Protein AF-A0A7S2I584-F1 (afdb_monomer_lite)

pLDDT: mean 75.08, std 21.8, range [28.38, 97.81]

Radius of gyration: 34.61 Å; chains: 1; bounding box: 76×106×102 Å

Foldseek 3Di:
DPDPPVVVVVVVVVLPFCCLLLQAAPVHDDLVNLLVLLVVLLVLLVVLLCLLQVDAPVQFPLQDFPFFWWFKFLDFAFRPPPPDPPDPVVVVVVVCCLVPVQVVSVVGGDCLPPRRPGTSNGDDFPPVLSSGGWTADHDPPNDDDPLQCVSNVLSVVSSVLSVQLSVLLSLALVQCRDLVRNLQAAALVRCCVVPVVLVVLLVQLVPVVLVVQLVPDDDPVVVVSVVCVVVSVVSSVCSCVPPNVVVLVVVCVVPSSHCSLVSSLSSLVVLLVSLVVLLVLLVVCLVDVVSAHKTWRWHDRPSIIITTITGGDSVSSVVSNVSSVVSSVVSVVLSVLSNVCNNPVQWDDSSSDPDTDRNPQQQFQWADPVRAGAPPDHPPPRLSSHNPDDVQVVLVVGPPSVPTDTDRDPDDPPPPPPDPPDPPPDDDDDRDPDPPDPPPVPPPQDQDQPPPRDTDRPPDDPPPDPPPPPPPDDDPDDDDDDDDDDDDDDD

Secondary structure (DSSP, 8-state):
----HHHHHHHHHHTS-GGGGGT--TTS--HHHHHHHHHHHHHHHHHHHHHHH---GGGEEEEEESSSBPEEESS--BTT-SS-TT-HHHHHHHHHHHH-HHHHHHHTB---TTTTTSBTTT----TTGGGSPPBPP--SSS---GGGTHHHHHHHHHHHHHHHHHHHHHHHHHHHH-TTTTTTS--HHHHHHH-HHHHHHHHHT-HHHHHHHHHH--THHHHHHHHTHHHHHHHHHHHIIIIIHHHHHHHHHH-TTTSHHHHHHHHHHHHHHHHHHHHHHHHHHHH-GGGS-EEEEEEEETTEEEEEEEEEPHHHHHHHHHHHHHHHHHHHHHHHHHHHHHH-TTEEE-SSSS-EEESS---EE-B-TTSPBPTT--TT--GGGSTT--TTHHHHTSTTGGG---EE----TT---S-----TT-----------SSSTTTS---EEEPTTS-EEE--------SSSSSSS----PPPPP----------

Structure (mmCIF, N/CA/C/O backbone):
data_AF-A0A7S2I584-F1
#
_entry.id   AF-A0A7S2I584-F1
#
loop_
_atom_site.group_PDB
_atom_site.id
_atom_site.type_symbol
_atom_site.label_atom_id
_atom_site.label_alt_id
_atom_site.label_comp_id
_atom_site.label_asym_id
_atom_site.label_entity_id
_atom_site.label_seq_id
_atom_site.pdbx_PDB_ins_code
_atom_site.Cartn_x
_atom_site.Cartn_y
_atom_site.Cartn_z
_atom_site.occupancy
_atom_site.B_iso_or_equiv
_atom_site.auth_seq_id
_atom_site.auth_comp_id
_atom_site.auth_asym_id
_atom_site.auth_atom_id
_atom_site.pdbx_PDB_model_num
ATOM 1 N N . GLU A 1 1 ? -45.933 -38.472 19.837 1.00 49.50 1 GLU A N 1
ATOM 2 C CA . GLU A 1 1 ? -45.239 -38.171 18.560 1.00 49.50 1 GLU A CA 1
ATOM 3 C C . GLU A 1 1 ? -45.620 -36.864 17.840 1.00 49.50 1 GLU A C 1
ATOM 5 O O . GLU A 1 1 ? -44.943 -36.521 16.884 1.00 49.50 1 GLU A O 1
ATOM 10 N N . LYS A 1 2 ? -46.606 -36.057 18.277 1.00 51.81 2 LYS A N 1
ATOM 11 C CA . LYS A 1 2 ? -47.032 -34.837 17.541 1.00 51.81 2 LYS A CA 1
ATOM 12 C C . LYS A 1 2 ? -46.718 -33.490 18.231 1.00 51.81 2 LYS A C 1
ATOM 14 O O . LYS A 1 2 ? -47.528 -32.576 18.170 1.00 51.81 2 LYS A O 1
ATOM 19 N N . ALA A 1 3 ? -45.559 -33.342 18.882 1.00 48.06 3 ALA A N 1
ATOM 20 C CA . ALA A 1 3 ? -45.197 -32.104 19.608 1.00 48.06 3 ALA A CA 1
ATOM 21 C C . ALA A 1 3 ? -43.842 -31.472 19.208 1.00 48.06 3 ALA A C 1
ATOM 23 O O . ALA A 1 3 ? -43.344 -30.587 19.897 1.00 48.06 3 ALA A O 1
ATOM 24 N N . ALA A 1 4 ? -43.232 -31.894 18.096 1.00 51.72 4 ALA A N 1
ATOM 25 C CA . ALA A 1 4 ? -41.890 -31.447 17.705 1.00 51.72 4 ALA A CA 1
ATOM 26 C C . ALA A 1 4 ? -41.772 -30.183 16.804 1.00 51.72 4 ALA A C 1
ATOM 28 O O . ALA A 1 4 ? -40.718 -29.547 16.865 1.00 51.72 4 ALA A O 1
ATOM 29 N N . PRO A 1 5 ? -42.766 -29.736 15.998 1.00 49.25 5 PRO A N 1
ATOM 30 C CA . PRO A 1 5 ? -42.500 -28.669 15.018 1.00 49.25 5 PRO A CA 1
ATOM 31 C C . PRO A 1 5 ? -42.418 -27.250 15.619 1.00 49.25 5 PRO A C 1
ATOM 33 O O . PRO A 1 5 ? -41.745 -26.386 15.059 1.00 49.25 5 PRO A O 1
ATOM 36 N N . HIS A 1 6 ? -43.026 -26.994 16.784 1.00 47.50 6 HIS A N 1
ATOM 37 C CA . HIS A 1 6 ? -43.011 -25.656 17.403 1.00 47.50 6 HIS A CA 1
ATOM 38 C C . HIS A 1 6 ? -41.672 -25.286 18.063 1.00 47.50 6 HIS A C 1
ATOM 40 O O . HIS A 1 6 ? -41.283 -24.117 18.050 1.00 47.50 6 HIS A O 1
ATOM 46 N N . LEU A 1 7 ? -40.937 -26.270 18.590 1.00 46.34 7 LEU A N 1
ATOM 47 C CA . LEU A 1 7 ? -39.640 -26.053 19.247 1.00 46.34 7 LEU A CA 1
ATOM 48 C C . LEU A 1 7 ? -38.516 -25.754 18.246 1.00 46.34 7 LEU A C 1
ATOM 50 O O . LEU A 1 7 ? -37.626 -24.955 18.533 1.00 46.34 7 LEU A O 1
ATOM 54 N N . VAL A 1 8 ? -38.584 -26.322 17.039 1.00 50.59 8 VAL A N 1
ATOM 55 C CA . VAL A 1 8 ? -37.607 -26.033 15.977 1.00 50.59 8 VAL A CA 1
ATOM 56 C C . VAL A 1 8 ? -37.800 -24.611 15.439 1.00 50.59 8 VAL A C 1
ATOM 58 O O . VAL A 1 8 ? -36.823 -23.893 15.224 1.00 50.59 8 VAL A O 1
ATOM 61 N N . HIS A 1 9 ? -39.048 -24.142 15.314 1.00 46.50 9 HIS A N 1
ATOM 62 C CA . HIS A 1 9 ? -39.322 -22.765 14.900 1.00 46.50 9 HIS A CA 1
ATOM 63 C C . HIS A 1 9 ? -38.970 -21.716 15.967 1.00 46.50 9 HIS A C 1
ATOM 65 O O . HIS A 1 9 ? -38.530 -20.624 15.599 1.00 46.50 9 HIS A O 1
ATOM 71 N N . SER A 1 10 ? -39.096 -22.022 17.267 1.00 45.66 10 SER A N 1
ATOM 72 C CA . SER A 1 10 ? -38.650 -21.108 18.332 1.00 45.66 10 SER A CA 1
ATOM 73 C C . SER A 1 10 ? -37.122 -21.046 18.429 1.00 45.66 10 SER A C 1
ATOM 75 O O . SER A 1 10 ? -36.568 -19.952 18.527 1.00 45.66 10 SER A O 1
ATOM 77 N N . ALA A 1 11 ? -36.429 -22.183 18.285 1.00 44.81 11 ALA A N 1
ATOM 78 C CA . ALA A 1 11 ? -34.967 -22.237 18.253 1.00 44.81 11 ALA A CA 1
ATOM 79 C C . ALA A 1 11 ? -34.382 -21.526 17.015 1.00 44.81 11 ALA A C 1
ATOM 81 O O . ALA A 1 11 ? -33.404 -20.788 17.127 1.00 44.81 11 ALA A O 1
ATOM 82 N N . LEU A 1 12 ? -35.019 -21.650 15.842 1.00 42.47 12 LEU A N 1
ATOM 83 C CA . LEU A 1 12 ? -34.634 -20.898 14.638 1.00 42.47 12 LEU A CA 1
ATOM 84 C C . LEU A 1 12 ? -34.958 -19.396 14.751 1.00 42.47 12 LEU A C 1
ATOM 86 O O . LEU A 1 12 ? -34.165 -18.569 14.294 1.00 42.47 12 LEU A O 1
ATOM 90 N N . ARG A 1 13 ? -36.061 -19.006 15.415 1.00 44.81 13 ARG A N 1
ATOM 91 C CA . ARG A 1 13 ? -36.336 -17.595 15.768 1.00 44.81 13 ARG A CA 1
ATOM 92 C C . ARG A 1 13 ? -35.309 -17.037 16.749 1.00 44.81 13 ARG A C 1
ATOM 94 O O . ARG A 1 13 ? -34.984 -15.855 16.676 1.00 44.81 13 ARG A O 1
ATOM 101 N N . GLU A 1 14 ? -34.743 -17.856 17.625 1.00 40.75 14 GLU A N 1
ATOM 102 C CA . GLU A 1 14 ? -33.682 -17.429 18.534 1.00 40.75 14 GLU A CA 1
ATOM 103 C C . GLU A 1 14 ? -32.333 -17.206 17.854 1.00 40.75 14 GLU A C 1
ATOM 105 O O . GLU A 1 14 ? -31.520 -16.463 18.395 1.00 40.75 14 GLU A O 1
ATOM 110 N N . ILE A 1 15 ? -32.108 -17.716 16.643 1.00 43.03 15 ILE A N 1
ATOM 111 C CA . ILE A 1 15 ? -30.927 -17.371 15.832 1.00 43.03 15 ILE A CA 1
ATOM 112 C C . ILE A 1 15 ? -31.082 -15.980 15.180 1.00 43.03 15 ILE A C 1
ATOM 114 O O . ILE A 1 15 ? -30.118 -15.443 14.630 1.00 43.03 15 ILE A O 1
ATOM 118 N N . ALA A 1 16 ? -32.251 -15.329 15.298 1.00 45.38 16 ALA A N 1
ATOM 119 C CA . ALA A 1 16 ? -32.462 -13.963 14.823 1.00 45.38 16 ALA A CA 1
ATOM 120 C C . ALA A 1 16 ? -31.366 -13.031 15.365 1.00 45.38 16 ALA A C 1
ATOM 122 O O . ALA A 1 16 ? -31.227 -12.840 16.577 1.00 45.38 16 ALA A O 1
ATOM 123 N N . MET A 1 17 ? -30.553 -12.481 14.458 1.00 48.16 17 MET A N 1
ATOM 124 C CA . MET A 1 17 ? -29.447 -11.584 14.793 1.00 48.16 17 MET A CA 1
ATOM 125 C C . MET A 1 17 ? -29.925 -10.516 15.778 1.00 48.16 17 MET A C 1
ATOM 127 O O . MET A 1 17 ? -30.978 -9.924 15.566 1.00 48.16 17 MET A O 1
ATOM 131 N N . TRP A 1 18 ? -29.163 -10.267 16.849 1.00 47.41 18 TRP A N 1
ATOM 132 C CA . TRP A 1 18 ? -29.512 -9.237 17.842 1.00 47.41 18 TRP A CA 1
ATOM 133 C C . TRP A 1 18 ? -29.732 -7.864 17.185 1.00 47.41 18 TRP A C 1
ATOM 135 O O . TRP A 1 18 ? -30.592 -7.121 17.633 1.00 47.41 18 TRP A O 1
ATOM 145 N N . ALA A 1 19 ? -29.046 -7.609 16.069 1.00 43.44 19 ALA A N 1
ATOM 146 C CA . ALA A 1 19 ? -29.314 -6.531 15.126 1.00 43.44 19 ALA A CA 1
ATOM 147 C C . ALA A 1 19 ? -30.812 -6.275 14.864 1.00 43.44 19 ALA A C 1
ATOM 149 O O . ALA A 1 19 ? -31.249 -5.134 14.918 1.00 43.44 19 ALA A O 1
ATOM 150 N N . ARG A 1 20 ? -31.622 -7.326 14.658 1.00 48.06 20 ARG A N 1
ATOM 151 C CA . ARG A 1 20 ? -33.077 -7.211 14.431 1.00 48.06 20 ARG A CA 1
ATOM 152 C C . ARG A 1 20 ? -33.834 -6.620 15.620 1.00 48.06 20 ARG A C 1
ATOM 154 O O . ARG A 1 20 ? -34.907 -6.076 15.429 1.00 48.06 20 ARG A O 1
ATOM 161 N N . ARG A 1 21 ? -33.292 -6.731 16.838 1.00 41.00 21 ARG A N 1
ATOM 162 C CA . ARG A 1 21 ? -33.857 -6.101 18.044 1.00 41.00 21 ARG A CA 1
ATOM 163 C C . ARG A 1 21 ? -33.452 -4.633 18.194 1.00 41.00 21 ARG A C 1
ATOM 165 O O . ARG A 1 21 ? -34.060 -3.943 18.994 1.00 41.00 21 ARG A O 1
ATOM 172 N N . CYS A 1 22 ? -32.445 -4.175 17.454 1.00 40.66 22 CYS A N 1
ATOM 173 C CA . CYS A 1 22 ? -32.035 -2.770 17.383 1.00 40.66 22 CYS A CA 1
ATOM 174 C C . CYS A 1 22 ? -32.654 -2.071 16.167 1.00 40.66 22 CYS A C 1
ATOM 176 O O . CYS A 1 22 ? -32.047 -1.162 15.611 1.00 40.66 22 CYS A O 1
ATOM 178 N N . GLY A 1 23 ? -33.798 -2.564 15.692 1.00 40.09 23 GLY A N 1
ATOM 179 C CA . GLY A 1 23 ? -34.458 -1.958 14.555 1.00 40.09 23 GLY A CA 1
ATOM 180 C C . GLY A 1 23 ? -33.732 -2.151 13.230 1.00 40.09 23 GLY A C 1
ATOM 181 O O . GLY A 1 23 ? -33.854 -1.344 12.327 1.00 40.09 23 GLY A O 1
ATOM 182 N N . ALA A 1 24 ? -32.939 -3.203 13.065 1.00 41.84 24 ALA A N 1
ATOM 183 C CA . ALA A 1 24 ? -32.418 -3.539 11.748 1.00 41.84 24 ALA A CA 1
ATOM 184 C C . ALA A 1 24 ? -33.548 -4.056 10.836 1.00 41.84 24 ALA A C 1
ATOM 186 O O . ALA A 1 24 ? -34.255 -4.976 11.268 1.00 41.84 24 ALA A O 1
ATOM 187 N N . PRO A 1 25 ? -33.694 -3.577 9.581 1.00 45.88 25 PRO A N 1
ATOM 188 C CA . PRO A 1 25 ? -34.675 -4.119 8.653 1.00 45.88 25 PRO A CA 1
ATOM 189 C C . PRO A 1 25 ? -34.608 -5.649 8.552 1.00 45.88 25 PRO A C 1
ATOM 191 O O . PRO A 1 25 ? -33.533 -6.239 8.690 1.00 45.88 25 PRO A O 1
ATOM 194 N N . PRO A 1 26 ? -35.717 -6.350 8.264 1.00 46.06 26 PRO A N 1
ATOM 195 C CA . PRO A 1 26 ? -35.675 -7.796 8.029 1.00 46.06 26 PRO A CA 1
ATOM 196 C C . PRO A 1 26 ? -34.691 -8.181 6.903 1.00 46.06 26 PRO A C 1
ATOM 198 O O . PRO A 1 26 ? -34.159 -9.294 6.916 1.00 46.06 26 PRO A O 1
ATOM 201 N N . LEU A 1 27 ? -34.396 -7.225 6.007 1.00 45.41 27 LEU A N 1
ATOM 202 C CA . LEU A 1 27 ? -33.421 -7.268 4.908 1.00 45.41 27 LEU A CA 1
ATOM 203 C C . LEU A 1 27 ? -32.046 -6.629 5.235 1.00 45.41 27 LEU A C 1
ATOM 205 O O . LEU A 1 27 ? -31.188 -6.517 4.356 1.00 45.41 27 LEU A O 1
ATOM 209 N N . TRP A 1 28 ? -31.807 -6.193 6.476 1.00 45.81 28 TRP A N 1
ATOM 210 C CA . TRP A 1 28 ? -30.501 -5.698 6.936 1.00 45.81 28 TRP A CA 1
ATOM 211 C C . TRP A 1 28 ? -29.452 -6.797 6.834 1.00 45.81 28 TRP A C 1
ATOM 213 O O . TRP A 1 28 ? -29.820 -7.974 6.919 1.00 45.81 28 TRP A O 1
ATOM 223 N N . PRO A 1 29 ? -28.173 -6.446 6.596 1.00 51.03 29 PRO A N 1
ATOM 224 C CA . PRO A 1 29 ? -27.278 -7.313 5.875 1.00 51.03 29 PRO A CA 1
ATOM 225 C C . PRO A 1 29 ? -27.190 -8.643 6.604 1.00 51.03 29 PRO A C 1
ATOM 227 O O . PRO A 1 29 ? -26.651 -8.761 7.705 1.00 51.03 29 PRO A O 1
ATOM 230 N N . SER A 1 30 ? -27.760 -9.660 5.960 1.00 61.31 30 SER A N 1
ATOM 231 C CA . SER A 1 30 ? -27.449 -11.039 6.266 1.00 61.31 30 SER A CA 1
ATOM 232 C C . SER A 1 30 ? -25.925 -11.156 6.342 1.00 61.31 30 SER A C 1
ATOM 234 O O . SER A 1 30 ? -25.195 -10.399 5.697 1.00 61.31 30 SER A O 1
ATOM 236 N N . ARG A 1 31 ? -25.418 -12.120 7.113 1.00 68.25 31 ARG A N 1
ATOM 237 C CA . ARG A 1 31 ? -23.985 -12.467 7.115 1.00 68.25 31 ARG A CA 1
ATOM 238 C C . ARG A 1 31 ? -23.398 -12.513 5.693 1.00 68.25 31 ARG A C 1
ATOM 240 O O . ARG A 1 31 ? -22.269 -12.094 5.483 1.00 68.25 31 ARG A O 1
ATOM 247 N N . VAL A 1 32 ? -24.222 -12.929 4.729 1.00 71.75 32 VAL A N 1
ATOM 248 C CA . VAL A 1 32 ? -23.955 -12.918 3.288 1.00 71.75 32 VAL A CA 1
ATOM 249 C C . VAL A 1 32 ? -23.713 -11.509 2.728 1.00 71.75 32 VAL A C 1
ATOM 251 O O . VAL A 1 32 ? -22.728 -11.321 2.034 1.00 71.75 32 VAL A O 1
ATOM 254 N N . LYS A 1 33 ? -24.531 -10.493 3.031 1.00 68.50 33 LYS A N 1
ATOM 255 C CA . LYS A 1 33 ? -24.319 -9.123 2.524 1.00 68.50 33 LYS A CA 1
ATOM 256 C C . LYS A 1 33 ? -23.074 -8.455 3.116 1.00 68.50 33 LYS A C 1
ATOM 258 O O . LYS A 1 33 ? -22.355 -7.811 2.364 1.00 68.50 33 LYS A O 1
ATOM 263 N N . VAL A 1 34 ? -22.780 -8.644 4.409 1.00 73.06 34 VAL A N 1
ATOM 264 C CA . VAL A 1 34 ? -21.505 -8.187 5.011 1.00 73.06 34 VAL A CA 1
ATOM 265 C C . VAL A 1 34 ? -20.320 -8.849 4.308 1.00 73.06 34 VAL A C 1
ATOM 267 O O . VAL A 1 34 ? -19.367 -8.176 3.925 1.00 73.06 34 VAL A O 1
ATOM 270 N N . PHE A 1 35 ? -20.408 -10.158 4.069 1.00 76.69 35 PHE A N 1
ATOM 271 C CA . PHE A 1 35 ? -19.386 -10.906 3.346 1.00 76.69 35 PHE A CA 1
ATOM 272 C C . PHE A 1 35 ? -19.215 -10.409 1.898 1.00 76.69 35 PHE A C 1
ATOM 274 O O . PHE A 1 35 ? -18.103 -10.073 1.503 1.00 76.69 35 PHE A O 1
ATOM 281 N N . ILE A 1 36 ? -20.303 -10.238 1.140 1.00 80.44 36 ILE A N 1
ATOM 282 C CA . ILE A 1 36 ? -20.284 -9.688 -0.229 1.00 80.44 36 ILE A CA 1
ATOM 283 C C . ILE A 1 36 ? -19.711 -8.264 -0.255 1.00 80.44 36 ILE A C 1
ATOM 285 O O . ILE A 1 36 ? -18.879 -7.950 -1.098 1.00 80.44 36 ILE A O 1
ATOM 289 N N . GLN A 1 37 ? -20.108 -7.395 0.676 1.00 79.94 37 GLN A N 1
ATOM 290 C CA . GLN A 1 37 ? -19.573 -6.033 0.746 1.00 79.94 37 GLN A CA 1
ATOM 291 C C . GLN A 1 37 ? -18.089 -6.019 1.115 1.00 79.94 37 GLN A C 1
ATOM 293 O O . GLN A 1 37 ? -17.341 -5.214 0.567 1.00 79.94 37 GLN A O 1
ATOM 298 N N . SER A 1 38 ? -17.635 -6.938 1.973 1.00 81.88 38 SER A N 1
ATOM 299 C CA . SER A 1 38 ? -16.209 -7.082 2.274 1.00 81.88 38 SER A CA 1
ATOM 300 C C . SER A 1 38 ? -15.393 -7.467 1.036 1.00 81.88 38 SER A C 1
ATOM 302 O O . SER A 1 38 ? -14.286 -6.958 0.862 1.00 81.88 38 SER A O 1
ATOM 304 N N . PHE A 1 39 ? -15.945 -8.288 0.132 1.00 86.06 39 PHE A N 1
ATOM 305 C CA . PHE A 1 39 ? -15.264 -8.635 -1.116 1.00 86.06 39 PHE A CA 1
ATOM 306 C C . PHE A 1 39 ? -14.986 -7.422 -1.992 1.00 86.06 39 PHE A C 1
ATOM 308 O O . PHE A 1 39 ? -13.972 -7.424 -2.673 1.00 86.06 39 PHE A O 1
ATOM 315 N N . MET A 1 40 ? -15.808 -6.370 -1.951 1.00 82.81 40 MET A N 1
ATOM 316 C CA . MET A 1 40 ? -15.529 -5.149 -2.716 1.00 82.81 40 MET A CA 1
ATOM 317 C C . MET A 1 40 ? -14.237 -4.464 -2.251 1.00 82.81 40 MET A C 1
ATOM 319 O O . MET A 1 40 ? -13.509 -3.905 -3.066 1.00 82.81 40 MET A O 1
ATOM 323 N N . THR A 1 41 ? -13.905 -4.548 -0.958 1.00 81.69 41 THR A N 1
ATOM 324 C CA . THR A 1 41 ? -12.621 -4.055 -0.435 1.00 81.69 41 THR A CA 1
ATOM 325 C C . THR A 1 41 ? -11.447 -4.887 -0.954 1.00 81.69 41 THR A C 1
ATOM 327 O O . THR A 1 41 ? -10.443 -4.318 -1.371 1.00 81.69 41 THR A O 1
ATOM 330 N N . ALA A 1 42 ? -11.579 -6.217 -0.982 1.00 86.12 42 ALA A N 1
ATOM 331 C CA . ALA A 1 42 ? -10.555 -7.101 -1.545 1.00 86.12 42 ALA A CA 1
ATOM 332 C C . ALA A 1 42 ? -10.402 -6.913 -3.064 1.00 86.12 42 ALA A C 1
ATOM 334 O O . ALA A 1 42 ? -9.285 -6.807 -3.563 1.00 86.12 42 ALA A O 1
ATOM 335 N N . ALA A 1 43 ? -11.520 -6.803 -3.787 1.00 88.19 43 ALA A N 1
ATOM 336 C CA . ALA A 1 43 ? -11.560 -6.583 -5.227 1.00 88.19 43 ALA A CA 1
ATOM 337 C C . ALA A 1 43 ? -10.879 -5.270 -5.618 1.00 88.19 43 ALA A C 1
ATOM 339 O O . ALA A 1 43 ? -10.170 -5.242 -6.616 1.00 88.19 43 ALA A O 1
ATOM 340 N N . LEU A 1 44 ? -11.020 -4.210 -4.812 1.00 87.00 44 LEU A N 1
ATOM 341 C CA . LEU A 1 44 ? -10.274 -2.968 -5.020 1.00 87.00 44 LEU A CA 1
ATOM 342 C C . LEU A 1 44 ? -8.758 -3.198 -4.925 1.00 87.00 44 LEU A C 1
ATOM 344 O O . LEU A 1 44 ? -8.025 -2.712 -5.776 1.00 87.00 44 LEU A O 1
ATOM 348 N N . GLY A 1 45 ? -8.289 -3.964 -3.935 1.00 86.62 45 GLY A N 1
ATOM 349 C CA . GLY A 1 45 ? -6.868 -4.312 -3.807 1.00 86.62 45 GLY A CA 1
ATOM 350 C C . GLY A 1 45 ? -6.344 -5.111 -4.997 1.00 86.62 45 GLY A C 1
ATOM 351 O O . GLY A 1 45 ? -5.294 -4.782 -5.540 1.00 86.62 45 GLY A O 1
ATOM 352 N N . VAL A 1 46 ? -7.104 -6.115 -5.443 1.00 89.12 46 VAL A N 1
ATOM 353 C CA . VAL A 1 46 ? -6.771 -6.915 -6.634 1.00 89.12 46 VAL A CA 1
ATOM 354 C C . VAL A 1 46 ? -6.793 -6.058 -7.899 1.00 89.12 46 VAL A C 1
ATOM 356 O O . VAL A 1 46 ? -5.909 -6.195 -8.732 1.00 89.12 46 VAL A O 1
ATOM 359 N N . ALA A 1 47 ? -7.752 -5.142 -8.039 1.00 90.75 47 ALA A N 1
ATOM 360 C CA . ALA A 1 47 ? -7.822 -4.234 -9.178 1.00 90.75 47 ALA A CA 1
ATOM 361 C C . ALA A 1 47 ? -6.622 -3.278 -9.220 1.00 90.75 47 ALA A C 1
ATOM 363 O O . ALA A 1 47 ? -6.063 -3.069 -10.288 1.00 90.75 47 ALA A O 1
ATOM 364 N N . VAL A 1 48 ? -6.194 -2.738 -8.073 1.00 89.56 48 VAL A N 1
ATOM 365 C CA . VAL A 1 48 ? -4.991 -1.890 -7.967 1.00 89.56 48 VAL A CA 1
ATOM 366 C C . VAL A 1 48 ? -3.733 -2.689 -8.293 1.00 89.56 48 VAL A C 1
ATOM 368 O O . VAL A 1 48 ? -2.903 -2.224 -9.067 1.00 89.56 48 VAL A O 1
ATOM 371 N N . PHE A 1 49 ? -3.610 -3.898 -7.741 1.00 91.56 49 PHE A N 1
ATOM 372 C CA . PHE A 1 49 ? -2.500 -4.797 -8.040 1.00 91.56 49 PHE A CA 1
ATOM 373 C C . PHE A 1 49 ? -2.437 -5.118 -9.533 1.00 91.56 49 PHE A C 1
ATOM 375 O O . PHE A 1 49 ? -1.396 -4.917 -10.154 1.00 91.56 49 PHE A O 1
ATOM 382 N N . ASN A 1 50 ? -3.559 -5.547 -10.116 1.00 89.81 50 ASN A N 1
ATOM 383 C CA . ASN A 1 50 ? -3.654 -5.829 -11.540 1.00 89.81 50 ASN A CA 1
ATOM 384 C C . ASN A 1 50 ? -3.300 -4.584 -12.339 1.00 89.81 50 ASN A C 1
ATOM 386 O O . ASN A 1 50 ? -2.444 -4.674 -13.187 1.00 89.81 50 ASN A O 1
ATOM 390 N N . TYR A 1 51 ? -3.840 -3.411 -12.015 1.00 90.69 51 TYR A N 1
ATOM 391 C CA . TYR A 1 51 ? -3.526 -2.177 -12.733 1.00 90.69 51 TYR A CA 1
ATOM 392 C C . TYR A 1 51 ? -2.026 -1.818 -12.720 1.00 90.69 51 TYR A C 1
ATOM 394 O O . TYR A 1 51 ? -1.482 -1.394 -13.733 1.00 90.69 51 TYR A O 1
ATOM 402 N N . MET A 1 52 ? -1.341 -1.996 -11.585 1.00 89.81 52 MET A N 1
ATOM 403 C CA . MET A 1 52 ? 0.087 -1.668 -11.448 1.00 89.81 52 MET A CA 1
ATOM 404 C C . MET A 1 52 ? 1.031 -2.733 -12.037 1.00 89.81 52 MET A C 1
ATOM 406 O O . MET A 1 52 ? 2.181 -2.422 -12.358 1.00 89.81 52 MET A O 1
ATOM 410 N N . THR A 1 53 ? 0.568 -3.981 -12.154 1.00 87.94 53 THR A N 1
ATOM 411 C CA . THR A 1 53 ? 1.336 -5.110 -12.717 1.00 87.94 53 THR A CA 1
ATOM 412 C C . THR A 1 53 ? 1.019 -5.351 -14.195 1.00 87.94 53 THR A C 1
ATOM 414 O O . THR A 1 53 ? 1.901 -5.628 -14.995 1.00 87.94 53 THR A O 1
ATOM 417 N N . SER A 1 54 ? -0.218 -5.133 -14.626 1.00 86.44 54 SER A N 1
ATOM 418 C CA . SER A 1 54 ? -0.657 -5.218 -16.021 1.00 86.44 54 SER A CA 1
ATOM 419 C C . SER A 1 54 ? -0.308 -3.957 -16.814 1.00 86.44 54 SER A C 1
ATOM 421 O O . SER A 1 54 ? -1.105 -3.502 -17.637 1.00 86.44 54 SER A O 1
ATOM 423 N N . ALA A 1 55 ? 0.852 -3.358 -16.544 1.00 85.88 55 ALA A N 1
ATOM 424 C CA . ALA A 1 55 ? 1.361 -2.292 -17.387 1.00 85.88 55 ALA A CA 1
ATOM 425 C C . ALA A 1 55 ? 1.542 -2.854 -18.805 1.00 85.88 55 ALA A C 1
ATOM 427 O O . ALA A 1 55 ? 2.289 -3.806 -19.016 1.00 85.88 55 ALA A O 1
ATOM 428 N N . ASP A 1 56 ? 0.805 -2.286 -19.751 1.00 91.75 56 ASP A N 1
ATOM 429 C CA . ASP A 1 56 ? 0.909 -2.554 -21.178 1.00 91.75 56 ASP A CA 1
ATOM 430 C C . ASP A 1 56 ? 1.779 -1.504 -21.891 1.00 91.75 56 ASP A C 1
ATOM 432 O O . ASP A 1 56 ? 2.221 -0.503 -21.315 1.00 91.75 56 ASP A O 1
ATOM 436 N N . VAL A 1 57 ? 2.000 -1.729 -23.186 1.00 93.69 57 VAL A N 1
ATOM 437 C CA . VAL A 1 57 ? 2.722 -0.812 -24.079 1.00 93.69 57 VAL A CA 1
ATOM 438 C C . VAL A 1 57 ? 2.054 0.575 -24.145 1.00 93.69 57 VAL A C 1
ATOM 440 O O . VAL A 1 57 ? 2.731 1.577 -24.364 1.00 93.69 57 VAL A O 1
ATOM 443 N N . GLY A 1 58 ? 0.744 0.672 -23.896 1.00 94.00 58 GLY A N 1
ATOM 444 C CA . GLY A 1 58 ? -0.015 1.924 -23.898 1.00 94.00 58 GLY A CA 1
ATOM 445 C C . GLY A 1 58 ? 0.349 2.884 -22.760 1.00 94.00 58 GLY A C 1
ATOM 446 O O . GLY A 1 58 ? 0.144 4.097 -22.893 1.00 94.00 58 GLY A O 1
ATOM 447 N N . TYR A 1 59 ? 0.936 2.383 -21.669 1.00 94.31 59 TYR A N 1
ATOM 448 C CA . TYR A 1 59 ? 1.476 3.225 -20.597 1.00 94.31 59 TYR A CA 1
ATOM 449 C C . TYR A 1 59 ? 2.893 3.734 -20.867 1.00 94.31 59 TYR A C 1
ATOM 451 O O . TYR A 1 59 ? 3.395 4.541 -20.084 1.00 94.31 59 TYR A O 1
ATOM 459 N N . MET A 1 60 ? 3.539 3.302 -21.949 1.00 95.94 60 MET A N 1
ATOM 460 C CA . MET A 1 60 ? 4.912 3.675 -22.277 1.00 95.94 60 MET A CA 1
ATOM 461 C C . MET A 1 60 ? 4.952 4.928 -23.156 1.00 95.94 60 MET A C 1
ATOM 463 O O . MET A 1 60 ? 4.085 5.161 -24.000 1.00 95.94 60 MET A O 1
ATOM 467 N N . ASP A 1 61 ? 5.970 5.761 -22.962 1.00 96.56 61 ASP A N 1
ATOM 468 C CA . ASP A 1 61 ? 6.265 6.881 -23.846 1.00 96.56 61 ASP A CA 1
ATOM 469 C C . ASP A 1 61 ? 7.147 6.413 -25.006 1.00 96.56 61 ASP A C 1
ATOM 471 O O . ASP A 1 61 ? 8.374 6.498 -24.962 1.00 96.56 61 ASP A O 1
ATOM 475 N N . LEU A 1 62 ? 6.496 5.894 -26.049 1.00 95.62 62 LEU A N 1
ATOM 476 C CA . LEU A 1 62 ? 7.167 5.365 -27.239 1.00 95.62 62 LEU A CA 1
ATOM 477 C C . LEU A 1 62 ? 7.898 6.443 -28.058 1.00 95.62 62 LEU A C 1
ATOM 479 O O . LEU A 1 62 ? 8.653 6.111 -28.965 1.00 95.62 62 LEU A O 1
ATOM 483 N N . THR A 1 63 ? 7.686 7.731 -27.761 1.00 95.56 63 THR A N 1
ATOM 484 C CA . THR A 1 63 ? 8.310 8.832 -28.514 1.00 95.56 63 THR A CA 1
ATOM 485 C C . THR A 1 63 ? 9.759 9.093 -28.110 1.00 95.56 63 THR A C 1
ATOM 487 O O . THR A 1 63 ? 10.507 9.698 -28.874 1.00 95.56 63 THR A O 1
ATOM 490 N N . MET A 1 64 ? 10.163 8.637 -26.921 1.00 94.94 64 MET A N 1
ATOM 491 C CA . MET A 1 64 ? 11.481 8.895 -26.344 1.00 94.94 64 MET A CA 1
ATOM 492 C C . MET A 1 64 ? 12.101 7.586 -25.832 1.00 94.94 64 MET A C 1
ATOM 494 O O . MET A 1 64 ? 12.042 7.304 -24.627 1.00 94.94 64 MET A O 1
ATOM 498 N N . PRO A 1 65 ? 12.685 6.758 -26.722 1.00 95.44 65 PRO A N 1
ATOM 499 C CA . PRO A 1 65 ? 13.434 5.585 -26.291 1.00 95.44 65 PRO A CA 1
ATOM 500 C C . PRO A 1 65 ? 14.661 6.013 -25.480 1.00 95.44 65 PRO A C 1
ATOM 502 O O . PRO A 1 65 ? 15.277 7.046 -25.742 1.00 95.44 65 PRO A O 1
ATOM 505 N N . ARG A 1 66 ? 15.038 5.214 -24.476 1.00 93.94 66 ARG A N 1
ATOM 506 C CA . ARG A 1 66 ? 16.229 5.501 -23.659 1.00 93.94 66 ARG A CA 1
ATOM 507 C C . ARG A 1 66 ? 17.524 5.312 -24.449 1.00 93.94 66 ARG A C 1
ATOM 509 O O . ARG A 1 66 ? 18.495 6.021 -24.194 1.00 93.94 66 ARG A O 1
ATOM 516 N N . TYR A 1 67 ? 17.524 4.347 -25.360 1.00 92.69 67 TYR A N 1
ATOM 517 C CA . TYR A 1 67 ? 18.636 4.015 -26.239 1.00 92.69 67 TYR A CA 1
ATOM 518 C C . TYR A 1 67 ? 18.124 3.991 -27.676 1.00 92.69 67 TYR A C 1
ATOM 520 O O . TYR A 1 67 ? 17.010 3.532 -27.919 1.00 92.69 67 TYR A O 1
ATOM 528 N N . GLU A 1 68 ? 18.921 4.492 -28.618 1.00 93.19 68 GLU A N 1
ATOM 529 C CA . GLU A 1 68 ? 18.528 4.483 -30.030 1.00 93.19 68 GLU A CA 1
ATOM 530 C C . GLU A 1 68 ? 18.588 3.081 -30.637 1.00 93.19 68 GLU A C 1
ATOM 532 O O . GLU A 1 68 ? 17.804 2.796 -31.532 1.00 93.19 68 GLU A O 1
ATOM 537 N N . GLU A 1 69 ? 19.471 2.211 -30.145 1.00 92.44 69 GLU A N 1
ATOM 538 C CA . GLU A 1 69 ? 19.667 0.850 -30.651 1.00 92.44 69 GLU A CA 1
ATOM 539 C C . GLU A 1 69 ? 18.775 -0.163 -29.919 1.00 92.44 69 GLU A C 1
ATOM 541 O O . GLU A 1 69 ? 18.699 -0.162 -28.685 1.00 92.44 69 GLU A O 1
ATOM 546 N N . ALA A 1 70 ? 18.154 -1.072 -30.676 1.00 93.44 70 ALA A N 1
ATOM 547 C CA . ALA A 1 70 ? 17.479 -2.238 -30.115 1.00 93.44 70 ALA A CA 1
ATOM 548 C C . ALA A 1 70 ? 18.504 -3.247 -29.570 1.00 93.44 70 ALA A C 1
ATOM 550 O O . ALA A 1 70 ? 19.517 -3.540 -30.209 1.00 93.44 70 ALA A O 1
ATOM 551 N N . LEU A 1 71 ? 18.230 -3.815 -28.395 1.00 93.69 71 LEU A N 1
ATOM 552 C CA . LEU A 1 71 ? 19.026 -4.910 -27.838 1.00 93.69 71 LEU A CA 1
ATOM 553 C C . LEU A 1 71 ? 18.367 -6.238 -28.212 1.00 93.69 71 LEU A C 1
ATOM 555 O O . LEU A 1 71 ? 17.154 -6.355 -28.084 1.00 93.69 71 LEU A O 1
ATOM 559 N N . CYS A 1 72 ? 19.141 -7.234 -28.643 1.00 94.81 72 CYS A N 1
ATOM 560 C CA . CYS A 1 72 ? 18.631 -8.564 -28.980 1.00 94.81 72 CYS A CA 1
ATOM 561 C C . CYS A 1 72 ? 19.318 -9.638 -28.140 1.00 94.81 72 CYS A C 1
ATOM 563 O O . CYS A 1 72 ? 20.547 -9.734 -28.124 1.00 94.81 72 CYS A O 1
ATOM 565 N N . LEU A 1 73 ? 18.508 -10.449 -27.463 1.00 94.56 73 LEU A N 1
ATOM 566 C CA . LEU A 1 73 ? 18.938 -11.525 -26.580 1.00 94.56 73 LEU A CA 1
ATOM 567 C C . LEU A 1 73 ? 18.336 -12.859 -27.012 1.00 94.56 73 LEU A C 1
ATOM 569 O O . LEU A 1 73 ? 17.369 -12.892 -27.767 1.00 94.56 73 LEU A O 1
ATOM 573 N N . THR A 1 74 ? 18.900 -13.968 -26.553 1.00 94.81 74 THR A N 1
ATOM 574 C CA . THR A 1 74 ? 18.309 -15.302 -26.722 1.00 94.81 74 THR A CA 1
ATOM 575 C C . THR A 1 74 ? 17.007 -15.426 -25.932 1.00 94.81 74 THR A C 1
ATOM 577 O O . THR A 1 74 ? 16.021 -15.945 -26.447 1.00 94.81 74 THR A O 1
ATOM 580 N N . GLU A 1 75 ? 16.982 -14.869 -24.722 1.00 91.31 75 GLU A N 1
ATOM 581 C CA . GLU A 1 75 ? 15.819 -14.818 -23.841 1.00 91.31 75 GLU A CA 1
ATOM 582 C C . GLU A 1 75 ? 15.782 -13.466 -23.122 1.00 91.31 75 GLU A C 1
ATOM 584 O O . GLU A 1 75 ? 16.770 -13.039 -22.519 1.00 91.31 75 GLU A O 1
ATOM 589 N N . TRP A 1 76 ? 14.651 -12.763 -23.212 1.00 91.50 76 TRP A N 1
ATOM 590 C CA . TRP A 1 76 ? 14.444 -11.520 -22.485 1.00 91.50 76 TRP A CA 1
ATOM 591 C C . TRP A 1 76 ? 13.697 -11.807 -21.181 1.00 91.50 76 TRP A C 1
ATOM 593 O O . TRP A 1 76 ? 12.607 -12.376 -21.229 1.00 91.50 76 TRP A O 1
ATOM 603 N N . PRO A 1 77 ? 14.196 -11.362 -20.016 1.00 88.75 77 PRO A N 1
ATOM 604 C CA . PRO A 1 77 ? 13.474 -11.547 -18.766 1.00 88.75 77 PRO A CA 1
ATOM 605 C C . PRO A 1 77 ? 12.175 -10.727 -18.783 1.00 88.75 77 PRO A C 1
ATOM 607 O O . PRO A 1 77 ? 12.192 -9.488 -18.752 1.00 88.75 77 PRO A O 1
ATOM 610 N N . LEU A 1 78 ? 11.032 -11.411 -18.873 1.00 84.50 78 LEU A N 1
ATOM 611 C CA . LEU A 1 78 ? 9.719 -10.773 -18.892 1.00 84.50 78 LEU A CA 1
ATOM 612 C C . LEU A 1 78 ? 9.221 -10.493 -17.475 1.00 84.50 78 LEU A C 1
ATOM 614 O O . LEU A 1 78 ? 9.311 -11.313 -16.558 1.00 84.50 78 LEU A O 1
ATOM 618 N N . ARG A 1 79 ? 8.601 -9.328 -17.301 1.00 78.56 79 ARG A N 1
ATOM 619 C CA . ARG A 1 79 ? 7.952 -8.968 -16.045 1.00 78.56 79 ARG A CA 1
ATOM 620 C C . ARG A 1 79 ? 6.746 -9.881 -15.818 1.00 78.56 79 ARG A C 1
ATOM 622 O O . ARG A 1 79 ? 5.972 -10.155 -16.735 1.00 78.56 79 ARG A O 1
ATOM 629 N N . HIS A 1 80 ? 6.557 -10.337 -14.582 1.00 70.62 80 HIS A N 1
ATOM 630 C CA . HIS A 1 80 ? 5.415 -11.167 -14.167 1.00 70.62 80 HIS A CA 1
ATOM 631 C C . HIS A 1 80 ? 5.268 -12.522 -14.886 1.00 70.62 80 HIS A C 1
ATOM 633 O O . HIS A 1 80 ? 4.176 -13.102 -14.874 1.00 70.62 80 HIS A O 1
ATOM 639 N N . GLU A 1 81 ? 6.303 -13.036 -15.552 1.00 69.94 81 GLU A N 1
ATOM 640 C CA . GLU A 1 81 ? 6.291 -14.409 -16.080 1.00 69.94 81 GLU A CA 1
ATOM 641 C C . GLU A 1 81 ? 6.652 -15.442 -15.006 1.00 69.94 81 GLU A C 1
ATOM 643 O O . GLU A 1 81 ? 6.136 -16.558 -15.016 1.00 69.94 81 GLU A O 1
ATOM 648 N N . HIS A 1 82 ? 7.412 -15.034 -13.990 1.00 55.53 82 HIS A N 1
ATOM 649 C CA . HIS A 1 82 ? 7.756 -15.896 -12.869 1.00 55.53 82 HIS A CA 1
ATOM 650 C C . HIS A 1 82 ? 6.527 -16.204 -12.002 1.00 55.53 82 HIS A C 1
ATOM 652 O O . HIS A 1 82 ? 5.984 -15.354 -11.293 1.00 55.53 82 HIS A O 1
ATOM 658 N N . SER A 1 83 ? 6.102 -17.463 -12.056 1.00 51.78 83 SER A N 1
ATOM 659 C CA . SER A 1 83 ? 4.856 -18.009 -11.515 1.00 51.78 83 SER A CA 1
ATOM 660 C C . SER A 1 83 ? 4.657 -17.886 -9.998 1.00 51.78 83 SER A C 1
ATOM 662 O O . SER A 1 83 ? 3.583 -18.229 -9.509 1.00 51.78 83 SER A O 1
ATOM 664 N N . SER A 1 84 ? 5.616 -17.356 -9.236 1.00 57.28 84 SER A N 1
ATOM 665 C CA . SER A 1 84 ? 5.360 -16.839 -7.889 1.00 57.28 84 SER A CA 1
ATOM 666 C C . SER A 1 84 ? 6.559 -16.060 -7.353 1.00 57.28 84 SER A C 1
ATOM 668 O O . SER A 1 84 ? 7.643 -16.621 -7.278 1.00 57.28 84 SER A O 1
ATOM 670 N N . TRP A 1 85 ? 6.345 -14.861 -6.803 1.00 65.38 85 TRP A N 1
ATOM 671 C CA . TRP A 1 85 ? 7.275 -14.137 -5.900 1.00 65.38 85 TRP A CA 1
ATOM 672 C C . TRP A 1 85 ? 7.739 -14.925 -4.663 1.00 65.38 85 TRP A C 1
ATOM 674 O O . TRP A 1 85 ? 8.515 -14.432 -3.846 1.00 65.38 85 TRP A O 1
ATOM 684 N N . PHE A 1 86 ? 7.268 -16.159 -4.526 1.00 70.25 86 PHE A N 1
ATOM 685 C CA . PHE A 1 86 ? 7.527 -17.055 -3.416 1.00 70.25 86 PHE A CA 1
ATOM 686 C C . PHE A 1 86 ? 8.521 -18.176 -3.755 1.00 70.25 86 PHE A C 1
ATOM 688 O O . PHE A 1 86 ? 8.866 -18.936 -2.853 1.00 70.25 86 PHE A O 1
ATOM 695 N N . THR A 1 87 ? 8.995 -18.303 -5.002 1.00 80.25 87 THR A N 1
ATOM 696 C CA . THR A 1 87 ? 10.057 -19.265 -5.344 1.00 80.25 87 THR A CA 1
ATOM 697 C C . THR A 1 87 ? 11.434 -18.673 -5.066 1.00 80.25 87 THR A C 1
ATOM 699 O O . THR A 1 87 ? 11.723 -17.537 -5.432 1.00 80.25 87 THR A O 1
ATOM 702 N N . GLN A 1 88 ? 12.297 -19.457 -4.418 1.00 83.88 88 GLN A N 1
ATOM 703 C CA . GLN A 1 88 ? 13.667 -19.052 -4.095 1.00 83.88 88 GLN A CA 1
ATOM 704 C C . GLN A 1 88 ? 14.500 -18.784 -5.355 1.00 83.88 88 GLN A C 1
ATOM 706 O O . GLN A 1 88 ? 15.237 -17.802 -5.382 1.00 83.88 88 GLN A O 1
ATOM 711 N N . ASP A 1 89 ? 14.345 -19.611 -6.391 1.00 78.75 89 ASP A N 1
ATOM 712 C CA . ASP A 1 89 ? 15.108 -19.495 -7.641 1.00 78.75 89 ASP A CA 1
ATOM 713 C C . ASP A 1 89 ? 14.892 -18.133 -8.304 1.00 78.75 89 ASP A C 1
ATOM 715 O O . ASP A 1 89 ? 15.848 -17.483 -8.702 1.00 78.75 89 ASP A O 1
ATOM 719 N N . MET A 1 90 ? 13.662 -17.610 -8.272 1.00 73.88 90 MET A N 1
ATOM 720 C CA . MET A 1 90 ? 13.384 -16.286 -8.825 1.00 73.88 90 MET A CA 1
ATOM 721 C C . MET A 1 90 ? 14.081 -15.165 -8.052 1.00 73.88 90 MET A C 1
ATOM 723 O O . MET A 1 90 ? 14.540 -14.205 -8.657 1.00 73.88 90 MET A O 1
ATOM 727 N N . TRP A 1 91 ? 14.200 -15.267 -6.727 1.00 76.56 91 TRP A N 1
ATOM 728 C CA . TRP A 1 91 ? 14.963 -14.278 -5.963 1.00 76.56 91 TRP A CA 1
ATOM 729 C C . TRP A 1 91 ? 16.453 -14.337 -6.291 1.00 76.56 91 TRP A C 1
ATOM 731 O O . TRP A 1 91 ? 17.106 -13.296 -6.307 1.00 76.56 91 TRP A O 1
ATOM 741 N N . ILE A 1 92 ? 16.984 -15.531 -6.562 1.00 81.88 92 ILE A N 1
ATOM 742 C CA . ILE A 1 92 ? 18.371 -15.711 -6.997 1.00 81.88 92 ILE A CA 1
ATOM 743 C C . ILE A 1 92 ? 18.558 -15.105 -8.387 1.00 81.88 92 ILE A C 1
ATOM 745 O O . ILE A 1 92 ? 19.491 -14.328 -8.563 1.00 81.88 92 ILE A O 1
ATOM 749 N N . ASP A 1 93 ? 17.654 -15.375 -9.327 1.00 75.44 93 ASP A N 1
ATOM 750 C CA . ASP A 1 93 ? 17.704 -14.832 -10.687 1.00 75.44 93 ASP A CA 1
ATOM 751 C C . ASP A 1 93 ? 17.543 -13.311 -10.685 1.00 75.44 93 ASP A C 1
ATOM 753 O O . ASP A 1 93 ? 18.351 -12.601 -11.277 1.00 75.44 93 ASP A O 1
ATOM 757 N N . TRP A 1 94 ? 16.568 -12.787 -9.935 1.00 78.69 94 TRP A N 1
ATOM 758 C CA . TRP A 1 94 ? 16.364 -11.353 -9.741 1.00 78.69 94 TRP A CA 1
ATOM 759 C C . TRP A 1 94 ? 17.612 -10.699 -9.137 1.00 78.69 94 TRP A C 1
ATOM 761 O O . TRP A 1 94 ? 18.083 -9.685 -9.650 1.00 78.69 94 TRP A O 1
ATOM 771 N N . MET A 1 95 ? 18.209 -11.289 -8.097 1.00 82.62 95 MET A N 1
ATOM 772 C CA . MET A 1 95 ? 19.415 -10.749 -7.457 1.00 82.62 95 MET A CA 1
ATOM 773 C C . MET A 1 95 ? 20.658 -10.866 -8.354 1.00 82.62 95 MET A C 1
ATOM 775 O O . MET A 1 95 ? 21.488 -9.955 -8.390 1.00 82.62 95 MET A O 1
ATOM 779 N N . SER A 1 96 ? 20.796 -11.968 -9.091 1.00 79.19 96 SER A N 1
ATOM 780 C CA . SER A 1 96 ? 21.878 -12.200 -10.053 1.00 79.19 96 SER A CA 1
ATOM 781 C C . SER A 1 96 ? 21.806 -11.183 -11.185 1.00 79.19 96 SER A C 1
ATOM 783 O O . SER A 1 96 ? 22.790 -10.509 -11.483 1.00 79.19 96 SER A O 1
ATOM 785 N N . TYR A 1 97 ? 20.606 -10.970 -11.719 1.00 76.50 97 TYR A N 1
ATOM 786 C CA . TYR A 1 97 ? 20.316 -9.947 -12.708 1.00 76.50 97 TYR A CA 1
ATOM 787 C C . TYR A 1 97 ? 20.698 -8.543 -12.207 1.00 76.50 97 TYR A C 1
ATOM 789 O O . TYR A 1 97 ? 21.380 -7.793 -12.904 1.00 76.50 97 TYR A O 1
ATOM 797 N N . HIS A 1 98 ? 20.344 -8.211 -10.963 1.00 80.88 98 HIS A N 1
ATOM 798 C CA . HIS A 1 98 ? 20.665 -6.914 -10.362 1.00 80.88 98 HIS A CA 1
ATOM 799 C C . HIS A 1 98 ? 22.158 -6.710 -10.089 1.00 80.88 98 HIS A C 1
ATOM 801 O O . HIS A 1 98 ? 22.638 -5.578 -10.129 1.00 80.88 98 HIS A O 1
ATOM 807 N N . THR A 1 99 ? 22.899 -7.775 -9.780 1.00 86.31 99 THR A N 1
ATOM 808 C CA . THR A 1 99 ? 24.334 -7.675 -9.466 1.00 86.31 99 THR A CA 1
ATOM 809 C C . THR A 1 99 ? 25.223 -7.789 -10.703 1.00 86.31 99 THR A C 1
ATOM 811 O O . THR A 1 99 ? 26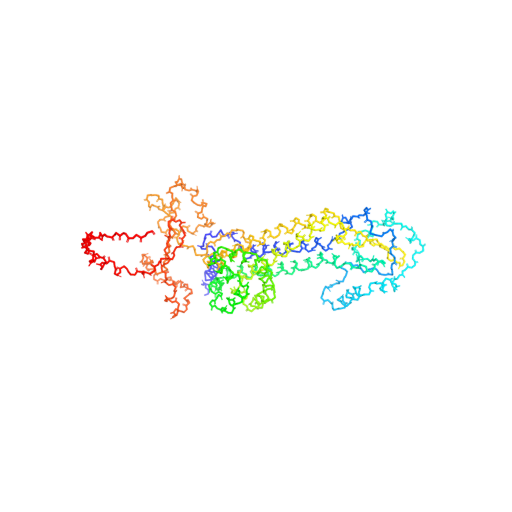.266 -7.143 -10.745 1.00 86.31 99 THR A O 1
ATOM 814 N N . ASN A 1 100 ? 24.801 -8.542 -11.724 1.00 88.62 100 ASN A N 1
ATOM 815 C CA . ASN A 1 100 ? 25.617 -8.917 -12.881 1.00 88.62 100 ASN A CA 1
ATOM 816 C C . ASN A 1 100 ? 24.919 -8.647 -14.229 1.00 88.62 100 ASN A C 1
ATOM 818 O O . ASN A 1 100 ? 25.109 -9.397 -15.185 1.00 88.62 100 ASN A O 1
ATOM 822 N N . MET A 1 101 ? 24.142 -7.562 -14.340 1.00 88.00 101 MET A N 1
ATOM 823 C CA . MET A 1 101 ? 23.382 -7.223 -15.558 1.00 88.00 101 MET A CA 1
ATOM 824 C C . MET A 1 101 ? 24.235 -7.241 -16.840 1.00 88.00 101 MET A C 1
ATOM 826 O O . MET A 1 101 ? 23.791 -7.748 -17.864 1.00 88.00 101 MET A O 1
ATOM 830 N N . LEU A 1 102 ? 25.465 -6.710 -16.799 1.00 90.56 102 LEU A N 1
ATOM 831 C CA . LEU A 1 102 ? 26.350 -6.695 -17.972 1.00 90.56 102 LEU A CA 1
ATOM 832 C C . LEU A 1 102 ? 26.775 -8.103 -18.400 1.00 90.56 102 LEU A C 1
ATOM 834 O O . LEU A 1 102 ? 26.736 -8.401 -19.589 1.00 90.56 102 LEU A O 1
ATOM 838 N N . ALA A 1 103 ? 27.123 -8.965 -17.440 1.00 91.69 103 ALA A N 1
ATOM 839 C CA . ALA A 1 103 ? 27.482 -10.351 -17.725 1.00 91.69 103 ALA A CA 1
ATOM 840 C C . ALA A 1 103 ? 26.284 -11.119 -18.299 1.00 91.69 103 ALA A C 1
ATOM 842 O O . ALA A 1 103 ? 26.441 -11.858 -19.263 1.00 91.69 103 ALA A O 1
ATOM 843 N N . PHE A 1 104 ? 25.077 -10.872 -17.774 1.00 89.50 104 PHE A N 1
ATOM 844 C CA . PHE A 1 104 ? 23.845 -11.448 -18.312 1.00 89.50 104 PHE A CA 1
ATOM 845 C C . PHE A 1 104 ? 23.605 -11.029 -19.771 1.00 89.50 104 PHE A C 1
ATOM 847 O O . PHE A 1 104 ? 23.340 -11.882 -20.616 1.00 89.50 104 PHE A O 1
ATOM 854 N N . ILE A 1 105 ? 23.735 -9.730 -20.080 1.00 92.06 105 ILE A N 1
ATOM 855 C CA . ILE A 1 105 ? 23.582 -9.205 -21.448 1.00 92.06 105 ILE A CA 1
ATOM 856 C C . ILE A 1 105 ? 24.626 -9.816 -22.390 1.00 92.06 105 ILE A C 1
ATOM 858 O O . ILE A 1 105 ? 24.290 -10.140 -23.525 1.00 92.06 105 ILE A O 1
ATOM 862 N N . GLU A 1 106 ? 25.875 -9.958 -21.943 1.00 92.94 106 GLU A N 1
ATOM 863 C CA . GLU A 1 106 ? 26.958 -10.538 -22.743 1.00 92.94 106 GLU A CA 1
ATOM 864 C C . GLU A 1 106 ? 26.734 -12.031 -23.021 1.00 92.94 106 GLU A C 1
ATOM 866 O O . GLU A 1 106 ? 26.873 -12.464 -24.163 1.00 92.94 106 GLU A O 1
ATOM 871 N N . GLU A 1 107 ? 26.317 -12.796 -22.010 1.00 93.62 107 GLU A N 1
ATOM 872 C CA . GLU A 1 107 ? 26.039 -14.233 -22.118 1.00 93.62 107 GLU A CA 1
ATOM 873 C C . GLU A 1 107 ? 24.840 -14.538 -23.029 1.00 93.62 107 GLU A C 1
ATOM 875 O O . GLU A 1 107 ? 24.870 -15.503 -23.791 1.00 93.62 107 GLU A O 1
ATOM 880 N N . HIS A 1 108 ? 23.801 -13.701 -22.985 1.00 92.88 108 HIS A N 1
ATOM 881 C CA . HIS A 1 108 ? 22.552 -13.925 -23.718 1.00 92.88 108 HIS A CA 1
ATOM 882 C C . HIS A 1 108 ? 22.485 -13.156 -25.041 1.00 92.88 108 HIS A C 1
ATOM 884 O O . HIS A 1 108 ? 21.441 -13.152 -25.690 1.00 92.88 108 HIS A O 1
ATOM 890 N N . MET A 1 109 ? 23.559 -12.489 -25.468 1.00 93.94 109 MET A N 1
ATOM 891 C CA . MET A 1 109 ? 23.551 -11.669 -26.679 1.00 93.94 109 MET A CA 1
ATOM 892 C C . MET A 1 109 ? 23.298 -12.515 -27.930 1.00 93.94 109 MET A C 1
ATOM 894 O O . MET A 1 109 ? 23.956 -13.528 -28.164 1.00 93.94 109 MET A O 1
ATOM 898 N N . CYS A 1 110 ? 22.358 -12.080 -28.767 1.00 92.88 110 CYS A N 1
ATOM 899 C CA . CYS A 1 110 ? 21.955 -12.818 -29.958 1.00 92.88 110 CYS A CA 1
ATOM 900 C C . CYS A 1 110 ? 22.218 -11.987 -31.221 1.00 92.88 110 CYS A C 1
ATOM 902 O O . CYS A 1 110 ? 21.735 -10.862 -31.355 1.00 92.88 110 CYS A O 1
ATOM 904 N N . ASN A 1 111 ? 22.981 -12.542 -32.169 1.00 87.56 111 ASN A N 1
ATOM 905 C CA . ASN A 1 111 ? 23.313 -11.878 -33.433 1.00 87.56 111 ASN A CA 1
ATOM 906 C C . ASN A 1 111 ? 22.138 -11.961 -34.423 1.00 87.56 111 ASN A C 1
ATOM 908 O O . ASN A 1 111 ? 22.135 -12.785 -35.338 1.00 87.56 111 ASN A O 1
ATOM 912 N N . ALA A 1 112 ? 21.139 -11.096 -34.256 1.00 80.69 112 ALA A N 1
ATOM 913 C CA . ALA A 1 112 ? 20.048 -10.948 -35.216 1.00 80.69 112 ALA A CA 1
ATOM 914 C C . ALA A 1 112 ? 20.502 -10.079 -36.408 1.00 80.69 112 ALA A C 1
ATOM 916 O O . ALA A 1 112 ? 20.472 -8.852 -36.360 1.00 80.69 112 ALA A O 1
ATOM 917 N N . SER A 1 113 ? 20.945 -10.709 -37.500 1.00 68.75 113 SER A N 1
ATOM 918 C CA . SER A 1 113 ? 21.614 -10.040 -38.633 1.00 68.75 113 SER A CA 1
ATOM 919 C C . SER A 1 113 ? 20.791 -8.971 -39.373 1.00 68.75 113 SER A C 1
ATOM 921 O O . SER A 1 113 ? 21.379 -8.167 -40.093 1.00 68.75 113 SER A O 1
ATOM 923 N N . HIS A 1 114 ? 19.464 -8.931 -39.206 1.00 62.78 114 HIS A N 1
ATOM 924 C CA . HIS A 1 114 ? 18.576 -8.019 -39.941 1.00 62.78 114 HIS A CA 1
ATOM 925 C C . HIS A 1 114 ? 17.881 -6.944 -39.089 1.00 62.78 114 HIS A C 1
ATOM 927 O O . HIS A 1 114 ? 17.402 -5.972 -39.660 1.00 62.78 114 HIS A O 1
ATOM 933 N N . THR A 1 115 ? 17.840 -7.068 -37.759 1.00 60.59 115 THR A N 1
ATOM 934 C CA . THR A 1 115 ? 17.111 -6.136 -36.867 1.00 60.59 115 THR A CA 1
ATOM 935 C C . THR A 1 115 ? 18.014 -5.197 -36.068 1.00 60.59 115 THR A C 1
ATOM 937 O O . THR A 1 115 ? 17.527 -4.226 -35.502 1.00 60.59 115 THR A O 1
ATOM 940 N N . VAL A 1 116 ? 19.328 -5.437 -36.041 1.00 62.22 116 VAL A N 1
ATOM 941 C CA . VAL A 1 116 ? 20.293 -4.644 -35.247 1.00 62.22 116 VAL A CA 1
ATOM 942 C C . VAL A 1 116 ? 20.522 -3.229 -35.810 1.00 62.22 116 VAL A C 1
ATOM 944 O O . VAL A 1 116 ? 21.044 -2.370 -35.109 1.00 62.22 116 VAL A O 1
ATOM 947 N N . MET A 1 117 ? 20.122 -2.958 -37.057 1.00 71.62 117 MET A N 1
ATOM 948 C CA . MET A 1 117 ? 20.329 -1.652 -37.707 1.00 71.62 117 MET A CA 1
ATOM 949 C C . MET A 1 117 ? 19.165 -0.669 -37.513 1.00 71.62 117 MET A C 1
ATOM 951 O O . MET A 1 117 ? 19.334 0.521 -37.779 1.00 71.62 117 MET A O 1
ATOM 955 N N . ASP A 1 118 ? 18.000 -1.137 -37.061 1.00 81.44 118 ASP A N 1
ATOM 956 C CA . ASP A 1 118 ? 16.826 -0.279 -36.917 1.00 81.44 118 ASP A CA 1
ATOM 957 C C . ASP A 1 118 ? 16.848 0.455 -35.571 1.00 81.44 118 ASP A C 1
ATOM 959 O O . ASP A 1 118 ? 17.073 -0.134 -34.511 1.00 81.44 118 ASP A O 1
ATOM 963 N N . SER A 1 119 ? 16.578 1.762 -35.608 1.00 91.81 119 SER A N 1
ATOM 964 C CA . SER A 1 119 ? 16.447 2.559 -34.391 1.00 91.81 119 SER A CA 1
ATOM 965 C C . SER A 1 119 ? 15.154 2.212 -33.648 1.00 91.81 119 SER A C 1
ATOM 967 O O . SER A 1 119 ? 14.096 2.074 -34.265 1.00 91.81 119 SER A O 1
ATOM 969 N N . CYS A 1 120 ? 15.191 2.202 -32.313 1.00 94.56 120 CYS A N 1
ATOM 970 C CA . CYS A 1 120 ? 14.014 2.086 -31.446 1.00 94.56 120 CYS A CA 1
ATOM 971 C C . CYS A 1 120 ? 12.930 3.143 -31.724 1.00 94.56 120 CYS A C 1
ATOM 973 O O . CYS A 1 120 ? 11.781 2.960 -31.331 1.00 94.56 120 CYS A O 1
ATOM 975 N N . SER A 1 121 ? 13.282 4.246 -32.390 1.00 93.50 121 SER A N 1
ATOM 976 C CA . SER A 1 121 ? 12.339 5.290 -32.807 1.00 93.50 121 SER A CA 1
ATOM 977 C C . SER A 1 121 ? 11.586 4.971 -34.108 1.00 93.50 121 SER A C 1
ATOM 979 O O . SER A 1 121 ? 10.506 5.516 -34.335 1.00 93.50 121 SER A O 1
ATOM 981 N N . THR A 1 122 ? 12.131 4.096 -34.959 1.00 92.94 122 THR A N 1
ATOM 982 C CA . THR A 1 122 ? 11.615 3.802 -36.310 1.00 92.94 122 THR A CA 1
ATOM 983 C C . THR A 1 122 ? 11.246 2.336 -36.523 1.00 92.94 122 THR A C 1
ATOM 985 O O . THR A 1 122 ? 10.783 1.977 -37.604 1.00 92.94 122 THR A O 1
ATOM 988 N N . ILE A 1 123 ? 11.474 1.478 -35.529 1.00 91.38 123 ILE A N 1
ATOM 989 C CA . ILE A 1 123 ? 11.283 0.037 -35.662 1.00 91.38 123 ILE A CA 1
ATOM 990 C C . ILE A 1 123 ? 9.804 -0.347 -35.799 1.00 91.38 123 ILE A C 1
ATOM 992 O O . ILE A 1 123 ? 8.935 0.120 -35.061 1.00 91.38 123 ILE A O 1
ATOM 996 N N . ASN A 1 124 ? 9.523 -1.248 -36.741 1.00 90.62 124 ASN A N 1
ATOM 997 C CA . ASN A 1 124 ? 8.190 -1.801 -36.950 1.00 90.62 124 ASN A CA 1
ATOM 998 C C . ASN A 1 124 ? 8.026 -3.083 -36.128 1.00 90.62 124 ASN A C 1
ATOM 1000 O O . ASN A 1 124 ? 8.529 -4.138 -36.508 1.00 90.62 124 ASN A O 1
ATOM 1004 N N . VAL A 1 125 ? 7.297 -2.996 -35.015 1.00 92.06 125 VAL A N 1
ATOM 1005 C CA . VAL A 1 125 ? 6.996 -4.150 -34.155 1.00 92.06 125 VAL A CA 1
ATOM 1006 C C . VAL A 1 125 ? 5.641 -4.757 -34.542 1.00 92.06 125 VAL A C 1
ATOM 1008 O O . VAL A 1 125 ? 4.653 -4.019 -34.633 1.00 92.06 125 VAL A O 1
ATOM 1011 N N . PRO A 1 126 ? 5.542 -6.083 -34.757 1.00 92.62 126 PRO A N 1
ATOM 1012 C CA . PRO A 1 126 ? 4.263 -6.739 -34.997 1.00 92.62 126 PRO A CA 1
ATOM 1013 C C . PRO A 1 126 ? 3.264 -6.494 -33.856 1.00 92.62 126 PRO A C 1
ATOM 1015 O O . PRO A 1 126 ? 3.587 -6.633 -32.680 1.00 92.62 126 PRO A O 1
ATOM 1018 N N . LEU A 1 127 ? 2.005 -6.186 -34.185 1.00 92.44 127 LEU A N 1
ATOM 1019 C CA . LEU A 1 127 ? 0.991 -5.850 -33.172 1.00 92.44 127 LEU A CA 1
ATOM 1020 C C . LEU A 1 127 ? 0.715 -6.995 -32.177 1.00 92.44 127 LEU A C 1
ATOM 1022 O O . LEU A 1 127 ? 0.353 -6.739 -31.032 1.00 92.44 127 LEU A O 1
ATOM 1026 N N . HIS A 1 128 ? 0.886 -8.251 -32.600 1.00 94.25 128 HIS A N 1
ATOM 1027 C CA . HIS A 1 128 ? 0.729 -9.406 -31.712 1.00 94.25 128 HIS A CA 1
ATOM 1028 C C . HIS A 1 128 ? 1.835 -9.469 -30.645 1.00 94.25 128 HIS A C 1
ATOM 1030 O O . HIS A 1 128 ? 1.551 -9.827 -29.505 1.00 94.25 128 HIS A O 1
ATOM 1036 N N . ASP A 1 129 ? 3.055 -9.032 -30.972 1.00 92.38 129 ASP A N 1
ATOM 1037 C CA . ASP A 1 129 ? 4.163 -8.940 -30.018 1.00 92.38 129 ASP A CA 1
ATOM 1038 C C . ASP A 1 129 ? 3.959 -7.805 -29.011 1.00 92.38 129 ASP A C 1
ATOM 1040 O O . ASP A 1 129 ? 4.346 -7.925 -27.853 1.00 92.38 129 ASP A O 1
ATOM 1044 N N . MET A 1 130 ? 3.248 -6.737 -29.390 1.00 90.50 130 MET A N 1
ATOM 1045 C CA . MET A 1 130 ? 2.890 -5.660 -28.455 1.00 90.50 130 MET A CA 1
ATOM 1046 C C . MET A 1 130 ? 1.928 -6.104 -27.339 1.00 90.50 130 MET A C 1
ATOM 1048 O O . MET A 1 130 ? 1.748 -5.373 -26.368 1.00 90.50 130 MET A O 1
ATOM 1052 N N . GLN A 1 131 ? 1.294 -7.277 -27.459 1.00 90.75 131 GLN A N 1
ATOM 1053 C CA . GLN A 1 131 ? 0.472 -7.859 -26.390 1.00 90.75 131 GLN A CA 1
ATOM 1054 C C . GLN A 1 131 ? 1.296 -8.657 -25.370 1.00 90.75 131 GLN A C 1
ATOM 1056 O O . GLN A 1 131 ? 0.750 -9.087 -24.350 1.00 90.75 131 GLN A O 1
ATOM 1061 N N . ARG A 1 132 ? 2.592 -8.878 -25.627 1.00 89.38 132 ARG A N 1
ATOM 1062 C CA . ARG A 1 132 ? 3.481 -9.557 -24.682 1.00 89.38 132 ARG A CA 1
ATOM 1063 C C . ARG A 1 132 ? 3.668 -8.703 -23.433 1.00 89.38 132 ARG A C 1
ATOM 1065 O O . ARG A 1 132 ? 3.511 -7.482 -23.441 1.00 89.38 132 ARG A O 1
ATOM 1072 N N . LYS A 1 133 ? 3.989 -9.373 -22.327 1.00 91.12 133 LYS A N 1
ATOM 1073 C CA . LYS A 1 133 ? 4.312 -8.688 -21.075 1.00 91.12 133 LYS A CA 1
ATOM 1074 C C . LYS A 1 133 ? 5.551 -7.826 -21.286 1.00 91.12 133 LYS A C 1
ATOM 1076 O O . LYS A 1 133 ? 6.464 -8.217 -22.008 1.00 91.12 133 LYS A O 1
ATOM 1081 N N . LEU A 1 134 ? 5.580 -6.671 -20.632 1.00 93.12 134 LEU A N 1
ATOM 1082 C CA . LEU A 1 134 ? 6.741 -5.794 -20.678 1.00 93.12 134 LEU A CA 1
ATOM 1083 C C . LEU A 1 134 ? 7.974 -6.518 -20.121 1.00 93.12 134 LEU A C 1
ATOM 1085 O O . LEU A 1 134 ? 7.893 -7.214 -19.109 1.00 93.12 134 LEU A O 1
ATOM 1089 N N . GLY A 1 135 ? 9.114 -6.344 -20.776 1.00 92.25 135 GLY A N 1
ATOM 1090 C CA . GLY A 1 135 ? 10.399 -6.854 -20.321 1.00 92.25 135 GLY A CA 1
ATOM 1091 C C . GLY A 1 135 ? 11.023 -5.972 -19.241 1.00 92.25 135 GLY A C 1
ATOM 1092 O O . GLY A 1 135 ? 10.727 -4.776 -19.128 1.00 92.25 135 GLY A O 1
ATOM 1093 N N . ILE A 1 136 ? 11.933 -6.554 -18.465 1.00 91.38 136 ILE A N 1
ATOM 1094 C CA . ILE A 1 136 ? 12.793 -5.794 -17.552 1.00 91.38 136 ILE A CA 1
ATOM 1095 C C . ILE A 1 136 ? 13.706 -4.880 -18.397 1.00 91.38 136 ILE A C 1
ATOM 1097 O O . ILE A 1 136 ? 14.189 -5.313 -19.447 1.00 91.38 136 ILE A O 1
ATOM 1101 N N . PRO A 1 137 ? 13.913 -3.603 -18.022 1.00 92.50 137 PRO A N 1
ATOM 1102 C CA . PRO A 1 137 ? 14.733 -2.685 -18.807 1.00 92.50 137 PRO A CA 1
ATOM 1103 C C . PRO A 1 137 ? 16.219 -3.065 -18.747 1.00 92.50 137 PRO A C 1
ATOM 1105 O O . PRO A 1 137 ? 16.830 -3.021 -17.682 1.00 92.50 137 PRO A O 1
ATOM 1108 N N . LEU A 1 138 ? 16.802 -3.361 -19.910 1.00 90.50 138 LEU A N 1
ATOM 1109 C CA . LEU A 1 138 ? 18.220 -3.687 -20.085 1.00 90.50 138 LEU A CA 1
ATOM 1110 C C . LEU A 1 138 ? 18.947 -2.552 -20.806 1.00 90.50 138 LEU A C 1
ATOM 1112 O O . LEU A 1 138 ? 18.409 -1.957 -21.739 1.00 90.50 138 LEU A O 1
ATOM 1116 N N . GLY A 1 139 ? 20.176 -2.249 -20.391 1.00 83.38 139 GLY A N 1
ATOM 1117 C CA . GLY A 1 139 ? 20.987 -1.197 -21.002 1.00 83.38 139 GLY A CA 1
ATOM 1118 C C . GLY A 1 139 ? 22.479 -1.500 -20.938 1.00 83.38 139 GLY A C 1
ATOM 1119 O O . GLY A 1 139 ? 22.952 -2.115 -19.988 1.00 83.38 139 GLY A O 1
ATOM 1120 N N . ARG A 1 140 ? 23.239 -1.045 -21.944 1.00 74.69 140 ARG A N 1
ATOM 1121 C CA . ARG A 1 140 ? 24.710 -1.196 -21.974 1.00 74.69 140 ARG A CA 1
ATOM 1122 C C . ARG A 1 140 ? 25.425 -0.312 -20.949 1.00 74.69 140 ARG A C 1
ATOM 1124 O O . ARG A 1 140 ? 26.558 -0.587 -20.572 1.00 74.69 140 ARG A O 1
ATOM 1131 N N . THR A 1 141 ? 24.783 0.763 -20.503 1.00 76.69 141 THR A N 1
ATOM 1132 C CA . THR A 1 141 ? 25.308 1.613 -19.431 1.00 76.69 141 THR A CA 1
ATOM 1133 C C . THR A 1 141 ? 24.988 0.969 -18.089 1.00 76.69 141 THR A C 1
ATOM 1135 O O . THR A 1 141 ? 23.823 0.674 -17.832 1.00 76.69 141 THR A O 1
ATOM 1138 N N . SER A 1 142 ? 25.991 0.808 -17.224 1.00 60.38 142 SER A N 1
ATOM 1139 C CA . SER A 1 142 ? 25.934 0.143 -15.909 1.00 60.38 142 SER A CA 1
ATOM 1140 C C . SER A 1 142 ? 24.973 0.758 -14.874 1.00 60.38 142 SER A C 1
ATOM 1142 O O . SER A 1 142 ? 25.030 0.416 -13.698 1.00 60.38 142 SER A O 1
ATOM 1144 N N . GLU A 1 143 ? 24.106 1.685 -15.270 1.00 67.62 143 GLU A N 1
ATOM 1145 C CA . GLU A 1 143 ? 23.159 2.361 -14.389 1.00 67.62 143 GLU A CA 1
ATOM 1146 C C . GLU A 1 143 ? 21.805 1.649 -14.422 1.00 67.62 143 GLU A C 1
ATOM 1148 O O . GLU A 1 143 ? 20.815 2.160 -14.953 1.00 67.62 143 GLU A O 1
ATOM 1153 N N . TYR A 1 144 ? 21.752 0.449 -13.843 1.00 70.19 144 TYR A N 1
ATOM 1154 C CA . TYR A 1 144 ? 20.469 -0.099 -13.423 1.00 70.19 144 TYR A CA 1
ATOM 1155 C C . TYR A 1 144 ? 19.961 0.732 -12.239 1.00 70.19 144 TYR A C 1
ATOM 1157 O O . TYR A 1 144 ? 20.596 0.774 -11.184 1.00 70.19 144 TYR A O 1
ATOM 1165 N N . SER A 1 145 ? 18.827 1.417 -12.410 1.00 78.19 145 SER A N 1
ATOM 1166 C CA . SER A 1 145 ? 18.157 2.086 -11.294 1.00 78.19 145 SER A CA 1
ATOM 1167 C C . SER A 1 145 ? 17.130 1.148 -10.673 1.00 78.19 145 SER A C 1
ATOM 1169 O O . SER A 1 145 ? 16.259 0.621 -11.369 1.00 78.19 145 SER A O 1
ATOM 1171 N N . THR A 1 146 ? 17.173 1.017 -9.347 1.00 78.38 146 THR A N 1
ATOM 1172 C CA . THR A 1 146 ? 16.138 0.343 -8.547 1.00 78.38 146 THR A CA 1
ATOM 1173 C C . THR A 1 146 ? 14.756 0.992 -8.691 1.00 78.38 146 THR A C 1
ATOM 1175 O O . THR A 1 146 ? 13.755 0.398 -8.296 1.00 78.38 146 THR A O 1
ATOM 1178 N N . ASP A 1 147 ? 14.672 2.178 -9.305 1.00 82.81 147 ASP A N 1
ATOM 1179 C CA . ASP A 1 147 ? 13.424 2.885 -9.596 1.00 82.81 147 ASP A CA 1
ATOM 1180 C C . ASP A 1 147 ? 12.454 2.100 -10.502 1.00 82.81 147 ASP A C 1
ATOM 1182 O O . ASP A 1 147 ? 11.247 2.350 -10.463 1.00 82.81 147 ASP A O 1
ATOM 1186 N N . ASN A 1 148 ? 12.948 1.147 -11.302 1.00 85.75 148 ASN A N 1
ATOM 1187 C CA . ASN A 1 148 ? 12.125 0.390 -12.257 1.00 85.75 148 ASN A CA 1
ATOM 1188 C C . ASN A 1 148 ? 11.173 -0.612 -11.574 1.00 85.75 148 ASN A C 1
ATOM 1190 O O . ASN A 1 148 ? 10.045 -0.813 -12.036 1.00 85.75 148 ASN A O 1
ATOM 1194 N N . ASP A 1 149 ? 11.584 -1.162 -10.429 1.00 86.69 149 ASP A N 1
ATOM 1195 C CA . ASP A 1 149 ? 10.820 -2.172 -9.682 1.00 86.69 149 ASP A CA 1
ATOM 1196 C C . ASP A 1 149 ? 9.877 -1.563 -8.638 1.00 86.69 149 ASP A C 1
ATOM 1198 O O . ASP A 1 149 ? 9.012 -2.242 -8.082 1.00 86.69 149 ASP A O 1
ATOM 1202 N N . VAL A 1 150 ? 9.998 -0.257 -8.388 1.00 89.06 150 VAL A N 1
ATOM 1203 C CA . VAL A 1 150 ? 9.242 0.470 -7.360 1.00 89.06 150 VAL A CA 1
ATOM 1204 C C . VAL A 1 150 ? 7.735 0.234 -7.473 1.00 89.06 150 VAL A C 1
ATOM 1206 O O . VAL A 1 150 ? 7.074 -0.022 -6.466 1.00 89.06 150 VAL A O 1
ATOM 1209 N N . LEU A 1 151 ? 7.173 0.314 -8.685 1.00 90.62 151 LEU A N 1
ATOM 1210 C CA . LEU A 1 151 ? 5.734 0.120 -8.890 1.00 90.62 151 LEU A CA 1
ATOM 1211 C C . LEU A 1 151 ? 5.296 -1.313 -8.565 1.00 90.62 151 LEU A C 1
ATOM 1213 O O . LEU A 1 151 ? 4.220 -1.503 -8.004 1.00 90.62 151 LEU A O 1
ATOM 1217 N N . GLU A 1 152 ? 6.123 -2.312 -8.873 1.00 88.38 152 GLU A N 1
ATOM 1218 C CA . GLU A 1 152 ? 5.827 -3.711 -8.557 1.00 88.38 152 GLU A CA 1
ATOM 1219 C C . GLU A 1 152 ? 5.871 -3.970 -7.055 1.00 88.38 152 GLU A C 1
ATOM 1221 O O . GLU A 1 152 ? 4.939 -4.546 -6.491 1.00 88.38 152 GLU A O 1
ATOM 1226 N N . VAL A 1 153 ? 6.916 -3.467 -6.397 1.00 89.62 153 VAL A N 1
ATOM 1227 C CA . VAL A 1 153 ? 7.071 -3.552 -4.945 1.00 89.62 153 VAL A CA 1
ATOM 1228 C C . VAL A 1 153 ? 5.875 -2.899 -4.253 1.00 89.62 153 VAL A C 1
ATOM 1230 O O . VAL A 1 153 ? 5.268 -3.508 -3.368 1.00 89.62 153 VAL A O 1
ATOM 1233 N N . TYR A 1 154 ? 5.461 -1.703 -4.688 1.00 93.56 154 TYR A N 1
ATOM 1234 C CA . TYR A 1 154 ? 4.251 -1.075 -4.162 1.00 93.56 154 TYR A CA 1
ATOM 1235 C C . TYR A 1 154 ? 3.007 -1.921 -4.406 1.00 93.56 154 TYR A C 1
ATOM 1237 O O . TYR A 1 154 ? 2.238 -2.103 -3.465 1.00 93.56 154 TYR A O 1
ATOM 1245 N N . ALA A 1 155 ? 2.811 -2.460 -5.612 1.00 92.00 155 ALA A N 1
ATOM 1246 C CA . ALA A 1 155 ? 1.648 -3.281 -5.940 1.00 92.00 155 ALA A CA 1
ATOM 1247 C C . ALA A 1 155 ? 1.528 -4.500 -5.010 1.00 92.00 155 ALA A C 1
ATOM 1249 O O . ALA A 1 155 ? 0.449 -4.773 -4.480 1.00 92.00 155 ALA A O 1
ATOM 1250 N N . LEU A 1 156 ? 2.639 -5.195 -4.752 1.00 90.62 156 LEU A N 1
ATOM 1251 C CA . LEU A 1 156 ? 2.690 -6.359 -3.863 1.00 90.62 156 LEU A CA 1
ATOM 1252 C C . LEU A 1 156 ? 2.423 -5.990 -2.404 1.00 90.62 156 LEU A C 1
ATOM 1254 O O . LEU A 1 156 ? 1.607 -6.635 -1.741 1.00 90.62 156 LEU A O 1
ATOM 1258 N N . ILE A 1 157 ? 3.060 -4.924 -1.908 1.00 91.38 157 ILE A N 1
ATOM 1259 C CA . ILE A 1 157 ? 2.815 -4.414 -0.553 1.00 91.38 157 ILE A CA 1
ATOM 1260 C C . ILE A 1 157 ? 1.337 -4.016 -0.404 1.00 91.38 157 ILE A C 1
ATOM 1262 O O . ILE A 1 157 ? 0.706 -4.319 0.612 1.00 91.38 157 ILE A O 1
ATOM 1266 N N . PHE A 1 158 ? 0.757 -3.381 -1.426 1.00 91.38 158 PHE A N 1
ATOM 1267 C CA . PHE A 1 158 ? -0.644 -2.971 -1.439 1.00 91.38 158 PHE A CA 1
ATOM 1268 C C . PHE A 1 158 ? -1.596 -4.162 -1.402 1.00 91.38 158 PHE A C 1
ATOM 1270 O O . PHE A 1 158 ? -2.558 -4.162 -0.627 1.00 91.38 158 PHE A O 1
ATOM 1277 N N . LEU A 1 159 ? -1.319 -5.182 -2.217 1.00 91.50 159 LEU A N 1
ATOM 1278 C CA . LEU A 1 159 ? -2.082 -6.422 -2.253 1.00 91.50 159 LEU A CA 1
ATOM 1279 C C . LEU A 1 159 ? -2.052 -7.101 -0.882 1.00 91.50 159 LEU A C 1
ATOM 1281 O O . LEU A 1 159 ? -3.108 -7.433 -0.340 1.00 91.50 159 LEU A O 1
ATOM 1285 N N . TYR A 1 160 ? -0.864 -7.230 -0.287 1.00 92.19 160 TYR A N 1
ATOM 1286 C CA . TYR A 1 160 ? -0.684 -7.817 1.037 1.00 92.19 160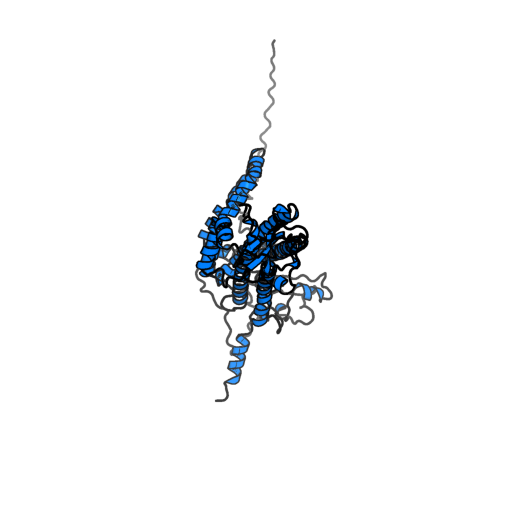 TYR A CA 1
ATOM 1287 C C . TYR A 1 160 ? -1.468 -7.054 2.113 1.00 92.19 160 TYR A C 1
ATOM 1289 O O . TYR A 1 160 ? -2.281 -7.646 2.826 1.00 92.19 160 TYR A O 1
ATOM 1297 N N . PHE A 1 161 ? -1.304 -5.730 2.209 1.00 92.88 161 PHE A N 1
ATOM 1298 C CA . PHE A 1 161 ? -2.022 -4.941 3.214 1.00 92.88 161 PHE A CA 1
ATOM 1299 C C . PHE A 1 161 ? -3.531 -4.914 2.989 1.00 92.88 161 PHE A C 1
ATOM 1301 O O . PHE A 1 161 ? -4.281 -4.956 3.965 1.00 92.88 161 PHE A O 1
ATOM 1308 N N . THR A 1 162 ? -3.994 -4.893 1.738 1.00 91.69 162 THR A N 1
ATOM 1309 C CA . THR A 1 162 ? -5.430 -4.930 1.438 1.00 91.69 162 THR A CA 1
ATOM 1310 C C . THR A 1 162 ? -6.032 -6.289 1.783 1.00 91.69 162 THR A C 1
ATOM 1312 O O . THR A 1 162 ? -7.119 -6.339 2.356 1.00 91.69 162 THR A O 1
ATOM 1315 N N . LEU A 1 163 ? -5.310 -7.386 1.530 1.00 92.69 163 LEU A N 1
ATOM 1316 C CA . LEU A 1 163 ? -5.708 -8.728 1.952 1.00 92.69 163 LEU A CA 1
ATOM 1317 C C . LEU A 1 163 ? -5.789 -8.825 3.482 1.00 92.69 163 LEU A C 1
ATOM 1319 O O . LEU A 1 163 ? -6.807 -9.261 4.021 1.00 92.69 163 LEU A O 1
ATOM 1323 N N . CYS A 1 164 ? -4.760 -8.360 4.199 1.00 93.50 164 CYS A N 1
ATOM 1324 C CA . CYS A 1 164 ? -4.764 -8.323 5.662 1.00 93.50 164 CYS A CA 1
ATOM 1325 C C . CYS A 1 164 ? -5.907 -7.460 6.216 1.00 93.50 164 CYS A C 1
ATOM 1327 O O . CYS A 1 164 ? -6.563 -7.853 7.184 1.00 93.50 164 CYS A O 1
ATOM 1329 N N . LEU A 1 165 ? -6.161 -6.296 5.609 1.00 94.06 165 LEU A N 1
ATOM 1330 C CA . LEU A 1 165 ? -7.247 -5.400 5.999 1.00 94.06 165 LEU A CA 1
ATOM 1331 C C . LEU A 1 165 ? -8.605 -6.062 5.778 1.00 94.06 165 LEU A C 1
ATOM 1333 O O . LEU A 1 165 ? -9.449 -6.018 6.671 1.00 94.06 165 LEU A O 1
ATOM 1337 N N . TRP A 1 166 ? -8.802 -6.707 4.627 1.00 94.25 166 TRP A N 1
ATOM 1338 C CA . TRP A 1 166 ? -10.018 -7.449 4.319 1.00 94.25 166 TRP A CA 1
ATOM 1339 C C . TRP A 1 166 ? -10.280 -8.544 5.357 1.00 94.25 166 TRP A C 1
ATOM 1341 O O . TRP A 1 166 ? -11.352 -8.561 5.962 1.00 94.25 166 TRP A O 1
ATOM 1351 N N . VAL A 1 167 ? -9.286 -9.390 5.649 1.00 93.75 167 VAL A N 1
ATOM 1352 C CA . VAL A 1 167 ? -9.398 -10.436 6.680 1.00 93.75 167 VAL A CA 1
ATOM 1353 C C . VAL A 1 167 ? -9.745 -9.830 8.046 1.00 93.75 167 VAL A C 1
ATOM 1355 O O . VAL A 1 167 ? -10.651 -10.316 8.726 1.00 93.75 167 VAL A O 1
ATOM 1358 N N . ALA A 1 168 ? -9.081 -8.741 8.445 1.00 94.31 168 ALA A N 1
ATOM 1359 C CA . ALA A 1 168 ? -9.342 -8.075 9.720 1.00 94.31 168 ALA A CA 1
ATOM 1360 C C . ALA A 1 168 ? -10.767 -7.495 9.802 1.00 94.31 168 ALA A C 1
ATOM 1362 O O . ALA A 1 168 ? -11.442 -7.674 10.819 1.00 94.31 168 ALA A O 1
ATOM 1363 N N . VAL A 1 169 ? -11.245 -6.851 8.732 1.00 93.44 169 VAL A N 1
ATOM 1364 C CA . VAL A 1 169 ? -12.611 -6.312 8.615 1.00 93.44 169 VAL A CA 1
ATOM 1365 C C . VAL A 1 169 ? -13.651 -7.427 8.699 1.00 93.44 169 VAL A C 1
ATOM 1367 O O . VAL A 1 169 ? -14.610 -7.311 9.460 1.00 93.44 169 VAL A O 1
ATOM 1370 N N . VAL A 1 170 ? -13.439 -8.532 7.983 1.00 92.25 170 VAL A N 1
ATOM 1371 C CA . VAL A 1 170 ? -14.335 -9.694 7.992 1.00 92.25 170 VAL A CA 1
ATOM 1372 C C . VAL A 1 170 ? -14.433 -10.305 9.391 1.00 92.25 170 VAL A C 1
ATOM 1374 O O . VAL A 1 170 ? -15.536 -10.505 9.904 1.00 92.25 170 VAL A O 1
ATOM 1377 N N . ILE A 1 171 ? -13.295 -10.554 10.049 1.00 93.31 171 ILE A N 1
ATOM 1378 C CA . ILE A 1 171 ? -13.258 -11.103 11.414 1.00 93.31 171 ILE A CA 1
ATOM 1379 C C . ILE A 1 171 ? -13.951 -10.159 12.400 1.00 93.31 171 ILE A C 1
ATOM 1381 O O . ILE A 1 171 ? -14.731 -10.609 13.246 1.00 93.31 171 ILE A O 1
ATOM 1385 N N . HIS A 1 172 ? -13.681 -8.857 12.302 1.00 92.31 172 HIS A N 1
ATOM 1386 C CA . HIS A 1 172 ? -14.298 -7.847 13.153 1.00 92.31 172 HIS A CA 1
ATOM 1387 C C . HIS A 1 172 ? -15.822 -7.820 12.985 1.00 92.31 172 HIS A C 1
ATOM 1389 O O . HIS A 1 172 ? -16.554 -7.925 13.970 1.00 92.31 172 HIS A O 1
ATOM 1395 N N . ASP A 1 173 ? -16.315 -7.739 11.752 1.00 89.50 173 ASP A N 1
ATOM 1396 C CA . ASP A 1 173 ? -17.747 -7.615 11.495 1.00 89.50 173 ASP A CA 1
ATOM 1397 C C . ASP A 1 173 ? -18.499 -8.900 11.873 1.00 89.50 173 ASP A C 1
ATOM 1399 O O . ASP A 1 173 ? -19.549 -8.834 12.518 1.00 89.50 173 ASP A O 1
ATOM 1403 N N . PHE A 1 174 ? -17.932 -10.085 11.611 1.00 87.50 174 PHE A N 1
ATOM 1404 C CA . PHE A 1 174 ? -18.498 -11.343 12.114 1.00 87.50 174 PHE A CA 1
ATOM 1405 C C . PHE A 1 174 ? -18.488 -11.435 13.643 1.00 87.50 174 PHE A C 1
ATOM 1407 O O . PHE A 1 174 ? -19.423 -11.989 14.231 1.00 87.50 174 PHE A O 1
ATOM 1414 N N . THR A 1 175 ? -17.468 -10.877 14.300 1.00 88.06 175 THR A N 1
ATOM 1415 C CA . THR A 1 175 ? -17.402 -10.806 15.766 1.00 88.06 175 THR A CA 1
ATOM 1416 C C . THR A 1 175 ? -18.540 -9.964 16.323 1.00 88.06 175 THR A C 1
ATOM 1418 O O . THR A 1 175 ? -19.199 -10.397 17.270 1.00 88.06 175 THR A O 1
ATOM 1421 N N . LEU A 1 176 ? -18.818 -8.807 15.716 1.00 83.25 176 LEU A N 1
ATOM 1422 C CA . LEU A 1 176 ? -19.942 -7.965 16.116 1.00 83.25 176 LEU A CA 1
ATOM 1423 C C . LEU A 1 176 ? -21.277 -8.680 15.894 1.00 83.25 176 LEU A C 1
ATOM 1425 O O . LEU A 1 176 ? -22.114 -8.690 16.789 1.00 83.25 176 LEU A O 1
ATOM 1429 N N . LEU A 1 177 ? -21.459 -9.358 14.758 1.00 80.00 177 LEU A N 1
ATOM 1430 C CA . LEU A 1 177 ? -22.684 -10.117 14.469 1.00 80.00 177 LEU A CA 1
ATOM 1431 C C . LEU A 1 177 ? -22.882 -11.346 15.379 1.00 80.00 177 LEU A C 1
ATOM 1433 O O . LEU A 1 177 ? -23.988 -11.897 15.452 1.00 80.00 177 LEU A O 1
ATOM 1437 N N . SER A 1 178 ? -21.838 -11.806 16.071 1.00 80.38 178 SER A N 1
ATOM 1438 C CA . SER A 1 178 ? -21.910 -12.944 16.985 1.00 80.38 178 SER A CA 1
ATOM 1439 C C . SER A 1 178 ? -22.491 -12.543 18.343 1.00 80.38 178 SER A C 1
ATOM 1441 O O . SER A 1 178 ? -21.898 -11.774 19.098 1.00 80.38 178 SER A O 1
ATOM 1443 N N . ARG A 1 179 ? -23.620 -13.158 18.728 1.00 74.25 179 ARG A N 1
ATOM 1444 C CA . ARG A 1 179 ? -24.244 -12.943 20.050 1.00 74.25 179 ARG A CA 1
ATOM 1445 C C . ARG A 1 179 ? -23.299 -13.228 21.219 1.00 74.25 179 ARG A C 1
ATOM 1447 O O . ARG A 1 179 ? -23.380 -12.537 22.229 1.00 74.25 179 ARG A O 1
ATOM 1454 N N . ARG A 1 180 ? -22.434 -14.241 21.089 1.00 80.75 180 ARG A N 1
ATOM 1455 C CA . ARG A 1 180 ? -21.523 -14.679 22.159 1.00 80.75 180 ARG A CA 1
ATOM 1456 C C . ARG A 1 180 ? -20.283 -13.789 22.268 1.00 80.75 180 ARG A C 1
ATOM 1458 O O . ARG A 1 180 ? -19.778 -13.603 23.368 1.00 80.75 180 ARG A O 1
ATOM 1465 N N . ASN A 1 181 ? -19.823 -13.224 21.150 1.00 80.00 181 ASN A N 1
ATOM 1466 C CA . ASN A 1 181 ? -18.518 -12.561 21.075 1.00 80.00 181 ASN A CA 1
ATOM 1467 C C . ASN A 1 181 ? -18.594 -11.029 20.975 1.00 80.00 181 ASN A C 1
ATOM 1469 O O . ASN A 1 181 ? -17.554 -10.382 21.045 1.00 80.00 181 ASN A O 1
ATOM 1473 N N . LYS A 1 182 ? -19.788 -10.426 20.865 1.00 74.69 182 LYS A N 1
ATOM 1474 C CA . LYS A 1 182 ? -19.939 -8.970 20.669 1.00 74.69 182 LYS A CA 1
ATOM 1475 C C . LYS A 1 182 ? -19.217 -8.098 21.707 1.00 74.69 182 LYS A C 1
ATOM 1477 O O . LYS A 1 182 ? -18.697 -7.046 21.362 1.00 74.69 182 LYS A O 1
ATOM 1482 N N . GLY A 1 183 ? -19.168 -8.537 22.967 1.00 77.81 183 GLY A N 1
ATOM 1483 C CA . GLY A 1 183 ? -18.526 -7.803 24.067 1.00 77.81 183 GLY A CA 1
ATOM 1484 C C . GLY A 1 183 ? -17.030 -8.080 24.223 1.00 77.81 183 GLY A C 1
ATOM 1485 O O . GLY A 1 183 ? -16.420 -7.588 25.162 1.00 77.81 183 GLY A O 1
ATOM 1486 N N . VAL A 1 184 ? -16.448 -8.909 23.350 1.00 88.19 184 VAL A N 1
ATOM 1487 C CA . VAL A 1 184 ? -15.051 -9.360 23.455 1.00 88.19 184 VAL A CA 1
ATOM 1488 C C . VAL A 1 184 ? -14.092 -8.436 22.699 1.00 88.19 184 VAL A C 1
ATOM 1490 O O . VAL A 1 184 ? -12.903 -8.408 23.013 1.00 88.19 184 VAL A O 1
ATOM 1493 N N . ALA A 1 185 ? -14.588 -7.677 21.716 1.00 88.75 185 ALA A N 1
ATOM 1494 C CA . ALA A 1 185 ? -13.790 -6.678 21.012 1.00 88.75 185 ALA A CA 1
ATOM 1495 C C . ALA A 1 185 ? -13.397 -5.554 21.983 1.00 88.75 185 ALA A C 1
ATOM 1497 O O . ALA A 1 185 ? -14.262 -4.879 22.542 1.00 88.75 185 ALA A O 1
ATOM 1498 N N . LEU A 1 186 ? -12.094 -5.373 22.193 1.00 90.56 186 LEU A N 1
ATOM 1499 C CA . LEU A 1 186 ? -11.575 -4.433 23.180 1.00 90.56 186 LEU A CA 1
ATOM 1500 C C . LEU A 1 186 ? -11.560 -3.003 22.626 1.00 90.56 186 LEU A C 1
ATOM 1502 O O . LEU A 1 186 ? -11.228 -2.764 21.462 1.00 90.56 186 LEU A O 1
ATOM 1506 N N . ASP A 1 187 ? -11.890 -2.046 23.488 1.00 89.75 187 ASP A N 1
ATOM 1507 C CA . ASP A 1 187 ? -11.587 -0.630 23.290 1.00 89.75 187 ASP A CA 1
ATOM 1508 C C . ASP A 1 187 ? -10.148 -0.324 23.750 1.00 89.75 187 ASP A C 1
ATOM 1510 O O . ASP A 1 187 ? -9.444 -1.192 24.266 1.00 89.75 187 ASP A O 1
ATOM 1514 N N . MET A 1 188 ? -9.673 0.909 23.575 1.00 88.81 188 MET A N 1
ATOM 1515 C CA . MET A 1 188 ? -8.292 1.273 23.917 1.00 88.81 188 MET A CA 1
ATOM 1516 C C . MET A 1 188 ? -7.993 1.102 25.417 1.00 88.81 188 MET A C 1
ATOM 1518 O O . MET A 1 188 ? -6.878 0.739 25.796 1.00 88.81 188 MET A O 1
ATOM 1522 N N . ARG A 1 189 ? -8.991 1.317 26.287 1.00 88.88 189 ARG A N 1
ATOM 1523 C CA . ARG A 1 189 ? -8.863 1.062 27.732 1.00 88.88 189 ARG A CA 1
ATOM 1524 C C . ARG A 1 189 ? -8.701 -0.434 28.005 1.00 88.88 189 ARG A C 1
ATOM 1526 O O . ARG A 1 189 ? -7.802 -0.820 28.748 1.00 88.88 189 ARG A O 1
ATOM 1533 N N . GLY A 1 190 ? -9.512 -1.271 27.363 1.00 91.62 190 GLY A N 1
ATOM 1534 C CA . GLY A 1 190 ? -9.429 -2.725 27.417 1.00 91.62 190 GLY A CA 1
ATOM 1535 C C . GLY A 1 190 ? -8.107 -3.257 26.871 1.00 91.62 190 GLY A C 1
ATOM 1536 O O . GLY A 1 190 ? -7.498 -4.116 27.504 1.00 91.62 190 GLY A O 1
ATOM 1537 N N . VAL A 1 191 ? -7.611 -2.708 25.756 1.00 93.12 191 VAL A N 1
ATOM 1538 C CA . VAL A 1 191 ? -6.288 -3.044 25.205 1.00 93.12 191 VAL A CA 1
ATOM 1539 C C . VAL A 1 191 ? -5.202 -2.739 26.230 1.00 93.12 191 VAL A C 1
ATOM 1541 O O . VAL A 1 191 ? -4.423 -3.626 26.552 1.00 93.12 191 VAL A O 1
ATOM 1544 N N . ASN A 1 192 ? -5.186 -1.541 26.817 1.00 91.75 192 ASN A N 1
ATOM 1545 C CA . ASN A 1 192 ? -4.182 -1.184 27.823 1.00 91.75 192 ASN A CA 1
ATOM 1546 C C . ASN A 1 192 ? -4.279 -2.036 29.098 1.00 91.75 192 ASN A C 1
ATOM 1548 O O . ASN A 1 192 ? -3.255 -2.348 29.700 1.00 91.75 192 ASN A O 1
ATOM 1552 N N . LYS A 1 193 ? -5.491 -2.435 29.502 1.00 93.75 193 LYS A N 1
ATOM 1553 C CA . LYS A 1 193 ? -5.715 -3.289 30.677 1.00 93.75 193 LYS A CA 1
ATOM 1554 C C . LYS A 1 193 ? -5.247 -4.728 30.447 1.00 93.75 193 LYS A C 1
ATOM 1556 O O . LYS A 1 193 ? -4.608 -5.306 31.318 1.00 93.75 193 LYS A O 1
ATOM 1561 N N . HIS A 1 194 ? -5.570 -5.313 29.295 1.00 95.31 194 HIS A N 1
ATOM 1562 C CA . HIS A 1 194 ? -5.236 -6.707 28.981 1.00 95.31 194 HIS A CA 1
ATOM 1563 C C . HIS A 1 194 ? -3.834 -6.882 28.385 1.00 95.31 194 HIS A C 1
ATOM 1565 O O . HIS A 1 194 ? -3.255 -7.960 28.494 1.00 95.31 194 HIS A O 1
ATOM 1571 N N . PHE A 1 195 ? -3.286 -5.832 27.775 1.00 95.25 195 PHE A N 1
ATOM 1572 C CA . PHE A 1 195 ? -1.981 -5.814 27.120 1.00 95.25 195 PHE A CA 1
ATOM 1573 C C . PHE A 1 195 ? -1.185 -4.583 27.584 1.00 95.25 195 PHE A C 1
ATOM 1575 O O . PHE A 1 195 ? -0.930 -3.672 26.795 1.00 95.25 195 PHE A O 1
ATOM 1582 N N . PRO A 1 196 ? -0.747 -4.528 28.855 1.00 94.06 196 PRO A N 1
ATOM 1583 C CA . PRO A 1 196 ? -0.048 -3.361 29.403 1.00 94.06 196 PRO A CA 1
ATOM 1584 C C . PRO A 1 196 ? 1.270 -3.055 28.676 1.00 94.06 196 PRO A C 1
ATOM 1586 O O . PRO A 1 196 ? 1.693 -1.900 28.605 1.00 94.06 196 PRO A O 1
ATOM 1589 N N . CYS A 1 197 ? 1.903 -4.070 28.074 1.00 93.75 197 CYS A N 1
ATOM 1590 C CA . CYS A 1 197 ? 3.074 -3.887 27.217 1.00 93.75 197 CYS A CA 1
ATOM 1591 C C . CYS A 1 197 ? 2.779 -2.969 26.024 1.00 93.75 197 CYS A C 1
ATOM 1593 O O . CYS A 1 197 ? 3.652 -2.215 25.614 1.00 93.75 197 CYS A O 1
ATOM 1595 N N . PHE A 1 198 ? 1.547 -2.964 25.513 1.00 90.31 198 PHE A N 1
ATOM 1596 C CA . PHE A 1 198 ? 1.153 -2.134 24.380 1.00 90.31 198 PHE A CA 1
ATOM 1597 C C . PHE A 1 198 ? 1.257 -0.640 24.696 1.00 90.31 198 PHE A C 1
ATOM 1599 O O . PHE A 1 198 ? 1.828 0.125 23.924 1.00 90.31 198 PHE A O 1
ATOM 1606 N N . GLY A 1 199 ? 0.803 -0.227 25.883 1.00 90.00 199 GLY A N 1
ATOM 1607 C CA . GLY A 1 199 ? 0.961 1.152 26.343 1.00 90.00 199 GLY A CA 1
ATOM 1608 C C . GLY A 1 199 ? 2.432 1.572 26.445 1.00 90.00 199 GLY A C 1
ATOM 1609 O O . GLY A 1 199 ? 2.776 2.696 26.080 1.00 90.00 199 GLY A O 1
ATOM 1610 N N . LYS A 1 200 ? 3.314 0.654 26.872 1.00 93.12 200 LYS A N 1
ATOM 1611 C CA . LYS A 1 200 ? 4.768 0.886 26.911 1.00 93.12 200 LYS A CA 1
ATOM 1612 C C . LYS A 1 200 ? 5.360 1.013 25.503 1.00 93.12 200 LYS A C 1
ATOM 1614 O O . LYS A 1 200 ? 6.154 1.917 25.277 1.00 93.12 200 LYS A O 1
ATOM 1619 N N . LEU A 1 201 ? 4.927 0.184 24.550 1.00 92.56 201 LEU A N 1
ATOM 1620 C CA . LEU A 1 201 ? 5.358 0.267 23.148 1.00 92.56 201 LEU A CA 1
ATOM 1621 C C . LEU A 1 201 ? 4.986 1.612 22.511 1.00 92.56 201 LEU A C 1
ATOM 1623 O O . LEU A 1 201 ? 5.833 2.255 21.902 1.00 92.56 201 LEU A O 1
ATOM 1627 N N . PHE A 1 202 ? 3.755 2.095 22.710 1.00 89.88 202 PHE A N 1
ATOM 1628 C CA . PHE A 1 202 ? 3.349 3.416 22.210 1.00 89.88 202 PHE A CA 1
ATOM 1629 C C . PHE A 1 202 ? 4.080 4.568 22.907 1.00 89.88 202 PHE A C 1
ATOM 1631 O O . PHE A 1 202 ? 4.284 5.621 22.305 1.00 89.88 202 PHE A O 1
ATOM 1638 N N . ALA A 1 203 ? 4.512 4.386 24.157 1.00 92.94 203 ALA A N 1
ATOM 1639 C CA . ALA A 1 203 ? 5.336 5.376 24.841 1.00 92.94 203 ALA A CA 1
ATOM 1640 C C . ALA A 1 203 ? 6.730 5.525 24.199 1.00 92.94 203 ALA A C 1
ATOM 1642 O O . ALA A 1 203 ? 7.258 6.637 24.195 1.00 92.94 203 ALA A O 1
ATOM 1643 N N . LEU A 1 204 ? 7.284 4.461 23.593 1.00 94.12 204 LEU A N 1
ATOM 1644 C CA . LEU A 1 204 ? 8.575 4.503 22.883 1.00 94.12 204 LEU A CA 1
ATOM 1645 C C . LEU A 1 204 ? 8.558 5.408 21.646 1.00 94.12 204 LEU A C 1
ATOM 1647 O O . LEU A 1 204 ? 9.606 5.917 21.252 1.00 94.12 204 LEU A O 1
ATOM 1651 N N . MET A 1 205 ? 7.380 5.681 21.070 1.00 93.75 205 MET A N 1
ATOM 1652 C CA . MET A 1 205 ? 7.252 6.669 19.993 1.00 93.75 205 MET A CA 1
ATOM 1653 C C . MET A 1 205 ? 7.630 8.085 20.460 1.00 93.75 205 MET A C 1
ATOM 1655 O O . MET A 1 205 ? 7.833 8.971 19.643 1.00 93.75 205 MET A O 1
ATOM 1659 N N . GLY A 1 206 ? 7.696 8.351 21.771 1.00 92.31 206 GLY A N 1
ATOM 1660 C CA . GLY A 1 206 ? 8.161 9.631 22.314 1.00 92.31 206 GLY A CA 1
ATOM 1661 C C . GLY A 1 206 ? 7.172 10.795 22.168 1.00 92.31 206 GLY A C 1
ATOM 1662 O O . GLY A 1 206 ? 7.340 11.813 22.835 1.00 92.31 206 GLY A O 1
ATOM 1663 N N . PHE A 1 207 ? 6.090 10.646 21.394 1.00 91.31 207 PHE A N 1
ATOM 1664 C CA . PHE A 1 207 ? 5.128 11.721 21.111 1.00 91.31 207 PHE A CA 1
ATOM 1665 C C . PHE A 1 207 ? 4.502 12.333 22.373 1.00 91.31 207 PHE A C 1
ATOM 1667 O O . PHE A 1 207 ? 4.374 13.552 22.485 1.00 91.31 207 PHE A O 1
ATOM 1674 N N . LYS A 1 208 ? 4.144 11.501 23.363 1.00 92.56 208 LYS A N 1
ATOM 1675 C CA . LYS A 1 208 ? 3.582 11.977 24.640 1.00 92.56 208 LYS A CA 1
ATOM 1676 C C . LYS A 1 208 ? 4.602 12.801 25.430 1.00 92.56 208 LYS A C 1
ATOM 1678 O O . LYS A 1 208 ? 4.252 13.861 25.946 1.00 92.56 208 LYS A O 1
ATOM 1683 N N . ALA A 1 209 ? 5.847 12.327 25.506 1.00 93.94 209 ALA A N 1
ATOM 1684 C CA . ALA A 1 209 ? 6.925 13.025 26.199 1.00 93.94 209 ALA A CA 1
ATOM 1685 C C . ALA A 1 209 ? 7.247 14.351 25.499 1.00 93.94 209 ALA A C 1
ATOM 1687 O O . ALA A 1 209 ? 7.263 15.392 26.150 1.00 93.94 209 ALA A O 1
ATOM 1688 N N . TRP A 1 210 ? 7.395 14.334 24.173 1.00 95.62 210 TRP A N 1
ATOM 1689 C CA . TRP A 1 210 ? 7.637 15.531 23.370 1.00 95.62 210 TRP A CA 1
ATOM 1690 C C . TRP A 1 210 ? 6.520 16.567 23.536 1.00 95.62 210 TRP A C 1
ATOM 1692 O O . TRP A 1 210 ? 6.799 17.699 23.921 1.00 95.62 210 TRP A O 1
ATOM 1702 N N . ARG A 1 211 ? 5.247 16.176 23.375 1.00 94.94 211 ARG A N 1
ATOM 1703 C CA . ARG A 1 211 ? 4.099 17.078 23.575 1.00 94.94 211 ARG A CA 1
ATOM 1704 C C . ARG A 1 211 ? 4.079 17.682 24.980 1.00 94.94 211 ARG A C 1
ATOM 1706 O O . ARG A 1 211 ? 3.824 18.875 25.122 1.00 94.94 211 ARG A O 1
ATOM 1713 N N . SER A 1 212 ? 4.348 16.876 26.009 1.00 94.88 212 SER A N 1
ATOM 1714 C CA . SER A 1 212 ? 4.406 17.357 27.393 1.00 94.88 212 SER A CA 1
ATOM 1715 C C . SER A 1 212 ? 5.524 18.383 27.594 1.00 94.88 212 SER A C 1
ATOM 1717 O O . SER A 1 212 ? 5.314 19.377 28.281 1.00 94.88 212 SER A O 1
ATOM 1719 N N . ARG A 1 213 ? 6.699 18.173 26.985 1.00 95.19 213 ARG A N 1
ATOM 1720 C CA . ARG A 1 213 ? 7.835 19.105 27.070 1.00 95.19 213 AR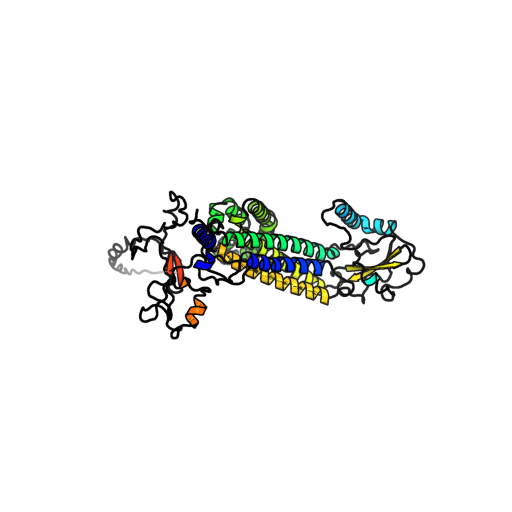G A CA 1
ATOM 1721 C C . ARG A 1 213 ? 7.573 20.393 26.290 1.00 95.19 213 ARG A C 1
ATOM 1723 O O . ARG A 1 213 ? 7.797 21.467 26.835 1.00 95.19 213 ARG A O 1
ATOM 1730 N N . VAL A 1 214 ? 7.022 20.305 25.077 1.00 94.12 214 VAL A N 1
ATOM 1731 C CA . VAL A 1 214 ? 6.632 21.474 24.264 1.00 94.12 214 VAL A CA 1
ATOM 1732 C C . VAL A 1 214 ? 5.603 22.341 24.991 1.00 94.12 214 VAL A C 1
ATOM 1734 O O . VAL A 1 214 ? 5.704 23.563 24.953 1.00 94.12 214 VAL A O 1
ATOM 1737 N N . ALA A 1 215 ? 4.624 21.721 25.657 1.00 94.56 215 ALA A N 1
ATOM 1738 C CA . ALA A 1 215 ? 3.609 22.442 26.422 1.00 94.56 215 ALA A CA 1
ATOM 1739 C C . ALA A 1 215 ? 4.173 23.096 27.697 1.00 94.56 215 ALA A C 1
ATOM 1741 O O . ALA A 1 215 ? 3.715 24.170 28.075 1.00 94.56 215 ALA A O 1
ATOM 1742 N N . ALA A 1 216 ? 5.163 22.468 28.342 1.00 95.56 216 ALA A N 1
ATOM 1743 C CA . ALA A 1 216 ? 5.783 22.982 29.563 1.00 95.56 216 ALA A CA 1
ATOM 1744 C C . ALA A 1 216 ? 6.799 24.114 29.313 1.00 95.56 216 ALA A C 1
ATOM 1746 O O . ALA A 1 216 ? 7.020 24.947 30.189 1.00 95.56 216 ALA A O 1
ATOM 1747 N N . CYS A 1 217 ? 7.433 24.160 28.138 1.00 94.88 217 CYS A N 1
ATOM 1748 C CA . CYS A 1 217 ? 8.477 25.142 27.834 1.00 94.88 217 CYS A CA 1
ATOM 1749 C C . CYS A 1 217 ? 7.901 26.483 27.347 1.00 94.88 217 CYS A C 1
ATOM 1751 O O . CYS A 1 217 ? 6.943 26.528 26.574 1.00 94.88 217 CYS A O 1
ATOM 1753 N N . ARG A 1 218 ? 8.540 27.592 27.742 1.00 95.56 218 ARG A N 1
ATOM 1754 C CA . ARG A 1 218 ? 8.245 28.955 27.259 1.00 95.56 218 ARG A CA 1
ATOM 1755 C C . ARG A 1 218 ? 9.444 29.531 26.490 1.00 95.56 218 ARG A C 1
ATOM 1757 O O . ARG A 1 218 ? 10.570 29.066 26.650 1.00 95.56 218 ARG A O 1
ATOM 1764 N N . GLY A 1 219 ? 9.195 30.534 25.645 1.00 95.25 219 GLY A N 1
ATOM 1765 C CA . GLY A 1 219 ? 10.239 31.285 24.933 1.00 95.25 219 GLY A CA 1
ATOM 1766 C C . GLY A 1 219 ? 11.082 30.446 23.961 1.00 95.25 219 GLY A C 1
ATOM 1767 O O . GLY A 1 219 ? 10.563 29.560 23.279 1.00 95.25 219 GLY A O 1
ATOM 1768 N N . ALA A 1 220 ? 12.390 30.723 23.909 1.00 94.94 220 ALA A N 1
ATOM 1769 C CA . ALA A 1 220 ? 13.339 30.107 22.973 1.00 94.94 220 ALA A CA 1
ATOM 1770 C C . ALA A 1 220 ? 13.398 28.571 23.074 1.00 94.94 220 ALA A C 1
ATOM 1772 O O . ALA A 1 220 ? 13.520 27.883 22.062 1.00 94.94 220 ALA A O 1
ATOM 1773 N N . LEU A 1 221 ? 13.223 28.007 24.273 1.00 94.69 221 LEU A N 1
ATOM 1774 C CA . LEU A 1 221 ? 13.247 26.557 24.473 1.00 94.69 221 LEU A CA 1
ATOM 1775 C C . LEU A 1 221 ? 12.080 25.854 23.756 1.00 94.69 221 LEU A C 1
ATOM 1777 O O . LEU A 1 221 ? 12.252 24.770 23.201 1.00 94.69 221 LEU A O 1
ATOM 1781 N N . LYS A 1 222 ? 10.902 26.493 23.696 1.00 95.25 222 LYS A N 1
ATOM 1782 C CA . LYS A 1 222 ? 9.758 25.984 22.922 1.00 95.25 222 LYS A CA 1
ATOM 1783 C C . LYS A 1 222 ? 10.087 25.933 21.430 1.00 95.25 222 LYS A C 1
ATOM 1785 O O . LYS A 1 222 ? 9.737 24.959 20.772 1.00 95.25 222 LYS A O 1
ATOM 1790 N N . PHE A 1 223 ? 10.788 26.946 20.917 1.00 95.94 223 PHE A N 1
ATOM 1791 C CA . PHE A 1 223 ? 11.237 26.976 19.527 1.00 95.94 223 PHE A CA 1
ATOM 1792 C C . PHE A 1 223 ? 12.219 25.835 19.230 1.00 95.94 223 PHE A C 1
ATOM 1794 O O . PHE A 1 223 ? 12.021 25.117 18.257 1.00 95.94 223 PHE A O 1
ATOM 1801 N N . ILE A 1 224 ? 13.191 25.576 20.114 1.00 96.19 224 ILE A N 1
ATOM 1802 C CA . ILE A 1 224 ? 14.118 24.435 19.986 1.00 96.19 224 ILE A CA 1
ATOM 1803 C C . ILE A 1 224 ? 13.351 23.103 19.914 1.00 96.19 224 ILE A C 1
ATOM 1805 O O . ILE A 1 224 ? 13.598 22.295 19.021 1.00 96.19 224 ILE A O 1
ATOM 1809 N N . PHE A 1 225 ? 12.373 22.874 20.800 1.00 94.94 225 PHE A N 1
ATOM 1810 C CA . PHE A 1 225 ? 11.571 21.643 20.762 1.00 94.94 225 PHE A CA 1
ATOM 1811 C C . PHE A 1 225 ? 10.678 21.523 19.519 1.00 94.94 225 PHE A C 1
ATOM 1813 O O . PHE A 1 225 ? 10.425 20.402 19.071 1.00 94.94 225 PHE A O 1
ATOM 1820 N N . ILE A 1 226 ? 10.202 22.641 18.961 1.00 94.06 226 ILE A N 1
ATOM 1821 C CA . ILE A 1 226 ? 9.473 22.663 17.685 1.00 94.06 226 ILE A CA 1
ATOM 1822 C C . ILE A 1 226 ? 10.423 22.337 16.524 1.00 94.06 226 ILE A C 1
ATOM 1824 O O . ILE A 1 226 ? 10.071 21.525 15.674 1.00 94.06 226 ILE A O 1
ATOM 1828 N N . MET A 1 227 ? 11.645 22.878 16.518 1.00 95.81 227 MET A N 1
ATOM 1829 C CA . MET A 1 227 ? 12.665 22.568 15.505 1.00 95.81 227 MET A CA 1
ATOM 1830 C C . MET A 1 227 ? 13.126 21.103 15.555 1.00 95.81 227 MET A C 1
ATOM 1832 O O . MET A 1 227 ? 13.509 20.547 14.531 1.00 95.81 227 MET A O 1
ATOM 1836 N N . LEU A 1 228 ? 13.031 20.446 16.717 1.00 95.94 228 LEU A N 1
ATOM 1837 C CA . LEU A 1 228 ? 13.273 19.005 16.879 1.00 95.94 228 LEU A CA 1
ATOM 1838 C C . LEU A 1 228 ? 12.108 18.115 16.402 1.00 95.94 228 LEU A C 1
ATOM 1840 O O . LEU A 1 228 ? 12.255 16.891 16.374 1.00 95.94 228 LEU A O 1
ATOM 1844 N N . ALA A 1 229 ? 10.958 18.683 16.018 1.00 94.94 229 ALA A N 1
ATOM 1845 C CA . ALA A 1 229 ? 9.794 17.908 15.585 1.00 94.94 229 ALA A CA 1
ATOM 1846 C C . ALA A 1 229 ? 10.086 16.923 14.433 1.00 94.94 229 ALA A C 1
ATOM 1848 O O . ALA A 1 229 ? 9.639 15.782 14.541 1.00 94.94 229 ALA A O 1
ATOM 1849 N N . PRO A 1 230 ? 10.856 17.270 13.376 1.00 94.94 230 PRO A N 1
ATOM 1850 C CA . PRO A 1 230 ? 11.168 16.333 12.296 1.00 94.94 230 PRO A CA 1
ATOM 1851 C C . PRO A 1 230 ? 11.906 15.087 12.794 1.00 94.94 230 PRO A C 1
ATOM 1853 O O . PRO A 1 230 ? 11.554 13.975 12.409 1.00 94.94 230 PRO A O 1
ATOM 1856 N N . LEU A 1 231 ? 12.863 15.253 13.715 1.00 94.81 231 LEU A N 1
ATOM 1857 C CA . LEU A 1 231 ? 13.603 14.138 14.309 1.00 94.81 231 LEU A CA 1
ATOM 1858 C C . LEU A 1 231 ? 12.674 13.230 15.127 1.00 94.81 231 LEU A C 1
ATOM 1860 O O . LEU A 1 231 ? 12.732 12.008 15.003 1.00 94.81 231 LEU A O 1
ATOM 1864 N N . VAL A 1 232 ? 11.771 13.821 15.919 1.00 94.50 232 VAL A N 1
ATOM 1865 C CA . VAL A 1 232 ? 10.765 13.073 16.693 1.00 94.50 232 VAL A CA 1
ATOM 1866 C C . VAL A 1 232 ? 9.785 12.341 15.776 1.00 94.50 232 VAL A C 1
ATOM 1868 O O . VAL A 1 232 ? 9.398 11.214 16.081 1.00 94.50 232 VAL A O 1
ATOM 1871 N N . ILE A 1 233 ? 9.390 12.943 14.652 1.00 91.44 233 ILE A N 1
ATOM 1872 C CA . ILE A 1 233 ? 8.510 12.317 13.659 1.00 91.44 233 ILE A CA 1
ATOM 1873 C C . ILE A 1 233 ? 9.214 11.130 12.998 1.00 91.44 233 ILE A C 1
ATOM 1875 O O . ILE A 1 233 ? 8.644 10.042 12.982 1.00 91.44 233 ILE A O 1
ATOM 1879 N N . VAL A 1 234 ? 10.452 11.297 12.520 1.00 92.44 234 VAL A N 1
ATOM 1880 C CA . VAL A 1 234 ? 11.242 10.208 11.919 1.00 92.44 234 VAL A CA 1
ATOM 1881 C C . VAL A 1 234 ? 11.437 9.067 12.917 1.00 92.44 234 VAL A C 1
ATOM 1883 O O . VAL A 1 234 ? 11.181 7.913 12.582 1.00 92.44 234 VAL A O 1
ATOM 1886 N N . TRP A 1 235 ? 11.789 9.383 14.166 1.00 95.62 235 TRP A N 1
ATOM 1887 C CA . TRP A 1 235 ? 11.883 8.395 15.242 1.00 95.62 235 TRP A CA 1
ATOM 1888 C C . TRP A 1 235 ? 10.553 7.671 15.484 1.00 95.62 235 TRP A C 1
ATOM 1890 O O . TRP A 1 235 ? 10.512 6.445 15.560 1.00 95.62 235 TRP A O 1
ATOM 1900 N N . SER A 1 236 ? 9.446 8.416 15.563 1.00 93.25 236 SER A N 1
ATOM 1901 C CA . SER A 1 236 ? 8.104 7.855 15.763 1.00 93.25 236 SER A CA 1
ATOM 1902 C C . SER A 1 236 ? 7.722 6.900 14.635 1.00 93.25 236 SER A C 1
ATOM 1904 O O . SER A 1 236 ? 7.176 5.833 14.904 1.00 93.25 236 SER A O 1
ATOM 1906 N N . ILE A 1 237 ? 8.018 7.274 13.388 1.00 90.25 237 ILE A N 1
ATOM 1907 C CA . ILE A 1 237 ? 7.786 6.455 12.196 1.00 90.25 237 ILE A CA 1
ATOM 1908 C C . ILE A 1 237 ? 8.638 5.183 12.266 1.00 90.25 237 ILE A C 1
ATOM 1910 O O . ILE A 1 237 ? 8.095 4.088 12.141 1.00 90.25 237 ILE A O 1
ATOM 1914 N N . ALA A 1 238 ? 9.938 5.303 12.545 1.00 93.00 238 ALA A N 1
ATOM 1915 C CA . ALA A 1 238 ? 10.839 4.158 12.662 1.00 93.00 238 ALA A CA 1
ATOM 1916 C C . ALA A 1 238 ? 10.378 3.174 13.752 1.00 93.00 238 ALA A C 1
ATOM 1918 O O . ALA A 1 238 ? 10.205 1.988 13.483 1.00 93.00 238 ALA A O 1
ATOM 1919 N N . VAL A 1 239 ? 10.085 3.662 14.963 1.00 94.31 239 VAL A N 1
ATOM 1920 C CA . VAL A 1 239 ? 9.559 2.836 16.064 1.00 94.31 239 VAL A CA 1
ATOM 1921 C C . VAL A 1 239 ? 8.213 2.206 15.700 1.00 94.31 239 VAL A C 1
ATOM 1923 O O . VAL A 1 239 ? 7.962 1.045 16.034 1.00 94.31 239 VAL A O 1
ATOM 1926 N N . PHE A 1 240 ? 7.343 2.939 15.002 1.00 92.00 240 PHE A N 1
ATOM 1927 C CA . PHE A 1 240 ? 6.053 2.419 14.567 1.00 92.00 240 PHE A CA 1
ATOM 1928 C C . PHE A 1 240 ? 6.209 1.237 13.603 1.00 92.00 240 PHE A C 1
ATOM 1930 O O . PHE A 1 240 ? 5.610 0.191 13.842 1.00 92.00 240 PHE A O 1
ATOM 1937 N N . PHE A 1 241 ? 7.042 1.365 12.567 1.00 90.00 241 PHE A N 1
ATOM 1938 C CA . PHE A 1 241 ? 7.255 0.308 11.574 1.00 90.00 241 PHE A CA 1
ATOM 1939 C C . PHE A 1 241 ? 8.071 -0.875 12.111 1.00 90.00 241 PHE A C 1
ATOM 1941 O O . PHE A 1 241 ? 7.723 -2.020 11.837 1.00 90.00 241 PHE A O 1
ATOM 1948 N N . VAL A 1 242 ? 9.123 -0.619 12.892 1.00 93.69 242 VAL A N 1
ATOM 1949 C CA . VAL A 1 242 ? 10.064 -1.658 13.348 1.00 93.69 242 VAL A CA 1
ATOM 1950 C C . VAL A 1 242 ? 9.572 -2.384 14.599 1.00 93.69 242 VAL A C 1
ATOM 1952 O O . VAL A 1 242 ? 9.841 -3.570 14.759 1.00 93.69 242 VAL A O 1
ATOM 1955 N N . ILE A 1 243 ? 8.853 -1.705 15.499 1.00 94.62 243 ILE A N 1
ATOM 1956 C CA . ILE A 1 243 ? 8.490 -2.273 16.807 1.00 94.62 243 ILE A CA 1
ATOM 1957 C C . ILE A 1 243 ? 6.978 -2.442 16.944 1.00 94.62 243 ILE A C 1
ATOM 1959 O O . ILE A 1 243 ? 6.496 -3.548 17.205 1.00 94.62 243 ILE A O 1
ATOM 1963 N N . VAL A 1 244 ? 6.213 -1.358 16.795 1.00 91.88 244 VAL A N 1
ATOM 1964 C CA . VAL A 1 244 ? 4.770 -1.369 17.091 1.00 91.88 244 VAL A CA 1
ATOM 1965 C C . VAL A 1 244 ? 4.021 -2.258 16.104 1.00 91.88 244 VAL A C 1
ATOM 1967 O O . VAL A 1 244 ? 3.231 -3.102 16.519 1.00 91.88 244 VAL A O 1
ATOM 1970 N N . LEU A 1 245 ? 4.289 -2.103 14.810 1.00 91.56 245 LEU A N 1
ATOM 1971 C CA . LEU A 1 245 ? 3.624 -2.837 13.746 1.00 91.56 245 LEU A CA 1
ATOM 1972 C C . LEU A 1 245 ? 3.796 -4.363 13.850 1.00 91.56 245 LEU A C 1
ATOM 1974 O O . LEU A 1 245 ? 2.773 -5.051 13.921 1.00 91.56 245 LEU A O 1
ATOM 1978 N N . PRO A 1 246 ? 5.020 -4.925 13.884 1.00 93.69 246 PRO A N 1
ATOM 1979 C CA . PRO A 1 246 ? 5.184 -6.372 14.001 1.00 93.69 246 PRO A CA 1
ATOM 1980 C C . PRO A 1 246 ? 4.582 -6.897 15.306 1.00 93.69 246 PRO A C 1
ATOM 1982 O O . PRO A 1 246 ? 3.939 -7.944 15.302 1.00 93.69 246 PRO A O 1
ATOM 1985 N N . SER A 1 247 ? 4.675 -6.134 16.401 1.00 93.75 247 SER A N 1
ATOM 1986 C CA . SER A 1 247 ? 4.022 -6.492 17.666 1.00 93.75 247 SER A CA 1
ATOM 1987 C C . SER A 1 247 ? 2.495 -6.564 17.527 1.00 93.75 247 SER A C 1
ATOM 1989 O O . SER A 1 247 ? 1.886 -7.528 17.990 1.00 93.75 247 SER A O 1
ATOM 1991 N N . CYS A 1 248 ? 1.865 -5.585 16.864 1.00 91.94 248 CYS A N 1
ATOM 1992 C CA . CYS A 1 248 ? 0.429 -5.599 16.559 1.00 91.94 248 CYS A CA 1
ATOM 1993 C C . CYS A 1 248 ? 0.045 -6.823 15.722 1.00 91.94 248 CYS A C 1
ATOM 1995 O O . CYS A 1 248 ? -0.919 -7.506 16.061 1.00 91.94 248 CYS A O 1
ATOM 1997 N N . LEU A 1 249 ? 0.811 -7.122 14.667 1.00 90.56 249 LEU A N 1
ATOM 1998 C CA . LEU A 1 249 ? 0.557 -8.255 13.774 1.00 90.56 249 LEU A CA 1
ATOM 1999 C C . LEU A 1 249 ? 0.658 -9.594 14.517 1.00 90.56 249 LEU A C 1
ATOM 2001 O O . LEU A 1 249 ? -0.258 -10.408 14.432 1.00 90.56 249 LEU A O 1
ATOM 2005 N N . ILE A 1 250 ? 1.710 -9.797 15.315 1.00 94.12 250 ILE A N 1
ATOM 2006 C CA . ILE A 1 250 ? 1.892 -11.011 16.128 1.00 94.12 250 ILE A CA 1
ATOM 2007 C C . ILE A 1 250 ? 0.754 -11.162 17.147 1.00 94.12 250 ILE A C 1
ATOM 2009 O O . ILE A 1 250 ? 0.180 -12.244 17.301 1.00 94.12 250 ILE A O 1
ATOM 2013 N N . LEU A 1 251 ? 0.383 -10.078 17.835 1.00 93.75 251 LEU A N 1
ATOM 2014 C CA . LEU A 1 251 ? -0.731 -10.097 18.785 1.00 93.75 251 LEU A CA 1
ATOM 2015 C C . LEU A 1 251 ? -2.069 -10.374 18.094 1.00 93.75 251 LEU A C 1
ATOM 2017 O O . LEU A 1 251 ? -2.909 -11.072 18.665 1.00 93.75 251 LEU A O 1
ATOM 2021 N N . PHE A 1 252 ? -2.269 -9.866 16.879 1.00 93.19 252 PHE A N 1
ATOM 2022 C CA . PHE A 1 252 ? -3.467 -10.118 16.087 1.00 93.19 252 PHE A CA 1
ATOM 2023 C C . PHE A 1 252 ? -3.574 -11.583 15.662 1.00 93.19 252 PHE A C 1
ATOM 2025 O O . PHE A 1 252 ? -4.651 -12.154 15.804 1.00 93.19 252 PHE A O 1
ATOM 2032 N N . LEU A 1 253 ? -2.475 -12.219 15.241 1.00 94.12 253 LEU A N 1
ATOM 2033 C CA . LEU A 1 253 ? -2.463 -13.657 14.939 1.00 94.12 253 LEU A CA 1
ATOM 2034 C C . LEU A 1 253 ? -2.915 -14.495 16.145 1.00 94.12 253 LEU A C 1
ATOM 2036 O O . LEU A 1 253 ? -3.607 -15.498 15.985 1.00 94.12 253 LEU A O 1
ATOM 2040 N N . ARG A 1 254 ? -2.579 -14.059 17.366 1.00 96.00 254 ARG A N 1
ATOM 2041 C CA . ARG A 1 254 ? -2.970 -14.748 18.603 1.00 96.00 254 ARG A CA 1
ATOM 2042 C C . ARG A 1 254 ? -4.377 -14.390 19.096 1.00 96.00 254 ARG A C 1
ATOM 2044 O O . ARG A 1 254 ? -5.055 -15.237 19.674 1.00 96.00 254 ARG A O 1
ATOM 2051 N N . TYR A 1 255 ? -4.820 -13.146 18.907 1.00 96.56 255 TYR A N 1
ATOM 2052 C CA . TYR A 1 255 ? -6.079 -12.622 19.453 1.00 96.56 255 TYR A CA 1
ATOM 2053 C C . TYR A 1 255 ? -6.900 -11.818 18.425 1.00 96.56 255 TYR A C 1
ATOM 2055 O O . TYR A 1 255 ? -7.261 -10.663 18.693 1.00 96.56 255 TYR A O 1
ATOM 2063 N N . PRO A 1 256 ? -7.283 -12.418 17.284 1.00 95.62 256 PRO A N 1
ATOM 2064 C CA . PRO A 1 256 ? -7.851 -11.673 16.158 1.00 95.62 256 PRO A CA 1
ATOM 2065 C C . PRO A 1 256 ? -9.211 -11.035 16.489 1.00 95.62 256 PRO A C 1
ATOM 2067 O O . PRO A 1 256 ? -9.515 -9.923 16.066 1.00 95.62 256 PRO A O 1
ATOM 2070 N N . ILE A 1 257 ? -10.008 -11.699 17.334 1.00 95.19 257 ILE A N 1
ATOM 2071 C CA . ILE A 1 257 ? -11.331 -11.230 17.780 1.00 95.19 257 ILE A CA 1
ATOM 2072 C C . ILE A 1 257 ? -11.213 -10.035 18.739 1.00 95.19 257 ILE A C 1
ATOM 2074 O O . ILE A 1 257 ? -11.938 -9.051 18.612 1.00 95.19 257 ILE A O 1
ATOM 2078 N N . ARG A 1 258 ? -10.297 -10.109 19.716 1.00 94.88 258 ARG A N 1
ATOM 2079 C CA . ARG A 1 258 ? -10.158 -9.083 20.767 1.00 94.88 258 ARG A CA 1
ATOM 2080 C C . ARG A 1 258 ? -9.564 -7.790 20.221 1.00 94.88 258 ARG A C 1
ATOM 2082 O O . ARG A 1 258 ? -9.977 -6.714 20.641 1.00 94.88 258 ARG A O 1
ATOM 2089 N N . LEU A 1 259 ? -8.610 -7.904 19.295 1.00 95.19 259 LEU A N 1
ATOM 2090 C CA . LEU A 1 259 ? -7.831 -6.783 18.766 1.00 95.19 259 LEU A CA 1
ATOM 2091 C C . LEU A 1 259 ? -8.302 -6.299 17.387 1.00 95.19 259 LEU A C 1
ATOM 2093 O O . LEU A 1 259 ? -7.660 -5.425 16.811 1.00 95.19 259 LEU A O 1
ATOM 2097 N N . GLY A 1 260 ? -9.426 -6.802 16.864 1.00 94.00 260 GLY A N 1
ATOM 2098 C CA . GLY A 1 260 ? -9.892 -6.489 15.507 1.00 94.00 260 GLY A CA 1
ATOM 2099 C C . GLY A 1 260 ? -9.963 -4.986 15.193 1.00 94.00 260 GLY A C 1
ATOM 2100 O O . GLY A 1 260 ? -9.438 -4.551 14.174 1.00 94.00 260 GLY A O 1
ATOM 2101 N N . ARG A 1 261 ? -10.518 -4.157 16.093 1.00 93.12 261 ARG A N 1
ATOM 2102 C CA . ARG A 1 261 ? -10.605 -2.690 15.893 1.00 93.12 261 ARG A CA 1
ATOM 2103 C C . ARG A 1 261 ? -9.236 -2.019 15.799 1.00 93.12 261 ARG A C 1
ATOM 2105 O O . ARG A 1 261 ? -9.038 -1.123 14.982 1.00 93.12 261 ARG A O 1
ATOM 2112 N N . LEU A 1 262 ? -8.314 -2.443 16.659 1.00 94.38 262 LEU A N 1
ATOM 2113 C CA . LEU A 1 262 ? -6.958 -1.913 16.728 1.00 94.38 262 LEU A CA 1
ATOM 2114 C C . LEU A 1 262 ? -6.158 -2.317 15.491 1.00 94.38 262 LEU A C 1
ATOM 2116 O O . LEU A 1 262 ? -5.472 -1.481 14.917 1.00 94.38 262 LEU A O 1
ATOM 2120 N N . GLN A 1 263 ? -6.307 -3.565 15.046 1.00 94.94 263 GLN A N 1
ATOM 2121 C CA . GLN A 1 263 ? -5.647 -4.062 13.846 1.00 94.94 263 GLN A CA 1
ATOM 2122 C C . GLN A 1 263 ? -6.098 -3.303 12.598 1.00 94.94 263 GLN A C 1
ATOM 2124 O O . GLN A 1 263 ? -5.257 -2.844 11.831 1.00 94.94 263 GLN A O 1
ATOM 2129 N N . ILE A 1 264 ? -7.411 -3.126 12.411 1.00 95.19 264 ILE A N 1
ATOM 2130 C CA . ILE A 1 264 ? -7.948 -2.359 11.277 1.00 95.19 264 ILE A CA 1
ATOM 2131 C C . ILE A 1 264 ? -7.414 -0.924 11.321 1.00 95.19 264 ILE A C 1
ATOM 2133 O O . ILE A 1 264 ? -6.953 -0.419 10.302 1.00 95.19 264 ILE A O 1
ATOM 2137 N N . PHE A 1 265 ? -7.408 -0.288 12.498 1.00 95.06 265 PHE A N 1
ATOM 2138 C CA . PHE A 1 265 ? -6.850 1.054 12.673 1.00 95.06 265 PHE A CA 1
ATOM 2139 C C . PHE A 1 265 ? -5.372 1.132 12.262 1.00 95.06 265 PHE A C 1
ATOM 2141 O O . PHE A 1 265 ? -5.011 1.995 11.465 1.00 95.06 265 PHE A O 1
ATOM 2148 N N . VAL A 1 266 ? -4.531 0.217 12.754 1.00 94.25 266 VAL A N 1
ATOM 2149 C CA . VAL A 1 266 ? -3.094 0.174 12.439 1.00 94.25 266 VAL A CA 1
ATOM 2150 C C . VAL A 1 266 ? -2.859 -0.083 10.948 1.00 94.25 266 VAL A C 1
ATOM 2152 O O . VAL A 1 266 ? -2.092 0.650 10.333 1.00 94.25 266 VAL A O 1
ATOM 2155 N N . LEU A 1 267 ? -3.555 -1.050 10.340 1.00 94.75 267 LEU A N 1
ATOM 2156 C CA . LEU A 1 267 ? -3.452 -1.326 8.900 1.00 94.75 267 LEU A CA 1
ATOM 2157 C C . LEU A 1 267 ? -3.884 -0.125 8.049 1.00 94.75 267 LEU A C 1
ATOM 2159 O O . LEU A 1 267 ? -3.231 0.190 7.060 1.00 94.75 267 LEU A O 1
ATOM 2163 N N . CYS A 1 268 ? -4.942 0.588 8.442 1.00 95.62 268 CYS A N 1
ATOM 2164 C CA . CYS A 1 268 ? -5.371 1.793 7.732 1.00 95.62 268 CYS A CA 1
ATOM 2165 C C . CYS A 1 268 ? -4.333 2.920 7.822 1.00 95.62 268 CYS A C 1
ATOM 2167 O O . CYS A 1 268 ? -4.125 3.632 6.839 1.00 95.62 268 CYS A O 1
ATOM 2169 N N . LEU A 1 269 ? -3.661 3.077 8.969 1.00 94.00 269 LEU A N 1
ATOM 2170 C CA . LEU A 1 269 ? -2.552 4.025 9.096 1.00 94.00 269 LEU A CA 1
ATOM 2171 C C . LEU A 1 269 ? -1.377 3.639 8.191 1.00 94.00 269 LEU A C 1
ATOM 2173 O O . LEU A 1 269 ? -0.851 4.510 7.508 1.00 94.00 269 LEU A O 1
ATOM 2177 N N . LEU A 1 270 ? -1.017 2.353 8.114 1.00 93.81 270 LEU A N 1
ATOM 2178 C CA . LEU A 1 270 ? 0.035 1.880 7.205 1.00 93.81 270 LEU A CA 1
ATOM 2179 C C . LEU A 1 270 ? -0.292 2.159 5.745 1.00 93.81 270 LEU A C 1
ATOM 2181 O O . LEU A 1 270 ? 0.542 2.710 5.037 1.00 93.81 270 LEU A O 1
ATOM 2185 N N . ILE A 1 271 ? -1.503 1.806 5.306 1.00 95.38 271 ILE A N 1
ATOM 2186 C CA . ILE A 1 271 ? -1.951 2.049 3.931 1.00 95.38 271 ILE A CA 1
ATOM 2187 C C . ILE A 1 271 ? -1.922 3.551 3.641 1.00 95.38 271 ILE A C 1
ATOM 2189 O O . ILE A 1 271 ? -1.436 3.959 2.595 1.00 95.38 271 ILE A O 1
ATOM 2193 N N . THR A 1 272 ? -2.357 4.388 4.587 1.00 95.62 272 THR A N 1
ATOM 2194 C CA . THR A 1 272 ? -2.282 5.851 4.448 1.00 95.62 272 THR A CA 1
ATOM 2195 C C . THR A 1 272 ? -0.840 6.327 4.273 1.00 95.62 272 THR A C 1
ATOM 2197 O O . THR A 1 272 ? -0.562 7.109 3.366 1.00 95.62 272 THR A O 1
ATOM 2200 N N . THR A 1 273 ? 0.083 5.867 5.122 1.00 92.81 273 THR A N 1
ATOM 2201 C CA . THR A 1 273 ? 1.501 6.233 5.025 1.00 92.81 273 THR A CA 1
ATOM 2202 C C . THR A 1 273 ? 2.107 5.752 3.711 1.00 92.81 273 THR A C 1
ATOM 2204 O O . THR A 1 273 ? 2.806 6.520 3.060 1.00 92.81 273 THR A O 1
ATOM 2207 N N . LEU A 1 274 ? 1.792 4.530 3.277 1.00 94.12 274 LEU A N 1
ATOM 2208 C CA . LEU A 1 274 ? 2.240 3.983 1.999 1.00 94.12 274 LEU A CA 1
ATOM 2209 C C . LEU A 1 274 ? 1.729 4.822 0.821 1.00 94.12 274 LEU A C 1
ATOM 2211 O O . LEU A 1 274 ? 2.517 5.214 -0.032 1.00 94.12 274 LEU A O 1
ATOM 2215 N N . CYS A 1 275 ? 0.437 5.164 0.806 1.00 96.12 275 CYS A N 1
ATOM 2216 C CA . CYS A 1 275 ? -0.155 6.034 -0.210 1.00 96.12 275 CYS A CA 1
ATOM 2217 C C . CYS A 1 275 ? 0.492 7.422 -0.228 1.00 96.12 275 CYS A C 1
ATOM 2219 O O . CYS A 1 275 ? 0.686 7.977 -1.306 1.00 96.12 275 CYS A O 1
ATOM 2221 N N . LEU A 1 276 ? 0.836 7.987 0.935 1.00 95.75 276 LEU A N 1
ATOM 2222 C CA . LEU A 1 276 ? 1.525 9.275 1.031 1.00 95.75 276 LEU A CA 1
ATOM 2223 C C . LEU A 1 276 ? 2.930 9.196 0.418 1.00 95.75 276 LEU A C 1
ATOM 2225 O O . LEU A 1 276 ? 3.265 10.022 -0.427 1.00 95.75 276 LEU A O 1
ATOM 2229 N N . VAL A 1 277 ? 3.728 8.197 0.813 1.00 94.94 277 VAL A N 1
ATOM 2230 C CA . VAL A 1 277 ? 5.090 7.988 0.291 1.00 94.94 277 VAL A CA 1
ATOM 2231 C C . VAL A 1 277 ? 5.046 7.760 -1.219 1.00 94.94 277 VAL A C 1
ATOM 2233 O O . VAL A 1 277 ? 5.748 8.445 -1.960 1.00 94.94 277 VAL A O 1
ATOM 2236 N N . MET A 1 278 ? 4.147 6.887 -1.682 1.00 95.69 278 MET A N 1
ATOM 2237 C CA . MET A 1 278 ? 3.937 6.633 -3.104 1.00 95.69 278 MET A CA 1
ATOM 2238 C C . MET A 1 278 ? 3.520 7.910 -3.844 1.00 95.69 278 MET A C 1
ATOM 2240 O O . MET A 1 278 ? 4.067 8.207 -4.897 1.00 95.69 278 MET A O 1
ATOM 2244 N N . SER A 1 279 ? 2.613 8.719 -3.286 1.00 97.38 279 SER A N 1
ATOM 2245 C CA . SER A 1 279 ? 2.187 9.979 -3.915 1.00 97.38 279 SER A CA 1
ATOM 2246 C C . SER A 1 279 ? 3.342 10.971 -4.060 1.00 97.38 279 SER A C 1
ATOM 2248 O O . SER A 1 279 ? 3.506 11.558 -5.125 1.00 97.38 279 SER A O 1
ATOM 2250 N N . VAL A 1 280 ? 4.169 11.138 -3.022 1.00 96.69 280 VAL A N 1
ATOM 2251 C CA . VAL A 1 280 ? 5.358 12.008 -3.074 1.00 96.69 280 VAL A CA 1
ATOM 2252 C C . VAL A 1 280 ? 6.342 11.516 -4.136 1.00 96.69 280 VAL A C 1
ATOM 2254 O O . VAL A 1 280 ? 6.830 12.316 -4.934 1.00 96.69 280 VAL A O 1
ATOM 2257 N N . GLN A 1 281 ? 6.590 10.206 -4.194 1.00 96.06 281 GLN A N 1
ATOM 2258 C CA . GLN A 1 281 ? 7.475 9.616 -5.194 1.00 96.06 281 GLN A CA 1
ATOM 2259 C C . GLN A 1 281 ? 6.939 9.800 -6.621 1.00 96.06 281 GLN A C 1
ATOM 2261 O O . GLN A 1 281 ? 7.690 10.205 -7.504 1.00 96.06 281 GLN A O 1
ATOM 2266 N N . LEU A 1 282 ? 5.641 9.591 -6.853 1.00 96.56 282 LEU A N 1
ATOM 2267 C CA . LEU A 1 282 ? 5.018 9.794 -8.166 1.00 96.56 282 LEU A CA 1
ATOM 2268 C C . LEU A 1 282 ? 5.034 11.271 -8.588 1.00 96.56 282 LEU A C 1
ATOM 2270 O O . LEU A 1 282 ? 5.257 11.564 -9.759 1.00 96.56 282 LEU A O 1
ATOM 2274 N N . ILE A 1 283 ? 4.859 12.213 -7.654 1.00 97.81 283 ILE A N 1
ATOM 2275 C CA . ILE A 1 283 ? 5.008 13.653 -7.930 1.00 97.81 283 ILE A CA 1
ATOM 2276 C C . ILE A 1 283 ? 6.445 13.974 -8.365 1.00 97.81 283 ILE A C 1
ATOM 2278 O O . ILE A 1 283 ? 6.645 14.712 -9.330 1.00 97.81 283 ILE A O 1
ATOM 2282 N N . TYR A 1 284 ? 7.446 13.388 -7.703 1.00 97.00 284 TYR A N 1
ATOM 2283 C CA . TYR A 1 284 ? 8.845 13.526 -8.111 1.00 97.00 284 TYR A CA 1
ATOM 2284 C C . TYR A 1 284 ? 9.096 12.955 -9.521 1.00 97.00 284 TYR A C 1
ATOM 2286 O O . TYR A 1 284 ? 9.707 13.625 -10.354 1.00 97.00 284 TYR A O 1
ATOM 2294 N N . GLN A 1 285 ? 8.554 11.774 -9.833 1.00 95.38 285 GLN A N 1
ATOM 2295 C CA . GLN A 1 285 ? 8.662 11.144 -11.159 1.00 95.38 285 GLN A CA 1
ATOM 2296 C C . GLN A 1 285 ? 7.911 11.911 -12.261 1.00 95.38 285 GLN A C 1
ATOM 2298 O O . GLN A 1 285 ? 8.341 11.939 -13.417 1.00 95.38 285 GLN A O 1
ATOM 2303 N N . LEU A 1 286 ? 6.803 12.582 -11.928 1.00 96.94 286 LEU A N 1
ATOM 2304 C CA . LEU A 1 286 ? 6.130 13.494 -12.855 1.00 96.94 286 LEU A CA 1
ATOM 2305 C C . LEU A 1 286 ? 7.044 14.662 -13.233 1.00 96.94 286 LEU A C 1
ATOM 2307 O O . LEU A 1 286 ? 7.126 14.994 -14.418 1.00 96.94 286 LEU A O 1
ATOM 2311 N N . GLY A 1 287 ? 7.739 15.239 -12.247 1.00 97.00 287 GLY A N 1
ATOM 2312 C CA . GLY A 1 287 ? 8.635 16.382 -12.432 1.00 97.00 287 GLY A CA 1
ATOM 2313 C C . GLY A 1 287 ? 9.962 16.049 -13.120 1.00 97.00 287 GLY A C 1
ATOM 2314 O O . GLY A 1 287 ? 10.502 16.900 -13.823 1.00 97.00 287 GLY A O 1
ATOM 2315 N N . LYS A 1 2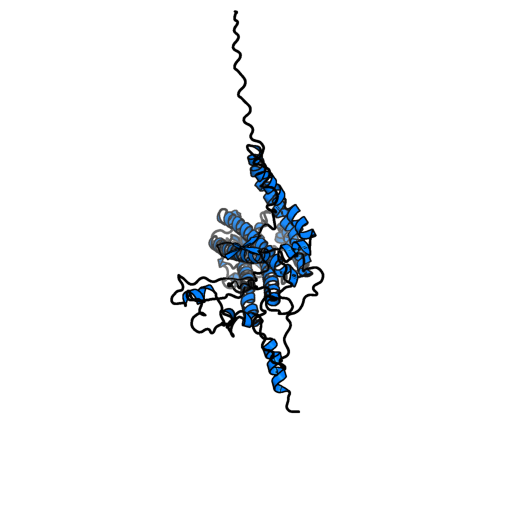88 ? 10.482 14.825 -12.958 1.00 96.12 288 LYS A N 1
ATOM 2316 C CA . LYS A 1 288 ? 11.766 14.398 -13.535 1.00 96.12 288 LYS A CA 1
ATOM 2317 C C . LYS A 1 288 ? 11.597 13.183 -14.446 1.00 96.12 288 LYS A C 1
ATOM 2319 O O . LYS A 1 288 ? 11.464 12.061 -13.966 1.00 96.12 288 LYS A O 1
ATOM 2324 N N . MET A 1 289 ? 11.681 13.413 -15.760 1.00 92.56 289 MET A N 1
ATOM 2325 C CA . MET A 1 289 ? 11.591 12.372 -16.799 1.00 92.56 289 MET A CA 1
ATOM 2326 C C . MET A 1 289 ? 12.563 11.209 -16.554 1.00 92.56 289 MET A C 1
ATOM 2328 O O . MET A 1 289 ? 12.160 10.053 -16.628 1.00 92.56 289 MET A O 1
ATOM 2332 N N . ASP A 1 290 ? 13.812 11.500 -16.174 1.00 91.69 290 ASP A N 1
ATOM 2333 C CA . ASP A 1 290 ? 14.827 10.462 -15.947 1.00 91.69 290 ASP A CA 1
ATOM 2334 C C . ASP A 1 290 ? 14.529 9.535 -14.764 1.00 91.69 290 ASP A C 1
ATOM 2336 O O . ASP A 1 290 ? 15.033 8.415 -14.752 1.00 91.69 290 ASP A O 1
ATOM 2340 N N . ALA A 1 291 ? 13.738 9.983 -13.783 1.00 93.69 291 ALA A N 1
ATOM 2341 C CA . ALA A 1 291 ? 13.397 9.202 -12.591 1.00 93.69 291 ALA A CA 1
ATOM 2342 C C . ALA A 1 291 ? 12.170 8.298 -12.792 1.00 93.69 291 ALA A C 1
ATOM 2344 O O . ALA A 1 291 ? 11.750 7.603 -11.866 1.00 93.69 291 ALA A O 1
ATOM 2345 N N . ARG A 1 292 ? 11.539 8.349 -13.970 1.00 94.69 292 ARG A N 1
ATOM 2346 C CA . ARG A 1 292 ? 10.353 7.545 -14.262 1.00 94.69 292 ARG A CA 1
ATOM 2347 C C . ARG A 1 292 ? 10.732 6.071 -14.395 1.00 94.69 292 ARG A C 1
ATOM 2349 O O . ARG A 1 292 ? 11.790 5.786 -14.960 1.00 94.69 292 ARG A O 1
ATOM 2356 N N . PRO A 1 293 ? 9.861 5.147 -13.951 1.00 94.31 293 PRO A N 1
ATOM 2357 C CA . PRO A 1 293 ? 10.049 3.726 -14.198 1.00 94.31 293 PRO A CA 1
ATOM 2358 C C . PRO A 1 293 ? 10.187 3.467 -15.696 1.00 94.31 293 PRO A C 1
ATOM 2360 O O . PRO A 1 293 ? 9.502 4.096 -16.511 1.00 94.31 293 PRO A O 1
ATOM 2363 N N . ARG A 1 294 ? 11.082 2.553 -16.053 1.00 94.00 294 ARG A N 1
ATOM 2364 C CA . ARG A 1 294 ? 11.347 2.163 -17.434 1.00 94.00 294 ARG A CA 1
ATOM 2365 C C . ARG A 1 294 ? 11.033 0.692 -17.610 1.00 94.00 294 ARG A C 1
ATOM 2367 O O . ARG A 1 294 ? 11.257 -0.103 -16.704 1.00 94.00 294 ARG A O 1
ATOM 2374 N N . TYR A 1 295 ? 10.553 0.342 -18.791 1.00 94.81 295 TYR A N 1
ATOM 2375 C CA . TYR A 1 295 ? 10.275 -1.039 -19.161 1.00 94.81 295 TYR A CA 1
ATOM 2376 C C . TYR A 1 295 ? 10.666 -1.272 -20.614 1.00 94.81 295 TYR A C 1
ATOM 2378 O O . TYR A 1 295 ? 10.711 -0.331 -21.414 1.00 94.81 295 TYR A O 1
ATOM 2386 N N . ALA A 1 296 ? 10.971 -2.523 -20.940 1.00 95.19 296 ALA A N 1
ATOM 2387 C CA . ALA A 1 296 ? 11.288 -2.921 -22.297 1.00 95.19 296 ALA A CA 1
ATOM 2388 C C . ALA A 1 296 ? 10.024 -3.373 -23.034 1.00 95.19 296 ALA A C 1
ATOM 2390 O O . ALA A 1 296 ? 9.235 -4.161 -22.514 1.00 95.19 296 ALA A O 1
ATOM 2391 N N . VAL A 1 297 ? 9.840 -2.889 -24.256 1.00 95.88 297 VAL A N 1
ATOM 2392 C CA . VAL A 1 297 ? 8.890 -3.465 -25.210 1.00 95.88 297 VAL A CA 1
ATOM 2393 C C . VAL A 1 297 ? 9.674 -4.467 -26.042 1.00 95.88 297 VAL A C 1
ATOM 2395 O O . VAL A 1 297 ? 10.651 -4.070 -26.675 1.00 95.88 297 VAL A O 1
ATOM 2398 N N . THR A 1 298 ? 9.285 -5.741 -25.997 1.00 95.62 298 THR A N 1
ATOM 2399 C CA . THR A 1 298 ? 10.022 -6.853 -26.613 1.00 95.62 298 THR A CA 1
ATOM 2400 C C . THR A 1 298 ? 9.223 -7.509 -27.738 1.00 95.62 298 THR A C 1
ATOM 2402 O O . THR A 1 298 ? 7.994 -7.488 -27.735 1.00 95.62 298 THR A O 1
ATOM 2405 N N . TRP A 1 299 ? 9.918 -8.084 -28.718 1.00 95.44 299 TRP A N 1
ATOM 2406 C CA . TRP A 1 299 ? 9.332 -8.782 -29.866 1.00 95.44 299 TRP A CA 1
ATOM 2407 C C . TRP A 1 299 ? 10.251 -9.904 -30.358 1.00 95.44 299 TRP A C 1
ATOM 2409 O O . TRP A 1 299 ? 11.439 -9.940 -30.029 1.00 95.44 299 TRP A O 1
ATOM 2419 N N . GLU A 1 300 ? 9.707 -10.844 -31.133 1.00 94.44 300 GLU A N 1
ATOM 2420 C CA . GLU A 1 300 ? 10.498 -11.946 -31.698 1.00 94.44 300 GLU A CA 1
ATOM 2421 C C . GLU A 1 300 ? 11.173 -11.528 -33.005 1.00 94.44 300 GLU A C 1
ATOM 2423 O O . GLU A 1 300 ? 10.562 -10.936 -33.893 1.00 94.44 300 GLU A O 1
ATOM 2428 N N . ALA A 1 301 ? 12.453 -11.867 -33.140 1.00 93.31 301 ALA A N 1
ATOM 2429 C CA . ALA A 1 301 ? 13.252 -11.651 -34.337 1.00 93.31 301 ALA A CA 1
ATOM 2430 C C . ALA A 1 301 ? 14.025 -12.938 -34.665 1.00 93.31 301 ALA A C 1
ATOM 2432 O O . ALA A 1 301 ? 15.210 -13.086 -34.359 1.00 93.31 301 ALA A O 1
ATOM 2433 N N . GLY A 1 302 ? 13.332 -13.905 -35.270 1.00 91.69 302 GLY A N 1
ATOM 2434 C CA . GLY A 1 302 ? 13.894 -15.227 -35.552 1.00 91.69 302 GLY A CA 1
ATOM 2435 C C . GLY A 1 302 ? 14.052 -16.048 -34.271 1.00 91.69 302 GLY A C 1
ATOM 2436 O O . GLY A 1 302 ? 13.067 -16.321 -33.598 1.00 91.69 302 GLY A O 1
ATOM 2437 N N . SER A 1 303 ? 15.282 -16.449 -33.941 1.00 93.12 303 SER A N 1
ATOM 2438 C CA . SER A 1 303 ? 15.603 -17.156 -32.689 1.00 93.12 303 SER A CA 1
ATOM 2439 C C . SER A 1 303 ? 15.962 -16.222 -31.528 1.00 93.12 303 SER A C 1
ATOM 2441 O O . SER A 1 303 ? 16.328 -16.704 -30.461 1.00 93.12 303 SER A O 1
ATOM 2443 N N . CYS A 1 304 ? 15.926 -14.906 -31.749 1.00 94.62 304 CYS A N 1
ATOM 2444 C CA . CYS A 1 304 ? 16.247 -13.898 -30.747 1.00 94.62 304 CYS A CA 1
ATOM 2445 C C . CYS A 1 304 ? 14.973 -13.164 -30.298 1.00 94.62 304 CYS A C 1
ATOM 2447 O O . CYS A 1 304 ? 14.033 -12.989 -31.076 1.00 94.62 304 CYS A O 1
ATOM 2449 N N . GLN A 1 305 ? 14.977 -12.654 -29.073 1.00 94.88 305 GLN A N 1
ATOM 2450 C CA . GLN A 1 305 ? 14.037 -11.661 -28.571 1.00 94.88 305 GLN A CA 1
ATOM 2451 C C . GLN A 1 305 ? 14.725 -10.299 -28.537 1.00 94.88 305 GLN A C 1
ATOM 2453 O O . GLN A 1 305 ? 15.719 -10.107 -27.836 1.00 94.88 305 GLN A O 1
ATOM 2458 N N . CYS A 1 306 ? 14.208 -9.352 -29.311 1.00 95.25 306 CYS A N 1
ATOM 2459 C CA . CYS A 1 306 ? 14.715 -7.987 -29.332 1.00 95.25 306 CYS A CA 1
ATOM 2460 C C . CYS A 1 306 ? 13.821 -7.073 -28.497 1.00 95.25 306 CYS A C 1
ATOM 2462 O O . CYS A 1 306 ? 12.637 -7.354 -28.322 1.00 95.25 306 CYS A O 1
ATOM 2464 N N . GLY A 1 307 ? 14.379 -5.988 -27.967 1.00 95.38 307 GLY A N 1
ATOM 2465 C CA . GLY A 1 307 ? 13.646 -5.063 -27.121 1.00 95.38 307 GLY A CA 1
ATOM 2466 C C . GLY A 1 307 ? 14.205 -3.647 -27.114 1.00 95.38 307 GLY A C 1
ATOM 2467 O O . GLY A 1 307 ? 15.402 -3.418 -27.294 1.00 95.38 307 GLY A O 1
ATOM 2468 N N . CYS A 1 308 ? 13.310 -2.694 -26.863 1.00 96.19 308 CYS A N 1
ATOM 2469 C CA . CYS A 1 308 ? 13.611 -1.274 -26.698 1.00 96.19 308 CYS A CA 1
ATOM 2470 C C . CYS A 1 308 ? 13.092 -0.782 -25.348 1.00 96.19 308 CYS A C 1
ATOM 2472 O O . CYS A 1 308 ? 11.977 -1.115 -24.946 1.00 96.19 308 CYS A O 1
ATOM 2474 N N . VAL A 1 309 ? 13.892 0.024 -24.646 1.00 95.44 309 VAL A N 1
ATOM 2475 C CA . VAL A 1 309 ? 13.547 0.540 -23.315 1.00 95.44 309 VAL A CA 1
ATOM 2476 C C . VAL A 1 309 ? 12.893 1.909 -23.426 1.00 95.44 309 VAL A C 1
ATOM 2478 O O . VAL A 1 309 ? 13.497 2.857 -23.930 1.00 95.44 309 VAL A O 1
ATOM 2481 N N . PHE A 1 310 ? 11.691 2.029 -22.875 1.00 96.12 310 PHE A N 1
ATOM 2482 C CA . PHE A 1 310 ? 10.919 3.267 -22.846 1.00 96.12 310 PHE A CA 1
ATOM 2483 C C . PHE A 1 310 ? 10.617 3.679 -21.406 1.00 96.12 310 PHE A C 1
ATOM 2485 O O . PHE A 1 310 ? 10.605 2.852 -20.492 1.00 96.12 310 PHE A O 1
ATOM 2492 N N . SER A 1 311 ? 10.371 4.969 -21.194 1.00 95.81 311 SER A N 1
ATOM 2493 C CA . SER A 1 311 ? 9.938 5.487 -19.890 1.00 95.81 311 SER A CA 1
ATOM 2494 C C . SER A 1 311 ? 8.417 5.440 -19.763 1.00 95.81 311 SER A C 1
ATOM 2496 O O . SER A 1 311 ? 7.699 5.497 -20.759 1.00 95.81 311 SER A O 1
ATOM 2498 N N . PHE A 1 312 ? 7.906 5.385 -18.537 1.00 95.94 312 PHE A N 1
ATOM 2499 C CA . PHE A 1 312 ? 6.468 5.462 -18.287 1.00 95.94 312 PHE A CA 1
ATOM 2500 C C . PHE A 1 312 ? 5.892 6.836 -18.677 1.00 95.94 312 PHE A C 1
ATOM 2502 O O . PHE A 1 312 ? 6.479 7.892 -18.409 1.00 95.94 312 PHE A O 1
ATOM 2509 N N . LYS A 1 313 ? 4.701 6.842 -19.273 1.00 97.12 313 LYS A N 1
ATOM 2510 C CA . LYS A 1 313 ? 4.000 8.048 -19.718 1.00 97.12 313 LYS A CA 1
ATOM 2511 C C . LYS A 1 313 ? 3.435 8.829 -18.532 1.00 97.12 313 LYS A C 1
ATOM 2513 O O . LYS A 1 313 ? 2.871 8.257 -17.598 1.00 97.12 313 LYS A O 1
ATOM 2518 N N . SER A 1 314 ? 3.477 10.162 -18.612 1.00 96.94 314 SER A N 1
ATOM 2519 C CA . SER A 1 314 ? 2.957 11.061 -17.564 1.00 96.94 314 SER A CA 1
ATOM 2520 C C . SER A 1 314 ? 1.493 10.772 -17.195 1.00 96.94 314 SER A C 1
ATOM 2522 O O . SER A 1 314 ? 1.120 10.878 -16.029 1.00 96.94 314 SER A O 1
ATOM 2524 N N . SER A 1 315 ? 0.658 10.392 -18.172 1.00 96.62 315 SER A N 1
ATOM 2525 C CA . SER A 1 315 ? -0.757 10.068 -17.943 1.00 96.62 315 SER A CA 1
ATOM 2526 C C . SER A 1 315 ? -0.938 8.828 -17.069 1.00 96.62 315 SER A C 1
ATOM 2528 O O . SER A 1 315 ? -1.791 8.840 -16.185 1.00 96.62 315 SER A O 1
ATOM 2530 N N . GLY A 1 316 ? -0.107 7.798 -17.265 1.00 94.88 316 GLY A N 1
ATOM 2531 C CA . GLY A 1 316 ? -0.112 6.599 -16.430 1.00 94.88 316 GLY A CA 1
ATOM 2532 C C . GLY A 1 316 ? 0.286 6.921 -14.989 1.00 94.88 316 GLY A C 1
ATOM 2533 O O . GLY A 1 316 ? -0.411 6.534 -14.053 1.00 94.88 316 GLY A O 1
ATOM 2534 N N . ILE A 1 317 ? 1.341 7.725 -14.804 1.00 95.75 317 ILE A N 1
ATOM 2535 C CA . ILE A 1 317 ? 1.779 8.183 -13.472 1.00 95.75 317 ILE A CA 1
ATOM 2536 C C . ILE A 1 317 ? 0.664 8.980 -12.772 1.00 95.75 317 ILE A C 1
ATOM 2538 O O . ILE A 1 317 ? 0.387 8.749 -11.596 1.00 95.75 317 ILE A O 1
ATOM 2542 N N . LEU A 1 318 ? -0.026 9.875 -13.489 1.00 96.69 318 LEU A N 1
ATOM 2543 C CA . LEU A 1 318 ? -1.134 10.669 -12.943 1.00 96.69 318 LEU A CA 1
ATOM 2544 C C . LEU A 1 318 ? -2.335 9.803 -12.523 1.00 96.69 318 LEU A C 1
ATOM 2546 O O . LEU A 1 318 ? -2.968 10.074 -11.498 1.00 96.69 318 LEU A O 1
ATOM 2550 N N . GLN A 1 319 ? -2.648 8.753 -13.285 1.00 95.81 319 GLN A N 1
ATOM 2551 C CA . GLN A 1 319 ? -3.697 7.795 -12.928 1.00 95.81 319 GLN A CA 1
ATOM 2552 C C . GLN A 1 319 ? -3.334 7.035 -11.643 1.00 95.81 319 GLN A C 1
ATOM 2554 O O . GLN A 1 319 ? -4.141 7.009 -10.710 1.00 95.81 319 GLN A O 1
ATOM 2559 N N . ILE A 1 320 ? -2.105 6.509 -11.542 1.00 94.94 320 ILE A N 1
ATOM 2560 C CA . ILE A 1 320 ? -1.621 5.824 -10.329 1.00 94.94 320 ILE A CA 1
ATOM 2561 C C . ILE A 1 320 ? -1.628 6.784 -9.129 1.00 94.94 320 ILE A C 1
ATOM 2563 O O . ILE A 1 320 ? -2.083 6.415 -8.046 1.00 94.94 320 ILE A O 1
ATOM 2567 N N . LEU A 1 321 ? -1.200 8.036 -9.317 1.00 96.69 321 LEU A N 1
ATOM 2568 C CA . LEU A 1 321 ? -1.233 9.071 -8.279 1.00 96.69 321 LEU A CA 1
ATOM 2569 C C . LEU A 1 321 ? -2.663 9.332 -7.790 1.00 96.69 321 LEU A C 1
ATOM 2571 O O . LEU A 1 321 ? -2.912 9.392 -6.587 1.00 96.69 321 LEU A O 1
ATOM 2575 N N . THR A 1 322 ? -3.623 9.435 -8.709 1.00 96.38 322 THR A N 1
ATOM 2576 C CA . THR A 1 322 ? -5.036 9.630 -8.359 1.00 96.38 322 THR A CA 1
ATOM 2577 C C . THR A 1 322 ? -5.567 8.448 -7.546 1.00 96.38 322 THR A C 1
ATOM 2579 O O . THR A 1 322 ? -6.218 8.647 -6.518 1.00 96.38 322 THR A O 1
ATOM 2582 N N . MET A 1 323 ? -5.243 7.213 -7.946 1.00 94.94 323 MET A N 1
ATOM 2583 C CA . MET A 1 323 ? -5.602 6.008 -7.190 1.00 94.94 323 MET A CA 1
ATOM 2584 C C . MET A 1 323 ? -4.982 6.022 -5.786 1.00 94.94 323 MET A C 1
ATOM 2586 O O . MET A 1 323 ? -5.690 5.770 -4.809 1.00 94.94 323 MET A O 1
ATOM 2590 N N . ALA A 1 324 ? -3.704 6.396 -5.662 1.00 95.75 324 ALA A N 1
ATOM 2591 C CA . ALA A 1 324 ? -3.004 6.526 -4.383 1.00 95.75 324 ALA A CA 1
ATOM 2592 C C . ALA A 1 324 ? -3.733 7.475 -3.422 1.00 95.75 324 ALA A C 1
ATOM 2594 O O . ALA A 1 324 ? -3.996 7.121 -2.271 1.00 95.75 324 ALA A O 1
ATOM 2595 N N . VAL A 1 325 ? -4.099 8.665 -3.908 1.00 96.62 325 VAL A N 1
ATOM 2596 C CA . VAL A 1 325 ? -4.784 9.700 -3.121 1.00 96.62 325 VAL A CA 1
ATOM 2597 C C . VAL A 1 325 ? -6.169 9.229 -2.685 1.00 96.62 325 VAL A C 1
ATOM 2599 O O . VAL A 1 325 ? -6.523 9.362 -1.511 1.00 96.62 325 VAL A O 1
ATOM 2602 N N . VAL A 1 326 ? -6.948 8.638 -3.596 1.00 95.00 326 VAL A N 1
ATOM 2603 C CA . VAL A 1 326 ? -8.301 8.148 -3.292 1.00 95.00 326 VAL A CA 1
ATOM 2604 C C . VAL A 1 326 ? -8.260 7.034 -2.248 1.00 95.00 326 VAL A C 1
ATOM 2606 O O . VAL A 1 326 ? -9.042 7.062 -1.292 1.00 95.00 326 VAL A O 1
ATOM 2609 N N . ILE A 1 327 ? -7.350 6.067 -2.389 1.00 94.44 327 ILE A N 1
ATOM 2610 C CA . ILE A 1 327 ? -7.262 4.963 -1.430 1.00 94.44 327 ILE A CA 1
ATOM 2611 C C . ILE A 1 327 ? -6.712 5.452 -0.090 1.00 94.44 327 ILE A C 1
ATOM 2613 O O . ILE A 1 327 ? -7.262 5.090 0.951 1.00 94.44 327 ILE A O 1
ATOM 2617 N N . GLY A 1 328 ? -5.714 6.339 -0.098 1.00 95.94 328 GLY A N 1
ATOM 2618 C CA . GLY A 1 328 ? -5.206 6.987 1.110 1.00 95.94 328 GLY A CA 1
ATOM 2619 C C . GLY A 1 328 ? -6.313 7.721 1.870 1.00 95.94 328 GLY A C 1
ATOM 2620 O O . GLY A 1 328 ? -6.501 7.497 3.064 1.00 95.94 328 GLY A O 1
ATOM 2621 N N . TYR A 1 329 ? -7.132 8.517 1.175 1.00 95.31 329 TYR A N 1
ATOM 2622 C CA . TYR A 1 329 ? -8.291 9.186 1.770 1.00 95.31 329 TYR A CA 1
ATOM 2623 C C . TYR A 1 329 ? -9.292 8.188 2.376 1.00 95.31 329 TYR A C 1
ATOM 2625 O O . TYR A 1 329 ? -9.734 8.354 3.517 1.00 95.31 329 TYR A O 1
ATOM 2633 N N . LYS A 1 330 ? -9.633 7.114 1.652 1.00 92.06 330 LYS A N 1
ATOM 2634 C CA . LYS A 1 330 ? -10.535 6.066 2.159 1.00 92.06 330 LYS A CA 1
ATOM 2635 C C . LYS A 1 330 ? -9.969 5.370 3.400 1.00 92.06 330 LYS A C 1
ATOM 2637 O O . LYS A 1 330 ? -10.719 5.158 4.356 1.00 92.06 330 LYS A O 1
ATOM 2642 N N . ALA A 1 331 ? -8.673 5.065 3.415 1.00 94.56 331 ALA A N 1
ATOM 2643 C CA . ALA A 1 331 ? -7.991 4.465 4.557 1.00 94.56 331 ALA A CA 1
ATOM 2644 C C . ALA A 1 331 ? -8.019 5.395 5.781 1.00 94.56 331 ALA A C 1
ATOM 2646 O O . ALA A 1 331 ? -8.364 4.949 6.874 1.00 94.56 331 ALA A O 1
ATOM 2647 N N . VAL A 1 332 ? -7.779 6.699 5.602 1.00 95.06 332 VAL A N 1
ATOM 2648 C CA . VAL A 1 332 ? -7.901 7.710 6.669 1.00 95.06 332 VAL A CA 1
ATOM 2649 C C . VAL A 1 332 ? -9.318 7.750 7.244 1.00 95.06 332 VAL A C 1
ATOM 2651 O O . VAL A 1 332 ? -9.501 7.717 8.463 1.00 95.06 332 VAL A O 1
ATOM 2654 N N . MET A 1 333 ? -10.340 7.771 6.386 1.00 92.19 333 MET A N 1
ATOM 2655 C CA . MET A 1 333 ? -11.737 7.783 6.829 1.00 92.19 333 MET A CA 1
ATOM 2656 C C . MET A 1 333 ? -12.096 6.518 7.619 1.00 92.19 333 MET A C 1
ATOM 2658 O O . MET A 1 333 ? -12.777 6.602 8.647 1.00 92.19 333 MET A O 1
ATOM 2662 N N . LEU A 1 334 ? -11.609 5.351 7.188 1.00 91.44 334 LEU A N 1
ATOM 2663 C CA . LEU A 1 334 ? -11.785 4.098 7.920 1.00 91.44 334 LEU A CA 1
ATOM 2664 C C . LEU A 1 334 ? -11.029 4.117 9.258 1.00 91.44 334 LEU A C 1
ATOM 2666 O O . LEU A 1 334 ? -11.614 3.776 10.287 1.00 91.44 334 LEU A O 1
ATOM 2670 N N . ALA A 1 335 ? -9.793 4.621 9.288 1.00 94.06 335 ALA A N 1
ATOM 2671 C CA . ALA A 1 335 ? -9.017 4.791 10.514 1.00 94.06 335 ALA A CA 1
ATOM 2672 C C . ALA A 1 335 ? -9.750 5.678 11.532 1.00 94.06 335 ALA A C 1
ATOM 2674 O O . ALA A 1 335 ? -9.857 5.310 12.702 1.00 94.06 335 ALA A O 1
ATOM 2675 N N . PHE A 1 336 ? -10.336 6.805 11.111 1.00 90.44 336 PHE A N 1
ATOM 2676 C CA . PHE A 1 336 ? -11.122 7.662 12.005 1.00 90.44 336 PHE A CA 1
ATOM 2677 C C . PHE A 1 336 ? -12.369 6.961 12.555 1.00 90.44 336 PHE A C 1
ATOM 2679 O O . PHE A 1 336 ? -12.703 7.130 13.733 1.00 90.44 336 PHE A O 1
ATOM 2686 N N . ARG A 1 337 ? -13.048 6.139 11.747 1.00 88.12 337 ARG A N 1
ATOM 2687 C CA . ARG A 1 337 ? -14.176 5.317 12.221 1.00 88.12 337 ARG A CA 1
ATOM 2688 C C . ARG A 1 337 ? -13.725 4.302 13.269 1.00 88.12 337 ARG A C 1
ATOM 2690 O O . ARG A 1 337 ? -14.395 4.164 14.295 1.00 88.12 337 ARG A O 1
ATOM 2697 N N . CYS A 1 338 ? -12.595 3.633 13.046 1.00 90.81 338 CYS A N 1
ATOM 2698 C CA . CYS A 1 338 ? -12.004 2.714 14.016 1.00 90.81 338 CYS A CA 1
ATOM 2699 C C . CYS A 1 338 ? -11.581 3.441 15.292 1.00 90.81 338 CYS A C 1
ATOM 2701 O O . CYS A 1 338 ? -11.870 2.958 16.381 1.00 90.81 338 CYS A O 1
ATOM 2703 N N . LEU A 1 339 ? -10.979 4.628 15.181 1.00 89.50 339 LEU A N 1
ATOM 2704 C CA . LEU A 1 339 ? -10.552 5.437 16.320 1.00 89.50 339 LEU A CA 1
ATOM 2705 C C . LEU A 1 339 ? -11.733 5.842 17.209 1.00 89.50 339 LEU A C 1
ATOM 2707 O O . LEU A 1 339 ? -11.631 5.762 18.433 1.00 89.50 339 LEU A O 1
ATOM 2711 N N . LYS A 1 340 ? -12.875 6.217 16.614 1.00 84.62 340 LYS A N 1
ATOM 2712 C CA . LYS A 1 340 ? -14.115 6.476 17.365 1.00 84.62 340 LYS A CA 1
ATOM 2713 C C . LYS A 1 340 ? -14.538 5.245 18.179 1.00 84.62 340 LYS A C 1
ATOM 2715 O O . LYS A 1 340 ? -14.785 5.373 19.377 1.00 84.62 340 LYS A O 1
ATOM 2720 N N . GLY A 1 341 ? -14.533 4.058 17.565 1.00 82.44 341 GLY A N 1
ATOM 2721 C CA . GLY A 1 341 ? -14.845 2.790 18.240 1.00 82.44 341 GLY A CA 1
ATOM 2722 C C . GLY A 1 341 ? -13.787 2.326 19.250 1.00 82.44 341 GLY A C 1
ATOM 2723 O O . GLY A 1 341 ? -14.116 1.655 20.223 1.00 82.44 341 GLY A O 1
ATOM 2724 N N . LEU A 1 342 ? -12.515 2.682 19.061 1.00 88.12 342 LEU A N 1
ATOM 2725 C CA . LEU A 1 342 ? -11.443 2.417 20.025 1.00 88.12 342 LEU A CA 1
ATOM 2726 C C . LEU A 1 342 ? -11.523 3.353 21.232 1.00 88.12 342 LEU A C 1
ATOM 2728 O O . LEU A 1 342 ? -11.169 2.954 22.337 1.00 88.12 342 LEU A O 1
ATOM 2732 N N . ARG A 1 343 ? -11.987 4.593 21.049 1.00 85.00 343 ARG A N 1
ATOM 2733 C CA . ARG A 1 343 ? -12.146 5.559 22.144 1.00 85.00 343 ARG A CA 1
ATOM 2734 C C . ARG A 1 343 ? -13.348 5.235 23.031 1.00 85.00 343 ARG A C 1
ATOM 2736 O O . ARG A 1 343 ? -13.306 5.534 24.222 1.00 85.00 343 ARG A O 1
ATOM 2743 N N . ARG A 1 344 ? -14.418 4.682 22.456 1.00 74.88 344 ARG A N 1
ATOM 2744 C CA . ARG A 1 344 ? -15.663 4.359 23.161 1.00 74.88 344 ARG A CA 1
ATOM 2745 C C . ARG A 1 344 ? -16.181 2.992 22.711 1.00 74.88 344 ARG A C 1
ATOM 2747 O O . ARG A 1 344 ? -16.607 2.841 21.568 1.00 74.88 344 ARG A O 1
ATOM 2754 N N . SER A 1 345 ? -16.201 2.023 23.625 1.00 69.44 345 SER A N 1
ATOM 2755 C CA . SER A 1 345 ? -16.703 0.654 23.400 1.00 69.44 345 SER A CA 1
ATOM 2756 C C . SER A 1 345 ? -18.146 0.610 22.870 1.00 69.44 345 SER A C 1
ATOM 2758 O O . SER A 1 345 ? -18.464 -0.226 22.022 1.00 69.44 345 SER A O 1
ATOM 2760 N N . ASN A 1 346 ? -18.963 1.574 23.300 1.00 65.25 346 ASN A N 1
ATOM 2761 C CA . ASN A 1 346 ? -20.371 1.794 22.950 1.00 65.25 346 ASN A CA 1
ATOM 2762 C C . ASN A 1 346 ? -20.644 1.994 21.448 1.00 65.25 346 ASN A C 1
ATOM 2764 O O . ASN A 1 346 ? -21.748 1.735 20.963 1.00 65.25 346 ASN A O 1
ATOM 2768 N N . TRP A 1 347 ? -19.631 2.415 20.690 1.00 61.78 347 TRP A N 1
ATOM 2769 C CA . TRP A 1 347 ? -19.711 2.531 19.239 1.00 61.78 347 TRP A CA 1
ATOM 2770 C C . TRP A 1 347 ? -19.187 1.241 18.623 1.00 61.78 347 TRP A C 1
ATOM 2772 O O . TRP A 1 347 ? -17.999 0.937 18.755 1.00 61.78 347 TRP A O 1
ATOM 2782 N N . ALA A 1 348 ? -20.032 0.492 17.917 1.00 61.38 348 ALA A N 1
ATOM 2783 C CA . ALA A 1 348 ? -19.513 -0.463 16.949 1.00 61.38 348 ALA A CA 1
ATOM 2784 C C . ALA A 1 348 ? -20.100 -0.197 15.584 1.00 61.38 348 ALA A C 1
ATOM 2786 O O . ALA A 1 348 ? -21.261 -0.451 15.284 1.00 61.38 348 ALA A O 1
ATOM 2787 N N . ASN A 1 349 ? -19.208 0.286 14.744 1.00 73.25 349 ASN A N 1
ATOM 2788 C CA . ASN A 1 349 ? -19.465 0.432 13.339 1.00 73.25 349 ASN A CA 1
ATOM 2789 C C . ASN A 1 349 ? -19.133 -0.910 12.702 1.00 73.25 349 ASN A C 1
ATOM 2791 O O . ASN A 1 349 ? -18.016 -1.397 12.881 1.00 73.25 349 ASN A O 1
ATOM 2795 N N . LEU A 1 350 ? -20.074 -1.488 11.958 1.00 78.50 350 LEU A N 1
ATOM 2796 C CA . LEU A 1 350 ? -19.697 -2.466 10.942 1.00 78.50 350 LEU A CA 1
ATOM 2797 C C . LEU A 1 350 ? -18.748 -1.745 9.980 1.00 78.50 350 LEU A C 1
ATOM 2799 O O . LEU A 1 350 ? -19.040 -0.635 9.529 1.00 78.50 350 LEU A O 1
ATOM 2803 N N . MET A 1 351 ? -17.575 -2.318 9.742 1.00 83.00 351 MET A N 1
ATOM 2804 C CA . MET A 1 351 ? -16.540 -1.669 8.937 1.00 83.00 351 MET A CA 1
ATOM 2805 C C . MET A 1 351 ? -16.828 -1.827 7.441 1.00 83.00 351 MET A C 1
ATOM 2807 O O . MET A 1 351 ? -16.453 -0.962 6.655 1.00 83.00 351 MET A O 1
ATOM 2811 N N . THR A 1 352 ? -17.565 -2.875 7.064 1.00 76.75 352 THR A N 1
ATOM 2812 C CA . THR A 1 352 ? -18.067 -3.113 5.698 1.00 76.75 352 THR A CA 1
ATOM 2813 C C . THR A 1 352 ? -19.202 -2.179 5.280 1.00 76.75 352 THR A C 1
ATOM 2815 O O . THR A 1 352 ? -19.384 -1.931 4.089 1.00 76.75 352 THR A O 1
ATOM 2818 N N . VAL A 1 353 ? -19.970 -1.644 6.233 1.00 72.19 353 VAL A N 1
ATOM 2819 C CA . VAL A 1 353 ? -21.142 -0.807 5.955 1.00 72.19 353 VAL A CA 1
ATOM 2820 C C . VAL A 1 353 ? -20.829 0.638 6.330 1.00 72.19 353 VAL A C 1
ATOM 2822 O O . VAL A 1 353 ? -20.397 0.923 7.442 1.00 72.19 353 VAL A O 1
ATOM 2825 N N . MET A 1 354 ? -21.086 1.597 5.435 1.00 63.50 354 MET A N 1
ATOM 2826 C CA . MET A 1 354 ? -20.828 3.015 5.730 1.00 63.50 354 MET A CA 1
ATOM 2827 C C . MET A 1 354 ? -21.708 3.596 6.853 1.00 63.50 354 MET A C 1
ATOM 2829 O O . MET A 1 354 ? -21.395 4.672 7.357 1.00 63.50 354 MET A O 1
ATOM 2833 N N . PHE A 1 355 ? -22.719 2.881 7.337 1.00 57.59 355 PHE A N 1
ATOM 2834 C CA . PHE A 1 355 ? -23.560 3.328 8.445 1.00 57.59 355 PHE A CA 1
ATOM 2835 C C . PHE A 1 355 ? -22.925 2.994 9.802 1.00 57.59 355 PHE A C 1
ATOM 2837 O O . PHE A 1 355 ? -22.513 1.862 10.056 1.00 57.59 355 PHE A O 1
ATOM 2844 N N . ALA A 1 356 ? -22.799 4.005 10.661 1.00 54.50 356 ALA A N 1
ATOM 2845 C CA . ALA A 1 356 ? -22.400 3.843 12.054 1.00 54.50 356 ALA A CA 1
ATOM 2846 C C . ALA A 1 356 ? -23.650 3.522 12.878 1.00 54.50 356 ALA A C 1
ATOM 2848 O O . ALA A 1 356 ? -24.600 4.296 12.842 1.00 54.50 356 ALA A O 1
ATOM 2849 N N . ILE A 1 357 ? -23.660 2.403 13.604 1.00 53.19 357 ILE A N 1
ATOM 2850 C CA . ILE A 1 357 ? -24.778 2.047 14.485 1.00 53.19 357 ILE A CA 1
ATOM 2851 C C . ILE A 1 357 ? -24.270 2.092 15.931 1.00 53.19 357 ILE A C 1
ATOM 2853 O O . ILE A 1 357 ? -23.302 1.396 16.256 1.00 53.19 357 ILE A O 1
ATOM 2857 N N . PRO A 1 358 ? -24.866 2.894 16.826 1.00 52.53 358 PRO A N 1
ATOM 2858 C CA . PRO A 1 358 ? -24.550 2.804 18.248 1.00 52.53 358 PRO A CA 1
ATOM 2859 C C . PRO A 1 358 ? -24.959 1.412 18.768 1.00 52.53 358 PRO A C 1
ATOM 2861 O O . PRO A 1 358 ? -26.103 1.003 18.601 1.00 52.53 358 PRO A O 1
ATOM 2864 N N . LEU A 1 359 ? -24.036 0.644 19.372 1.00 46.38 359 LEU A N 1
ATOM 2865 C CA . LEU A 1 359 ? -24.362 -0.708 19.871 1.00 46.38 359 LEU A CA 1
ATOM 2866 C C . LEU A 1 359 ? -25.027 -0.698 21.237 1.00 46.38 359 LEU A C 1
ATOM 2868 O O . LEU A 1 359 ? -25.787 -1.609 21.569 1.00 46.38 359 LEU A O 1
ATOM 2872 N N . THR A 1 360 ? -24.694 0.298 22.045 1.00 47.75 360 THR A N 1
ATOM 2873 C CA . THR A 1 360 ? -25.429 0.623 23.259 1.00 47.75 360 THR A CA 1
ATOM 2874 C C . THR A 1 360 ? -26.454 1.666 22.868 1.00 47.75 360 THR A C 1
ATOM 2876 O O . THR A 1 360 ? -26.228 2.867 23.004 1.00 47.75 360 THR A O 1
ATOM 2879 N N . VAL A 1 361 ? -27.554 1.201 22.290 1.00 47.78 361 VAL A N 1
ATOM 2880 C CA . VAL A 1 361 ? -28.737 2.037 22.175 1.00 47.78 361 VAL A CA 1
ATOM 2881 C C . VAL A 1 361 ? -29.246 2.197 23.607 1.00 47.78 361 VAL A C 1
ATOM 2883 O O . VAL A 1 361 ? -29.775 1.256 24.193 1.00 47.78 361 VAL A O 1
ATOM 2886 N N . TYR A 1 362 ? -28.971 3.357 24.208 1.00 45.34 362 TYR A N 1
ATOM 2887 C CA . TYR A 1 362 ? -29.779 3.877 25.311 1.00 45.34 362 TYR A CA 1
ATOM 2888 C C . TYR A 1 362 ? -31.236 3.710 24.893 1.00 45.34 362 TYR A C 1
ATOM 2890 O O . TYR A 1 362 ? -31.496 4.020 23.728 1.00 45.34 362 TYR A O 1
ATOM 2898 N N . PRO A 1 363 ? -32.162 3.191 25.717 1.00 50.38 363 PRO A N 1
ATOM 2899 C CA . PRO A 1 363 ? -33.572 3.261 25.359 1.00 50.38 363 PRO A CA 1
ATOM 2900 C C . PRO A 1 363 ? -33.875 4.723 25.033 1.00 50.38 363 PRO A C 1
ATOM 2902 O O . PRO A 1 363 ? -33.735 5.604 25.876 1.00 50.38 363 PRO A O 1
ATOM 2905 N N . ALA A 1 364 ? -34.152 4.987 23.762 1.00 52.38 364 ALA A N 1
ATOM 2906 C CA . ALA A 1 364 ? -34.602 6.292 23.341 1.00 52.38 364 ALA A CA 1
ATOM 2907 C C . ALA A 1 364 ? -36.071 6.324 23.743 1.00 52.38 364 ALA A C 1
ATOM 2909 O O . ALA A 1 364 ? -36.895 5.647 23.125 1.00 52.38 364 ALA A O 1
ATOM 2910 N N . GLU A 1 365 ? -36.370 7.011 24.838 1.00 59.66 365 GLU A N 1
ATOM 2911 C CA . GLU A 1 365 ? -37.745 7.333 25.188 1.00 59.66 365 GLU A CA 1
ATOM 2912 C C . GLU A 1 365 ? -38.102 8.574 24.382 1.00 59.66 365 GLU A C 1
ATOM 2914 O O . GLU A 1 365 ? -37.549 9.653 24.587 1.00 59.66 365 GLU A O 1
ATOM 2919 N N . TRP A 1 366 ? -38.956 8.393 23.377 1.00 64.06 366 TRP A N 1
ATOM 2920 C CA . TRP A 1 366 ? -39.439 9.493 22.556 1.00 64.06 366 TRP A CA 1
ATOM 2921 C C . TRP A 1 366 ? -40.877 9.784 22.910 1.00 64.06 366 TRP A C 1
ATOM 2923 O O . TRP A 1 366 ? -41.771 8.962 22.690 1.00 64.06 366 TRP A O 1
ATOM 2933 N N . LEU A 1 367 ? -41.066 10.982 23.438 1.00 70.38 367 LEU A N 1
ATOM 2934 C CA . LEU A 1 367 ? -42.362 11.539 23.746 1.00 70.38 367 LEU A CA 1
ATOM 2935 C C . LEU A 1 367 ? -42.544 12.796 22.898 1.00 70.38 367 LEU A C 1
ATOM 2937 O O . LEU A 1 367 ? -41.597 13.531 22.620 1.00 70.38 367 LEU A O 1
ATOM 2941 N N . GLN A 1 368 ? -43.772 13.026 22.467 1.00 74.44 368 GLN A N 1
ATOM 2942 C CA . GLN A 1 368 ? -44.200 14.304 21.927 1.00 74.44 368 GLN A CA 1
ATOM 2943 C C . GLN A 1 368 ? -44.092 15.388 23.022 1.00 74.44 368 GLN A C 1
ATOM 2945 O O . GLN A 1 368 ? -44.003 15.056 24.208 1.00 74.44 368 GLN A O 1
ATOM 2950 N N . PRO A 1 369 ? -44.139 16.689 22.671 1.00 68.44 369 PRO A N 1
ATOM 2951 C CA . PRO A 1 369 ? -44.079 17.780 23.652 1.00 68.44 369 PRO A CA 1
ATOM 2952 C C . PRO A 1 369 ? -45.157 17.710 24.746 1.00 68.44 369 PRO A C 1
ATOM 2954 O O . PRO A 1 369 ? -44.994 18.286 25.816 1.00 68.44 369 PRO A O 1
ATOM 2957 N N . ASP A 1 370 ? -46.258 17.003 24.485 1.00 79.00 370 ASP A N 1
ATOM 2958 C CA . ASP A 1 370 ? -47.349 16.762 25.431 1.00 79.00 370 ASP A CA 1
ATOM 2959 C C . ASP A 1 370 ? -47.122 15.536 26.339 1.00 79.00 370 ASP A C 1
ATOM 2961 O O . ASP A 1 370 ? -48.013 15.159 27.100 1.00 79.00 370 ASP A O 1
ATOM 2965 N N . GLY A 1 371 ? -45.951 14.897 26.256 1.00 78.88 371 GLY A N 1
ATOM 2966 C CA . GLY A 1 371 ? -45.595 13.708 27.026 1.00 78.88 371 GLY A CA 1
ATOM 2967 C C . GLY A 1 371 ? -46.194 12.403 26.495 1.00 78.88 371 GLY A C 1
ATOM 2968 O O . GLY A 1 371 ? -46.003 11.366 27.126 1.00 78.88 371 GLY A O 1
ATOM 2969 N N . LYS A 1 372 ? -46.907 12.407 25.359 1.00 83.00 372 LYS A N 1
ATOM 2970 C CA . LYS A 1 372 ? -47.472 11.183 24.764 1.00 83.00 372 LYS A CA 1
ATOM 2971 C C . LYS A 1 372 ? -46.458 10.459 23.877 1.00 83.00 372 LYS A C 1
ATOM 2973 O O . LYS A 1 372 ? -45.571 11.103 23.321 1.00 83.00 372 LYS A O 1
ATOM 2978 N N . PRO A 1 373 ? -46.588 9.136 23.671 1.00 76.25 373 PRO A N 1
ATOM 2979 C CA . PRO A 1 373 ? -45.765 8.416 22.701 1.00 76.25 373 PRO A CA 1
ATOM 2980 C C . PRO A 1 373 ? -45.868 9.027 21.292 1.00 76.25 373 PRO A C 1
ATOM 2982 O O . PRO A 1 373 ? -46.887 9.608 20.905 1.00 76.25 373 PRO A O 1
ATOM 2985 N N . ILE A 1 374 ? -44.792 8.905 20.514 1.00 72.62 374 ILE A N 1
ATOM 2986 C CA . ILE A 1 374 ? -44.732 9.349 19.112 1.00 72.62 374 ILE A CA 1
ATOM 2987 C C . ILE A 1 374 ? -45.833 8.717 18.250 1.00 72.62 374 ILE A C 1
ATOM 2989 O O . ILE A 1 374 ? -46.398 7.670 18.578 1.00 72.62 374 ILE A O 1
ATOM 2993 N N . LYS A 1 375 ? -46.151 9.364 17.125 1.00 68.31 375 LYS A N 1
ATOM 2994 C CA . LYS A 1 375 ? -47.231 8.929 16.232 1.00 68.31 375 LYS A CA 1
ATOM 2995 C C . LYS A 1 375 ? -47.023 7.463 15.812 1.00 68.31 375 LYS A C 1
ATOM 2997 O O . LYS A 1 375 ? -45.911 7.068 15.485 1.00 68.31 375 LYS A O 1
ATOM 3002 N N . PHE A 1 376 ? -48.103 6.677 15.822 1.00 77.56 376 PHE A N 1
ATOM 3003 C CA . PHE A 1 376 ? -48.125 5.230 15.532 1.00 77.56 376 PHE A CA 1
ATOM 3004 C C . PHE A 1 376 ? -47.513 4.302 16.599 1.00 77.56 376 PHE A C 1
ATOM 3006 O O . PHE A 1 376 ? -47.351 3.111 16.334 1.00 77.56 376 PHE A O 1
ATOM 3013 N N . ARG A 1 377 ? -47.235 4.797 17.813 1.00 71.50 377 ARG A N 1
ATOM 3014 C CA . ARG A 1 377 ? -46.763 3.981 18.945 1.00 71.50 377 ARG A CA 1
ATOM 3015 C C . ARG A 1 377 ? -47.710 4.036 20.139 1.00 71.50 377 ARG A C 1
ATOM 3017 O O . ARG A 1 377 ? -48.382 5.043 20.359 1.00 71.50 377 ARG A O 1
ATOM 3024 N N . GLN A 1 378 ? -47.748 2.952 20.914 1.00 83.31 378 GLN A N 1
ATOM 3025 C CA . GLN A 1 378 ? -48.424 2.921 22.210 1.00 83.31 378 GLN A CA 1
ATOM 3026 C C . GLN A 1 378 ? -47.432 3.189 23.347 1.00 83.31 378 GLN A C 1
ATOM 3028 O O . GLN A 1 378 ? -46.215 3.085 23.189 1.00 83.31 378 GLN A O 1
ATOM 3033 N N . GLU A 1 379 ? -47.956 3.572 24.508 1.00 80.00 379 GLU A N 1
ATOM 3034 C CA . GLU A 1 379 ? -47.146 3.846 25.693 1.00 80.00 379 GLU A CA 1
ATOM 3035 C C . GLU A 1 379 ? -46.430 2.565 26.151 1.00 80.00 379 GLU A C 1
ATOM 3037 O O . GLU A 1 379 ? -47.056 1.524 26.352 1.00 80.00 379 GLU A O 1
ATOM 3042 N N . GLY A 1 380 ? -45.103 2.633 26.287 1.00 74.31 380 GLY A N 1
ATOM 3043 C CA . GLY A 1 380 ? -44.256 1.482 26.614 1.00 74.31 380 GLY A CA 1
ATOM 3044 C C . GLY A 1 380 ? -43.746 0.679 25.411 1.00 74.31 380 GLY A C 1
ATOM 3045 O O . GLY A 1 380 ? -42.905 -0.203 25.603 1.00 74.31 380 GLY A O 1
ATOM 3046 N N . ASP A 1 381 ? -44.174 0.988 24.179 1.00 66.94 381 ASP A N 1
ATOM 3047 C CA . ASP A 1 381 ? -43.577 0.377 22.990 1.00 66.94 381 ASP A CA 1
ATOM 3048 C C . ASP A 1 381 ? -42.137 0.880 22.802 1.00 66.94 381 ASP A C 1
ATOM 3050 O O . ASP A 1 381 ? -41.904 2.090 22.714 1.00 66.94 381 ASP A O 1
ATOM 3054 N N . PRO A 1 382 ? -41.137 -0.013 22.679 1.00 63.44 382 PRO A N 1
ATOM 3055 C CA . PRO A 1 382 ? -39.761 0.412 22.487 1.00 63.44 382 PRO A CA 1
ATOM 3056 C C . PRO A 1 382 ? -39.624 1.081 21.122 1.00 63.44 382 PRO A C 1
ATOM 3058 O O . PRO A 1 382 ? -39.791 0.437 20.084 1.00 63.44 382 PRO A O 1
ATOM 3061 N N . VAL A 1 383 ? -39.246 2.358 21.111 1.00 60.50 383 VAL A N 1
ATOM 3062 C CA . VAL A 1 383 ? -39.013 3.160 19.896 1.00 60.50 383 VAL A CA 1
ATOM 3063 C C . VAL A 1 383 ? -38.024 2.453 18.947 1.00 60.50 383 VAL A C 1
ATOM 3065 O O . VAL A 1 383 ? -38.191 2.434 17.733 1.00 60.50 383 VAL A O 1
ATOM 3068 N N . GLN A 1 384 ? -37.081 1.699 19.506 1.00 55.59 384 GLN A N 1
ATOM 3069 C CA . GLN A 1 384 ? -36.079 0.900 18.785 1.00 55.59 384 GLN A CA 1
ATOM 3070 C C . GLN A 1 384 ? -36.591 -0.407 18.165 1.00 55.59 384 GLN A C 1
ATOM 3072 O O . GLN A 1 384 ? -35.824 -1.132 17.532 1.00 55.59 384 GLN A O 1
ATOM 3077 N N . GLY A 1 385 ? -37.866 -0.744 18.363 1.00 54.88 385 GLY A N 1
ATOM 3078 C CA . GLY A 1 385 ? -38.499 -1.904 17.740 1.00 54.88 385 GLY A CA 1
ATOM 3079 C C . GLY A 1 385 ? -38.704 -1.753 16.230 1.00 54.88 385 GLY A C 1
ATOM 3080 O O . GLY A 1 385 ? -38.979 -2.749 15.560 1.00 54.88 385 GLY A O 1
ATOM 3081 N N . GLU A 1 386 ? -38.557 -0.539 15.687 1.00 51.09 386 GLU A N 1
ATOM 3082 C CA . GLU A 1 386 ? -38.805 -0.256 14.276 1.00 51.09 386 GLU A CA 1
ATOM 3083 C C . GLU A 1 386 ? -37.656 -0.720 13.374 1.00 51.09 386 GLU A C 1
ATOM 3085 O O . GLU A 1 386 ? -36.514 -0.329 13.600 1.00 51.09 386 GLU A O 1
ATOM 3090 N N . PRO A 1 387 ? -37.930 -1.519 12.329 1.00 40.34 387 PRO A N 1
ATOM 3091 C CA . PRO A 1 387 ? -36.939 -2.102 11.428 1.00 40.34 387 PRO A CA 1
ATOM 3092 C C . PRO A 1 387 ? -36.275 -1.097 10.457 1.00 40.34 387 PRO A C 1
ATOM 3094 O O . PRO A 1 387 ? -36.241 -1.353 9.264 1.00 40.34 387 PRO A O 1
ATOM 3097 N N . ALA A 1 388 ? -35.741 0.021 10.934 1.00 48.06 388 ALA A N 1
ATOM 3098 C CA . ALA A 1 388 ? -34.595 0.771 10.397 1.00 48.06 388 ALA A CA 1
ATOM 3099 C C . ALA A 1 388 ? -34.363 1.970 11.319 1.00 48.06 388 ALA A C 1
ATOM 3101 O O . ALA A 1 388 ? -34.366 3.099 10.848 1.00 48.06 388 ALA A O 1
ATOM 3102 N N . PHE A 1 389 ? -34.242 1.728 12.631 1.00 48.38 389 PHE A N 1
ATOM 3103 C CA . PHE A 1 389 ? -34.180 2.801 13.625 1.00 48.38 389 PHE A CA 1
ATOM 3104 C C . PHE A 1 389 ? -32.952 3.693 13.390 1.00 48.38 389 PHE A C 1
ATOM 3106 O O . PHE A 1 389 ? -31.844 3.413 13.853 1.00 48.38 389 PHE A O 1
ATOM 3113 N N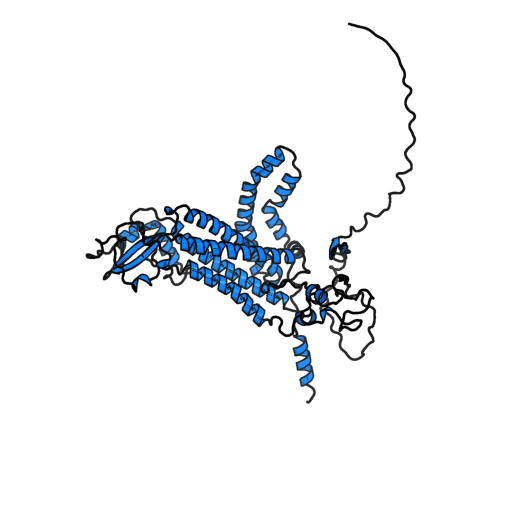 . ASP A 1 390 ? -33.176 4.766 12.641 1.00 55.62 390 ASP A N 1
ATOM 3114 C CA . ASP A 1 390 ? -32.334 5.938 12.574 1.00 55.62 390 ASP A CA 1
ATOM 3115 C C . ASP A 1 390 ? -33.036 7.014 13.413 1.00 55.62 390 ASP A C 1
ATOM 3117 O O . ASP A 1 390 ? -34.081 7.532 13.002 1.00 55.62 390 ASP A O 1
ATOM 3121 N N . PRO A 1 391 ? -32.505 7.337 14.606 1.00 52.00 391 PRO A N 1
ATOM 3122 C CA . PRO A 1 391 ? -33.103 8.344 15.470 1.00 52.00 391 PRO A CA 1
ATOM 3123 C C . PRO A 1 391 ? -33.154 9.730 14.812 1.00 52.00 391 PRO A C 1
ATOM 3125 O O . PRO A 1 391 ? -33.833 10.606 15.323 1.00 52.00 391 PRO A O 1
ATOM 3128 N N . PHE A 1 392 ? -32.458 9.966 13.701 1.00 50.06 392 PHE A N 1
ATOM 3129 C CA . PHE A 1 392 ? -32.556 11.228 12.974 1.00 50.06 392 PHE A CA 1
ATOM 3130 C C . PHE A 1 392 ? -33.662 11.182 11.914 1.00 50.06 392 PHE A C 1
ATOM 3132 O O . PHE A 1 392 ? -34.483 12.091 11.865 1.00 50.06 392 PHE A O 1
ATOM 3139 N N . ALA A 1 393 ? -33.781 10.083 11.165 1.00 54.75 393 ALA A N 1
ATOM 3140 C CA . ALA A 1 393 ? -34.840 9.934 10.163 1.00 54.75 393 ALA A CA 1
ATOM 3141 C C . ALA A 1 393 ? -36.249 9.924 10.785 1.00 54.75 393 ALA A C 1
ATOM 3143 O O . ALA A 1 393 ? -37.160 10.559 10.268 1.00 54.75 393 ALA A O 1
ATOM 3144 N N . MET A 1 394 ? -36.433 9.258 11.930 1.00 55.38 394 MET A N 1
ATOM 3145 C CA . MET A 1 394 ? -37.742 9.248 12.594 1.00 55.38 394 MET A CA 1
ATOM 3146 C C . MET A 1 394 ? -38.074 10.573 13.298 1.00 55.38 394 MET A C 1
ATOM 3148 O O . MET A 1 394 ? -39.252 10.839 13.543 1.00 55.38 394 MET A O 1
ATOM 3152 N N . MET A 1 395 ? -37.070 11.397 13.638 1.00 49.31 395 MET A N 1
ATOM 3153 C CA . MET A 1 395 ? -37.315 12.769 14.099 1.00 49.31 395 MET A CA 1
ATOM 3154 C C . MET A 1 395 ? -37.891 13.600 12.956 1.00 49.31 395 MET A C 1
ATOM 3156 O O . MET A 1 395 ? -38.883 14.286 13.175 1.00 49.31 395 MET A O 1
ATOM 3160 N N . ASP A 1 396 ? -37.334 13.483 11.748 1.00 51.47 396 ASP A N 1
ATOM 3161 C CA . ASP A 1 396 ? -37.784 14.230 10.567 1.00 51.47 396 ASP A CA 1
ATOM 3162 C C . ASP A 1 396 ? -39.235 13.904 10.161 1.00 51.47 396 ASP A C 1
ATOM 3164 O O . ASP A 1 396 ? -39.933 14.757 9.615 1.00 51.47 396 ASP A O 1
ATOM 3168 N N . GLU A 1 397 ? -39.725 12.699 10.471 1.00 61.62 397 GLU A N 1
ATOM 3169 C CA . GLU A 1 397 ? -41.102 12.268 10.184 1.00 61.62 397 GLU A CA 1
ATOM 3170 C C . GLU A 1 397 ? -42.155 12.795 11.180 1.00 61.62 397 GLU A C 1
ATOM 3172 O O . GLU A 1 397 ? -43.361 12.681 10.925 1.00 61.62 397 GLU A O 1
ATOM 3177 N N . GLN A 1 398 ? -41.753 13.381 12.317 1.00 62.62 398 GLN A N 1
ATOM 3178 C CA . GLN A 1 398 ? -42.714 13.933 13.273 1.00 62.62 398 GLN A CA 1
ATOM 3179 C C . GLN A 1 398 ? -43.194 15.327 12.831 1.00 62.62 398 GLN A C 1
ATOM 3181 O O . GLN A 1 398 ? -42.378 16.192 12.519 1.00 62.62 398 GLN A O 1
ATOM 3186 N N . PRO A 1 399 ? -44.509 15.620 12.896 1.00 52.44 399 PRO A N 1
ATOM 3187 C CA . PRO A 1 399 ? -45.053 16.930 12.515 1.00 52.44 399 PRO A CA 1
ATOM 3188 C C . PRO A 1 399 ? -44.517 18.098 13.365 1.00 52.44 399 PRO A C 1
ATOM 3190 O O . PRO A 1 399 ? -44.640 19.248 12.960 1.00 52.44 399 PRO A O 1
ATOM 3193 N N . ASN A 1 400 ? -43.895 17.796 14.511 1.00 55.56 400 ASN A N 1
ATOM 3194 C CA . ASN A 1 400 ? -43.265 18.741 15.434 1.00 55.56 400 ASN A CA 1
ATOM 3195 C C . ASN A 1 400 ? -41.761 18.451 15.614 1.00 55.56 400 ASN A C 1
ATOM 3197 O O . ASN A 1 400 ? -41.216 18.640 16.701 1.00 55.56 400 ASN A O 1
ATOM 3201 N N . SER A 1 401 ? -41.083 17.945 14.581 1.00 43.81 401 SER A N 1
ATOM 3202 C CA . SER A 1 401 ? -39.664 17.555 14.633 1.00 43.81 401 SER A CA 1
ATOM 3203 C C . SER A 1 401 ? -38.751 18.643 15.215 1.00 43.81 401 SER A C 1
ATOM 3205 O O . SER A 1 401 ? -37.866 18.348 16.012 1.00 43.81 401 SER A O 1
ATOM 3207 N N . ALA A 1 402 ? -39.039 19.914 14.917 1.00 43.12 402 ALA A N 1
ATOM 3208 C CA . ALA A 1 402 ? -38.301 21.072 15.423 1.00 43.12 402 ALA A CA 1
ATOM 3209 C C . ALA A 1 402 ? -38.378 21.273 16.952 1.00 43.12 402 ALA A C 1
ATOM 3211 O O . ALA A 1 402 ? -37.521 21.950 17.516 1.00 43.12 402 ALA A O 1
ATOM 3212 N N . SER A 1 403 ? -39.391 20.718 17.624 1.00 43.66 403 SER A N 1
ATOM 3213 C CA . SER A 1 403 ? -39.610 20.848 19.073 1.00 43.66 403 SER A CA 1
ATOM 3214 C C . SER A 1 403 ? -39.579 19.514 19.823 1.00 43.66 403 SER A C 1
ATOM 3216 O O . SER A 1 403 ? -39.814 19.485 21.029 1.00 43.66 403 SER A O 1
ATOM 3218 N N . THR A 1 404 ? -39.279 18.411 19.133 1.00 43.53 404 THR A N 1
ATOM 3219 C CA . THR A 1 404 ? -39.216 17.075 19.733 1.00 43.53 404 THR A CA 1
ATOM 3220 C C . THR A 1 404 ? -37.785 16.786 20.181 1.00 43.53 404 THR A C 1
ATOM 3222 O O . THR A 1 404 ? -36.871 16.705 19.364 1.00 43.53 404 THR A O 1
ATOM 3225 N N . THR A 1 405 ? -37.571 16.633 21.485 1.00 41.66 405 THR A N 1
ATOM 3226 C CA . THR A 1 405 ? -36.258 16.334 22.071 1.00 41.66 405 THR A CA 1
ATOM 3227 C C . THR A 1 405 ? -36.104 14.836 22.334 1.00 41.66 405 THR A C 1
ATOM 3229 O O . THR A 1 405 ? -36.911 14.218 23.023 1.00 41.66 405 THR A O 1
ATOM 3232 N N . CYS A 1 406 ? -35.038 14.240 21.796 1.00 43.06 406 CYS A N 1
ATOM 3233 C CA . CYS A 1 406 ? -34.638 12.863 22.089 1.00 43.06 406 CYS A CA 1
ATOM 3234 C C . CYS A 1 406 ? -33.878 12.825 23.425 1.00 43.06 406 CYS A C 1
ATOM 3236 O O . CYS A 1 406 ? -32.743 13.304 23.492 1.00 43.06 406 CYS A O 1
ATOM 3238 N N . ASP A 1 407 ? -34.486 12.256 24.471 1.00 41.91 407 ASP A N 1
ATOM 3239 C CA . ASP A 1 407 ? -33.805 12.010 25.746 1.00 41.91 407 ASP A CA 1
ATOM 3240 C C . ASP A 1 407 ? -33.178 10.602 25.733 1.00 41.91 407 ASP A C 1
ATOM 3242 O O . ASP A 1 407 ? -33.860 9.578 25.630 1.00 41.91 407 ASP A O 1
ATOM 3246 N N . LEU A 1 408 ? -31.844 10.542 25.776 1.00 44.09 408 LEU A N 1
ATOM 3247 C CA . LEU A 1 408 ? -31.081 9.292 25.787 1.00 44.09 408 LEU A CA 1
ATOM 3248 C C . LEU A 1 408 ? -30.719 8.951 27.231 1.00 44.09 408 LEU A C 1
ATOM 3250 O O . LEU A 1 408 ? -29.625 9.272 27.693 1.00 44.09 408 LEU A O 1
ATOM 3254 N N . ARG A 1 409 ? -31.615 8.280 27.958 1.00 43.91 409 ARG A N 1
ATOM 3255 C CA . ARG A 1 409 ? -31.352 7.943 29.363 1.00 43.91 409 ARG A CA 1
ATOM 3256 C C . ARG A 1 409 ? -30.508 6.672 29.503 1.00 43.91 409 ARG A C 1
ATOM 3258 O O . ARG A 1 409 ? -30.832 5.643 28.901 1.00 43.91 409 ARG A O 1
ATOM 3265 N N . PRO A 1 410 ? -29.437 6.674 30.320 1.00 40.25 410 PRO A N 1
ATOM 3266 C CA . PRO A 1 410 ? -28.787 5.445 30.756 1.00 40.25 410 PRO A CA 1
ATOM 3267 C C . PRO A 1 410 ? -29.735 4.670 31.675 1.00 40.25 410 PRO A C 1
ATOM 3269 O O . PRO A 1 410 ? -29.748 4.868 32.882 1.00 40.25 410 PRO A O 1
ATOM 3272 N N . SER A 1 411 ? -30.529 3.755 31.120 1.00 37.22 411 SER A N 1
ATOM 3273 C CA . SER A 1 411 ? -31.267 2.805 31.949 1.00 37.22 411 SER A CA 1
ATOM 3274 C C . SER A 1 411 ? -30.295 1.738 32.456 1.00 37.22 411 SER A C 1
ATOM 3276 O O . SER A 1 411 ? -29.808 0.901 31.684 1.00 37.22 411 SER A O 1
ATOM 3278 N N . SER A 1 412 ? -30.015 1.729 33.756 1.00 38.47 412 SER A N 1
ATOM 3279 C CA . SER A 1 412 ? -29.477 0.537 34.406 1.00 38.47 412 SER A CA 1
ATOM 3280 C C . SER A 1 412 ? -30.443 -0.615 34.131 1.00 38.47 412 SER A C 1
ATOM 3282 O O . SER A 1 412 ? -31.643 -0.497 34.362 1.00 38.47 412 SER A O 1
ATOM 3284 N N . ALA A 1 413 ? -29.943 -1.761 33.662 1.00 39.34 413 ALA A N 1
ATOM 3285 C CA . ALA A 1 413 ? -30.773 -2.950 33.435 1.00 39.34 413 ALA A CA 1
ATOM 3286 C C . ALA A 1 413 ? -31.485 -3.458 34.713 1.00 39.34 413 ALA A C 1
ATOM 3288 O O . ALA A 1 413 ? -32.257 -4.413 34.643 1.00 39.34 413 ALA A O 1
ATOM 3289 N N . LYS A 1 414 ? -31.201 -2.855 35.877 1.00 43.19 414 LYS A N 1
ATOM 3290 C CA . LYS A 1 414 ? -31.859 -3.122 37.156 1.00 43.19 414 LYS A CA 1
ATOM 3291 C C . LYS A 1 414 ? -32.998 -2.151 37.496 1.00 43.19 414 LYS A C 1
ATOM 3293 O O . LYS A 1 414 ? -33.808 -2.510 38.342 1.00 43.19 414 LYS A O 1
ATOM 3298 N N . ASP A 1 415 ? -33.122 -1.016 36.809 1.00 38.69 415 ASP A N 1
ATOM 3299 C CA . ASP A 1 415 ? -34.026 0.072 37.221 1.00 38.69 415 ASP A CA 1
ATOM 3300 C C . ASP A 1 415 ? -35.370 0.072 36.473 1.00 38.69 415 ASP A C 1
ATOM 3302 O O . ASP A 1 415 ? -36.065 1.080 36.441 1.00 38.69 415 ASP A O 1
ATOM 3306 N N . ASN A 1 416 ? -35.795 -1.084 35.946 1.00 38.91 416 ASN A N 1
ATOM 3307 C CA . ASN A 1 416 ? -37.189 -1.318 35.546 1.00 38.91 416 ASN A CA 1
ATOM 3308 C C . ASN A 1 416 ? -37.921 -2.187 36.591 1.00 38.91 416 ASN A C 1
ATOM 3310 O O . ASN A 1 416 ? -38.089 -3.393 36.377 1.00 38.91 416 ASN A O 1
ATOM 3314 N N . PRO A 1 417 ? -38.373 -1.622 37.730 1.00 40.88 417 PRO A N 1
ATOM 3315 C CA . PRO A 1 417 ? -39.284 -2.304 38.646 1.00 40.88 417 PRO A CA 1
ATOM 3316 C C . PRO A 1 417 ? -40.760 -2.235 38.204 1.00 40.88 417 PRO A C 1
ATOM 3318 O O . PRO A 1 417 ? -41.614 -2.876 38.814 1.00 40.88 417 PRO A O 1
ATOM 3321 N N . SER A 1 418 ? -41.107 -1.499 37.146 1.00 41.94 418 SER A N 1
ATOM 3322 C CA . SER A 1 418 ? -42.500 -1.278 36.752 1.00 41.94 418 SER A CA 1
ATOM 3323 C C . SER A 1 418 ? -43.017 -2.342 35.768 1.00 41.94 418 SER A C 1
ATOM 3325 O O . SER A 1 418 ? -42.651 -2.393 34.598 1.00 41.94 418 SER A O 1
ATOM 3327 N N . LYS A 1 419 ? -43.950 -3.162 36.277 1.00 39.62 419 LYS A N 1
ATOM 3328 C CA . LYS A 1 419 ? -44.845 -4.100 35.564 1.00 39.62 419 LYS A CA 1
ATOM 3329 C C . LYS A 1 419 ? -44.223 -5.410 35.062 1.00 39.62 419 LYS A C 1
ATOM 3331 O O . LYS A 1 419 ? -44.348 -5.791 33.903 1.00 39.62 419 LYS A O 1
ATOM 3336 N N . GLN A 1 420 ? -43.702 -6.207 35.993 1.00 37.44 420 GLN A N 1
ATOM 3337 C CA . GLN A 1 420 ? -43.775 -7.666 35.858 1.00 37.44 420 GLN A CA 1
ATOM 3338 C C . GLN A 1 420 ? -45.123 -8.168 36.393 1.00 37.44 420 GLN A C 1
ATOM 3340 O O . GLN A 1 420 ? -45.198 -8.681 37.506 1.00 37.44 420 GLN A O 1
ATOM 3345 N N . HIS A 1 421 ? -46.187 -8.068 35.590 1.00 37.31 421 HIS A N 1
ATOM 3346 C CA . HIS A 1 421 ? -47.271 -9.038 35.736 1.00 37.31 421 HIS A CA 1
ATOM 3347 C C . HIS A 1 421 ? -46.703 -10.397 35.323 1.00 37.31 421 HIS A C 1
ATOM 3349 O O . HIS A 1 421 ? -46.225 -10.588 34.204 1.00 37.31 421 HIS A O 1
ATOM 3355 N N . ALA A 1 422 ? -46.645 -11.299 36.295 1.00 35.19 422 ALA A N 1
ATOM 3356 C CA . ALA A 1 422 ? -46.175 -12.655 36.123 1.00 35.19 422 ALA A CA 1
ATOM 3357 C C . ALA A 1 422 ? -47.124 -13.410 35.185 1.00 35.19 422 ALA A C 1
ATOM 3359 O O . ALA A 1 422 ? -48.254 -13.709 35.553 1.00 35.19 422 ALA A O 1
ATOM 3360 N N . ASP A 1 423 ? -46.644 -13.737 33.988 1.00 34.66 423 ASP A N 1
ATOM 3361 C CA . ASP A 1 423 ? -47.097 -14.928 33.280 1.00 34.66 423 ASP A CA 1
ATOM 3362 C C . ASP A 1 423 ? -46.384 -16.135 33.930 1.00 34.66 423 ASP A C 1
ATOM 3364 O O . ASP A 1 423 ? -45.149 -16.215 33.862 1.00 34.66 423 ASP A O 1
ATOM 3368 N N . PRO A 1 424 ? -47.103 -17.044 34.615 1.00 36.50 424 PRO A N 1
ATOM 3369 C CA . PRO A 1 424 ? -46.502 -18.141 35.368 1.00 36.50 424 PRO A CA 1
ATOM 3370 C C . PRO A 1 424 ? -45.980 -19.294 34.493 1.00 36.50 424 PRO A C 1
ATOM 3372 O O . PRO A 1 424 ? -45.526 -20.294 35.044 1.00 36.50 424 PRO A O 1
ATOM 3375 N N . THR A 1 425 ? -45.991 -19.193 33.155 1.00 37.47 425 THR A N 1
ATOM 3376 C CA . THR A 1 425 ? -45.553 -20.315 32.293 1.00 37.47 425 THR A CA 1
ATOM 3377 C C . THR A 1 425 ? -44.511 -19.998 31.211 1.00 37.47 425 THR A C 1
ATOM 3379 O O . THR A 1 425 ? -44.059 -20.902 30.506 1.00 37.47 425 THR A O 1
ATOM 3382 N N . GLY A 1 426 ? -44.002 -18.766 31.125 1.00 33.38 426 GLY A N 1
ATOM 3383 C CA . GLY A 1 426 ? -42.996 -18.382 30.125 1.00 33.38 426 GLY A CA 1
ATOM 3384 C C . GLY A 1 426 ? -41.564 -18.303 30.666 1.00 33.38 426 GLY A C 1
ATOM 3385 O O . GLY A 1 426 ? -41.208 -17.350 31.357 1.00 33.38 426 GLY A O 1
ATOM 3386 N N . LYS A 1 427 ? -40.698 -19.262 30.307 1.00 34.34 427 LYS A N 1
ATOM 3387 C CA . LYS A 1 427 ? -39.246 -19.253 30.596 1.00 34.34 427 LYS A CA 1
ATOM 3388 C C . LYS A 1 427 ? -38.600 -17.902 30.232 1.00 34.34 427 LYS A C 1
ATOM 3390 O O . LYS A 1 427 ? -38.442 -17.575 29.057 1.00 34.34 427 LYS A O 1
ATOM 3395 N N . ARG A 1 428 ? -38.169 -17.138 31.243 1.00 28.83 428 ARG A N 1
ATOM 3396 C CA . ARG A 1 428 ? -37.430 -15.876 31.071 1.00 28.83 428 ARG A CA 1
ATOM 3397 C C . ARG A 1 428 ? -35.986 -16.133 30.646 1.00 28.83 428 ARG A C 1
ATOM 3399 O O . ARG A 1 428 ? -35.197 -16.729 31.378 1.00 28.83 428 ARG A O 1
ATOM 3406 N N . PHE A 1 429 ? -35.627 -15.610 29.479 1.00 29.41 429 PHE A N 1
ATOM 3407 C CA . PHE A 1 429 ? -34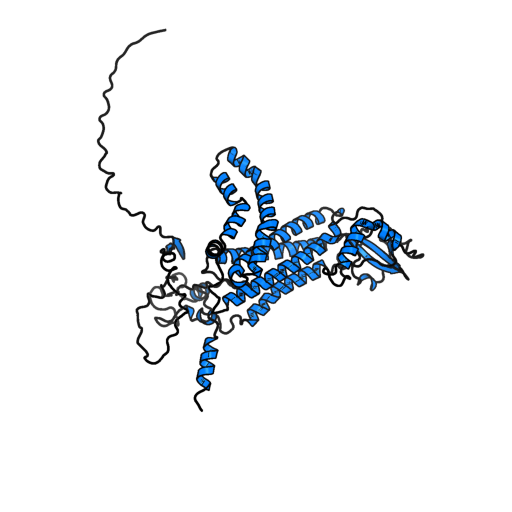.250 -15.544 29.005 1.00 29.41 429 PHE A CA 1
ATOM 3408 C C . PHE A 1 429 ? -33.451 -14.526 29.816 1.00 29.41 429 PHE A C 1
ATOM 3410 O O . PHE A 1 429 ? -33.621 -13.316 29.678 1.00 29.41 429 PHE A O 1
ATOM 3417 N N . SER A 1 430 ? -32.539 -15.037 30.636 1.00 29.30 430 SER A N 1
ATOM 3418 C CA . SER A 1 430 ? -31.459 -14.252 31.224 1.00 29.30 430 SER A CA 1
ATOM 3419 C C . SER A 1 430 ? -30.425 -13.942 30.138 1.00 29.30 430 SER A C 1
ATOM 3421 O O . SER A 1 430 ? -29.939 -14.850 29.463 1.00 29.30 430 SER A O 1
ATOM 3423 N N . ALA A 1 431 ? -30.066 -12.668 29.962 1.00 29.59 431 ALA A N 1
ATOM 3424 C CA . ALA A 1 431 ? -28.842 -12.310 29.247 1.00 29.59 431 ALA A CA 1
ATOM 3425 C C . ALA A 1 431 ? -27.629 -12.991 29.923 1.00 29.59 431 ALA A C 1
ATOM 3427 O O . ALA A 1 431 ? -27.703 -13.286 31.121 1.00 29.59 431 ALA A O 1
ATOM 3428 N N . PRO A 1 432 ? -26.514 -13.245 29.209 1.00 28.38 432 PRO A N 1
ATOM 3429 C CA . PRO A 1 432 ? -25.349 -13.888 29.803 1.00 28.38 432 PRO A CA 1
ATOM 3430 C C . PRO A 1 432 ? -24.829 -13.031 30.960 1.00 28.38 432 PRO A C 1
ATOM 3432 O O . PRO A 1 432 ? -24.253 -11.964 30.743 1.00 28.38 432 PRO A O 1
ATOM 3435 N N . ARG A 1 433 ? -25.050 -13.489 32.195 1.00 30.00 433 ARG A N 1
ATOM 3436 C CA . ARG A 1 433 ? -24.376 -12.947 33.372 1.00 30.00 433 ARG A CA 1
ATOM 3437 C C . ARG A 1 433 ? -22.903 -13.311 33.238 1.00 30.00 433 ARG A C 1
ATOM 3439 O O . ARG A 1 433 ? -22.533 -14.478 33.340 1.00 30.00 433 ARG A O 1
ATOM 3446 N N . ILE A 1 434 ? -22.071 -12.310 32.976 1.00 34.91 434 ILE A N 1
ATOM 3447 C CA . ILE A 1 434 ? -20.633 -12.408 33.222 1.00 34.91 434 ILE A CA 1
ATOM 3448 C C . ILE A 1 434 ? -20.483 -12.629 34.739 1.00 34.91 434 ILE A C 1
ATOM 3450 O O . ILE A 1 434 ? -21.128 -11.892 35.494 1.00 34.91 434 ILE A O 1
ATOM 3454 N N . PRO A 1 435 ? -19.703 -13.622 35.211 1.00 32.72 435 PRO A N 1
ATOM 3455 C CA . PRO A 1 435 ? -19.507 -13.861 36.638 1.00 32.72 435 PRO A CA 1
ATOM 3456 C C . PRO A 1 435 ? -19.057 -12.569 37.319 1.00 32.72 435 PRO A C 1
ATOM 3458 O O . PRO A 1 435 ? -18.000 -12.009 37.028 1.00 32.72 435 PRO A O 1
ATOM 3461 N N . THR A 1 436 ? -19.944 -12.049 38.158 1.00 43.12 436 THR A N 1
ATOM 3462 C CA . THR A 1 436 ? -19.859 -10.732 38.776 1.00 43.12 436 THR A CA 1
ATOM 3463 C C . THR A 1 436 ? -19.234 -10.915 40.146 1.00 43.12 436 THR A C 1
ATOM 3465 O O . THR A 1 436 ? -19.959 -11.160 41.098 1.00 43.12 436 THR A O 1
ATOM 3468 N N . VAL A 1 437 ? -17.903 -10.875 40.252 1.00 39.75 437 VAL A N 1
ATOM 3469 C CA . VAL A 1 437 ? -17.269 -10.794 41.585 1.00 39.75 437 VAL A CA 1
ATOM 3470 C C . VAL A 1 437 ? -16.144 -9.751 41.669 1.00 39.75 437 VAL A C 1
ATOM 3472 O O . VAL A 1 437 ? -15.773 -9.378 42.767 1.00 39.75 437 VAL A O 1
ATOM 3475 N N . GLN A 1 438 ? -15.632 -9.177 40.568 1.00 37.53 438 GLN A N 1
ATOM 3476 C CA . GLN A 1 438 ? -14.543 -8.171 40.673 1.00 37.53 438 GLN A CA 1
ATOM 3477 C C . GLN A 1 438 ? -14.645 -6.967 39.716 1.00 37.53 438 GLN A C 1
ATOM 3479 O O . GLN A 1 438 ? -13.718 -6.171 39.609 1.00 37.53 438 GLN A O 1
ATOM 3484 N N . LEU A 1 439 ? -15.763 -6.806 39.000 1.00 42.53 439 LEU A N 1
ATOM 3485 C CA . LEU A 1 439 ? -15.961 -5.711 38.030 1.00 42.53 439 LEU A CA 1
ATOM 3486 C C . LEU A 1 439 ? -17.004 -4.671 38.465 1.00 42.53 439 LEU A C 1
ATOM 3488 O O . LEU A 1 439 ? -17.201 -3.687 37.759 1.00 42.53 439 LEU A O 1
ATOM 3492 N N . GLN A 1 440 ? -17.660 -4.873 39.611 1.00 40.38 440 GLN A N 1
ATOM 3493 C CA . GLN A 1 440 ? -18.795 -4.048 40.029 1.00 40.38 440 GLN A CA 1
ATOM 3494 C C . GLN A 1 440 ? -18.382 -2.727 40.698 1.00 40.38 440 GLN A C 1
ATOM 3496 O O . GLN A 1 440 ? -19.107 -1.751 40.562 1.00 40.38 440 GLN A O 1
ATOM 3501 N N . GLU A 1 441 ? -17.195 -2.642 41.303 1.00 41.09 441 GLU A N 1
ATOM 3502 C CA . GLU A 1 441 ? -16.737 -1.406 41.966 1.00 41.09 441 GLU A CA 1
ATOM 3503 C C . GLU A 1 441 ? -15.962 -0.450 41.047 1.00 41.09 441 GLU A C 1
ATOM 3505 O O . GLU A 1 441 ? -15.919 0.750 41.291 1.00 41.09 441 GLU A O 1
ATOM 3510 N N . ALA A 1 442 ? -15.384 -0.929 39.941 1.00 39.44 442 ALA A N 1
ATOM 3511 C CA . ALA A 1 442 ? -14.576 -0.070 39.067 1.00 39.44 442 ALA A CA 1
ATOM 3512 C C . ALA A 1 442 ? -15.370 0.608 37.933 1.00 39.44 442 ALA A C 1
ATOM 3514 O O . ALA A 1 442 ? -14.829 1.486 37.261 1.00 39.44 442 ALA A O 1
ATOM 3515 N N . GLN A 1 443 ? -16.615 0.188 37.678 1.00 41.69 443 GLN A N 1
ATOM 3516 C CA . GLN A 1 443 ? -17.355 0.565 36.464 1.00 41.69 443 GLN A CA 1
ATOM 3517 C C . GLN A 1 443 ? -18.660 1.333 36.723 1.00 41.69 443 GLN A C 1
ATOM 3519 O O . GLN A 1 443 ? -19.286 1.791 35.772 1.00 41.69 443 GLN A O 1
ATOM 3524 N N . ILE A 1 444 ? -19.025 1.544 37.990 1.00 45.12 444 ILE A N 1
ATOM 3525 C CA . ILE A 1 444 ? -20.095 2.460 38.402 1.00 45.12 444 ILE A CA 1
ATOM 3526 C C . ILE A 1 444 ? -19.432 3.760 38.874 1.00 45.12 444 ILE A C 1
ATOM 3528 O O . ILE A 1 444 ? -19.395 4.075 40.055 1.00 45.12 444 ILE A O 1
ATOM 3532 N N . ARG A 1 445 ? -18.812 4.497 37.951 1.00 42.81 445 ARG A N 1
ATOM 3533 C CA . ARG A 1 445 ? -18.592 5.935 38.149 1.00 42.81 445 ARG A CA 1
ATOM 3534 C C . ARG A 1 445 ? -19.644 6.625 37.298 1.00 42.81 445 ARG A C 1
ATOM 3536 O O . ARG A 1 445 ? -19.727 6.321 36.110 1.00 42.81 445 ARG A O 1
ATOM 3543 N N . HIS A 1 446 ? -20.469 7.460 37.923 1.00 46.56 446 HIS A N 1
ATOM 3544 C CA . HIS A 1 446 ? -21.577 8.170 37.289 1.00 46.56 446 HIS A CA 1
ATOM 3545 C C . HIS A 1 446 ? -21.069 8.975 36.077 1.00 46.56 446 HIS A C 1
ATOM 3547 O O . HIS A 1 446 ? -20.396 9.993 36.215 1.00 46.56 446 HIS A O 1
ATOM 3553 N N . GLU A 1 447 ? -21.327 8.470 34.869 1.00 40.53 447 GLU A N 1
ATOM 3554 C CA . GLU A 1 447 ? -21.218 9.255 33.639 1.00 40.53 447 GLU A CA 1
ATOM 3555 C C . GLU A 1 447 ? -22.555 9.988 33.476 1.00 40.53 447 GLU A C 1
ATOM 3557 O O . GLU A 1 447 ? -23.573 9.364 33.175 1.00 40.53 447 GLU A O 1
ATOM 3562 N N . GLU A 1 448 ? -22.562 11.297 33.722 1.00 44.84 448 GLU A N 1
ATOM 3563 C CA . GLU A 1 448 ? -23.728 12.165 33.526 1.00 44.84 448 GLU A CA 1
ATOM 3564 C C . GLU A 1 448 ? -23.707 12.757 32.112 1.00 44.84 448 GLU A C 1
ATOM 3566 O O . GLU A 1 448 ? -22.650 12.914 31.496 1.00 44.84 448 GLU A O 1
ATOM 3571 N N . ILE A 1 449 ? -24.874 13.072 31.552 1.00 40.72 449 ILE A N 1
ATOM 3572 C CA . ILE A 1 449 ? -24.979 13.639 30.203 1.00 40.72 449 ILE A CA 1
ATOM 3573 C C . ILE A 1 449 ? -24.991 15.165 30.319 1.00 40.72 449 ILE A C 1
ATOM 3575 O O . ILE A 1 449 ? -25.905 15.735 30.901 1.00 40.72 449 ILE A O 1
ATOM 3579 N N . GLY A 1 450 ? -23.979 15.831 29.755 1.00 38.00 450 GLY A N 1
ATOM 3580 C CA . GLY A 1 450 ? -23.958 17.294 29.664 1.00 38.00 450 GLY A CA 1
ATOM 3581 C C . GLY A 1 450 ? -24.930 17.819 28.600 1.00 38.00 450 GLY A C 1
ATOM 3582 O O . GLY A 1 450 ? -25.372 17.058 27.737 1.00 38.00 450 GLY A O 1
ATOM 3583 N N . CYS A 1 451 ? -25.198 19.131 28.604 1.00 30.34 451 CYS A N 1
ATOM 3584 C CA . CYS A 1 451 ? -26.239 19.831 27.821 1.00 30.34 451 CYS A CA 1
ATOM 3585 C C . CYS A 1 451 ? -26.225 19.686 26.276 1.00 30.34 451 CYS A C 1
ATOM 3587 O O . CYS A 1 451 ? -26.988 20.365 25.601 1.00 30.34 451 CYS A O 1
ATOM 3589 N N . CYS A 1 452 ? -25.410 18.806 25.688 1.00 33.62 452 CYS A N 1
ATOM 3590 C CA . CYS A 1 452 ? -25.346 18.560 24.241 1.00 33.62 452 CYS A CA 1
ATOM 3591 C C . CYS A 1 452 ? -25.374 17.061 23.869 1.00 33.62 452 CYS A C 1
ATOM 3593 O O . CYS A 1 452 ? -24.888 16.686 22.802 1.00 33.62 452 CYS A O 1
ATOM 3595 N N . GLY A 1 453 ? -25.843 16.175 24.756 1.00 33.41 453 GLY A N 1
ATOM 3596 C CA . GLY A 1 453 ? -25.884 14.725 24.494 1.00 33.41 453 GLY A CA 1
ATOM 3597 C C . GLY A 1 453 ? -24.512 14.033 24.540 1.00 33.41 453 GLY A C 1
ATOM 3598 O O . GLY A 1 453 ? -24.368 12.878 24.131 1.00 33.41 453 GLY A O 1
ATOM 3599 N N . PHE A 1 454 ? -23.480 14.718 25.045 1.00 33.50 454 PHE A N 1
ATOM 3600 C CA . PHE A 1 454 ? -22.166 14.130 25.292 1.00 33.50 454 PHE A CA 1
ATOM 3601 C C . PHE A 1 454 ? -22.038 13.736 26.770 1.00 33.50 454 PHE A C 1
ATOM 3603 O O . PHE A 1 454 ? -22.248 14.587 27.634 1.00 33.50 454 PHE A O 1
ATOM 3610 N N . PRO A 1 455 ? -21.636 12.489 27.082 1.00 40.50 455 PRO A N 1
ATOM 3611 C CA . PRO A 1 455 ? -21.357 12.106 28.459 1.00 40.50 455 PRO A CA 1
ATOM 3612 C C . PRO A 1 455 ? -20.120 12.853 28.976 1.00 40.50 455 PRO A C 1
ATOM 3614 O O . PRO A 1 455 ? -19.077 12.885 28.307 1.00 40.50 455 PRO A O 1
ATOM 3617 N N . TYR A 1 456 ? -20.259 13.443 30.159 1.00 40.91 456 TYR A N 1
ATOM 3618 C CA . TYR A 1 456 ? -19.238 14.082 30.981 1.00 40.91 456 TYR A CA 1
ATOM 3619 C C . TYR A 1 456 ? -18.991 13.201 32.216 1.00 40.91 456 TYR A C 1
ATOM 3621 O O . TYR A 1 456 ? -19.893 12.552 32.741 1.00 40.91 456 TYR A O 1
ATOM 3629 N N . LEU A 1 457 ? -17.732 13.115 32.646 1.00 42.16 457 LEU A N 1
ATOM 3630 C CA . LEU A 1 457 ? -17.392 12.435 33.894 1.00 42.16 457 LEU A CA 1
ATOM 3631 C C . LEU A 1 457 ? -17.755 13.378 35.032 1.00 42.16 457 LEU A C 1
ATOM 3633 O O . LEU A 1 457 ? -17.027 14.349 35.236 1.00 42.16 457 LEU A O 1
ATOM 3637 N N . ALA A 1 458 ? -18.834 13.085 35.760 1.00 46.69 458 ALA A N 1
ATOM 3638 C CA . ALA A 1 458 ? -19.123 13.788 36.998 1.00 46.69 458 ALA A CA 1
ATOM 3639 C C . ALA A 1 458 ? -17.894 13.658 37.907 1.00 46.69 458 ALA A C 1
ATOM 3641 O O . ALA A 1 458 ? -17.423 12.546 38.180 1.00 46.69 458 ALA A O 1
ATOM 3642 N N . LYS A 1 459 ? -17.301 14.793 38.298 1.00 44.41 459 LYS A N 1
ATOM 3643 C CA . LYS A 1 459 ? -16.313 14.804 39.376 1.00 44.41 459 LYS A CA 1
ATOM 3644 C C . LYS A 1 459 ? -17.028 14.244 40.603 1.00 44.41 459 LYS A C 1
ATOM 3646 O O . LYS A 1 459 ? -17.936 14.874 41.124 1.00 44.41 459 LYS A O 1
ATOM 3651 N N . VAL A 1 460 ? -16.648 13.037 41.004 1.00 46.25 460 VAL A N 1
ATOM 3652 C CA . VAL A 1 460 ? -17.055 12.460 42.285 1.00 46.25 460 VAL A CA 1
ATOM 3653 C C . VAL A 1 460 ? -16.437 13.349 43.358 1.00 46.25 460 VAL A C 1
ATOM 3655 O O . VAL A 1 460 ? -15.212 13.460 43.352 1.00 46.25 460 VAL A O 1
ATOM 3658 N N . GLY A 1 461 ? -17.283 14.002 44.159 1.00 44.66 461 GLY A N 1
ATOM 3659 C CA . GLY A 1 461 ? -16.961 14.720 45.397 1.00 44.66 461 GLY A CA 1
ATOM 3660 C C . GLY A 1 461 ? -15.543 15.282 45.480 1.00 44.66 461 GLY A C 1
ATOM 3661 O O . GLY A 1 461 ? -14.629 14.615 45.955 1.00 44.66 461 GLY A O 1
ATOM 3662 N N . ALA A 1 462 ? -15.357 16.530 45.044 1.00 41.88 462 ALA A N 1
ATOM 3663 C CA . ALA A 1 462 ? -14.758 17.438 46.009 1.00 41.88 462 ALA A CA 1
ATOM 3664 C C . ALA A 1 462 ? -15.897 17.634 47.004 1.00 41.88 462 ALA A C 1
ATOM 3666 O O . ALA A 1 462 ? -16.919 18.202 46.627 1.00 41.88 462 ALA A O 1
ATOM 3667 N N . ASP A 1 463 ? -15.809 16.952 48.138 1.00 42.88 463 ASP A N 1
ATOM 3668 C CA . ASP A 1 463 ? -16.741 17.173 49.226 1.00 42.88 463 ASP A CA 1
ATOM 3669 C C . ASP A 1 463 ? -16.652 18.667 49.550 1.00 42.88 463 ASP A C 1
ATOM 3671 O O . ASP A 1 463 ? -15.569 19.177 49.840 1.00 42.88 463 ASP A O 1
ATOM 3675 N N . ASP A 1 464 ? -17.775 19.365 49.387 1.00 46.78 464 ASP A N 1
ATOM 3676 C CA . ASP A 1 464 ? -18.015 20.719 49.884 1.00 46.78 464 ASP A CA 1
ATOM 3677 C C . ASP A 1 464 ? -18.125 20.659 51.423 1.00 46.78 464 ASP A C 1
ATOM 3679 O O . ASP A 1 464 ? -19.142 21.015 52.015 1.00 46.78 464 ASP A O 1
ATOM 3683 N N . GLU A 1 465 ? -17.088 20.137 52.075 1.00 48.88 465 GLU A N 1
ATOM 3684 C CA . GLU A 1 465 ? -16.830 20.292 53.501 1.00 48.88 465 GLU A CA 1
ATOM 3685 C C . GLU A 1 465 ? -15.527 21.106 53.594 1.00 48.88 465 GLU A C 1
ATOM 3687 O O . GLU A 1 465 ? -14.514 20.703 53.025 1.00 48.88 465 GLU A O 1
ATOM 3692 N N . ASP A 1 466 ? -15.594 22.274 54.247 1.00 48.16 466 ASP A N 1
ATOM 3693 C CA . ASP A 1 466 ? -14.533 23.283 54.475 1.00 48.16 466 ASP A CA 1
ATOM 3694 C C . ASP A 1 466 ? -14.570 24.569 53.608 1.00 48.16 466 ASP A C 1
ATOM 3696 O O . ASP A 1 466 ? -13.532 25.183 53.356 1.00 48.16 466 ASP A O 1
ATOM 3700 N N . GLU A 1 467 ? -15.753 25.066 53.218 1.00 46.09 467 GLU A N 1
ATOM 3701 C CA . GLU A 1 467 ? -15.927 26.479 52.798 1.00 46.09 467 GLU A CA 1
ATOM 3702 C C . GLU A 1 467 ? -16.780 27.295 53.798 1.00 46.09 467 GLU A C 1
ATOM 3704 O O . GLU A 1 467 ? -17.452 28.249 53.420 1.00 46.09 467 GLU A O 1
ATOM 3709 N N . GLU A 1 468 ? -16.740 26.939 55.093 1.00 48.78 468 GLU A N 1
ATOM 3710 C CA . GLU A 1 468 ? -17.384 27.708 56.182 1.00 48.78 468 GLU A CA 1
ATOM 3711 C C . GLU A 1 468 ? -16.410 28.262 57.252 1.00 48.78 468 GLU A C 1
ATOM 3713 O O . GLU A 1 468 ? -16.847 28.969 58.151 1.00 48.78 468 GLU A O 1
ATOM 3718 N N . ASP A 1 469 ? -15.088 28.068 57.119 1.00 46.44 469 ASP A N 1
ATOM 3719 C CA . ASP A 1 469 ? -14.086 28.554 58.100 1.00 46.44 469 ASP A CA 1
ATOM 3720 C C . ASP A 1 469 ? -13.131 29.656 57.577 1.00 46.44 469 ASP A C 1
ATOM 3722 O O . ASP A 1 469 ? -12.122 29.969 58.210 1.00 46.44 469 ASP A O 1
ATOM 3726 N N . LEU A 1 470 ? -13.434 30.312 56.447 1.00 46.78 470 LEU A N 1
ATOM 3727 C CA . LEU A 1 470 ? -12.603 31.409 55.904 1.00 46.78 470 LEU A CA 1
ATOM 3728 C C . LEU A 1 470 ? -13.200 32.825 56.029 1.00 46.78 470 LEU A C 1
ATOM 3730 O O . LEU A 1 470 ? -12.604 33.777 55.526 1.00 46.78 470 LEU A O 1
ATOM 3734 N N . GLU A 1 471 ? -14.297 33.014 56.771 1.00 47.81 471 GLU A N 1
ATOM 3735 C CA . GLU A 1 471 ? -14.852 34.351 57.079 1.00 47.81 471 GLU A CA 1
ATOM 3736 C C . GLU A 1 471 ? -14.571 34.851 58.513 1.00 47.81 471 GLU A C 1
ATOM 3738 O O . GLU A 1 471 ? -15.229 35.769 59.003 1.00 47.81 471 GLU A O 1
ATOM 3743 N N . ALA A 1 472 ? -13.551 34.317 59.193 1.00 48.28 472 ALA A N 1
ATOM 3744 C CA . ALA A 1 472 ? -13.175 34.754 60.542 1.00 48.28 472 ALA A CA 1
ATOM 3745 C C . ALA A 1 472 ? -11.704 35.182 60.695 1.00 48.28 472 ALA A C 1
ATOM 3747 O O . ALA A 1 472 ? -11.136 35.025 61.769 1.00 48.28 472 ALA A O 1
ATOM 3748 N N . GLU A 1 473 ? -11.072 35.774 59.674 1.00 49.06 473 GLU A N 1
ATOM 3749 C CA . GLU A 1 473 ? -9.785 36.464 59.882 1.00 49.06 473 GLU A CA 1
ATOM 3750 C C . GLU A 1 473 ? -9.557 37.639 58.916 1.00 49.06 473 GLU A C 1
ATOM 3752 O O . GLU A 1 473 ? -8.596 37.701 58.157 1.00 49.06 473 GLU A O 1
ATOM 3757 N N . GLN A 1 474 ? -10.451 38.629 58.970 1.00 42.38 474 GLN A N 1
ATOM 3758 C CA . GLN A 1 474 ? -10.132 40.007 58.584 1.00 42.38 474 GLN A CA 1
ATOM 3759 C C . GLN A 1 474 ? -10.439 40.938 59.759 1.00 42.38 474 GLN A C 1
ATOM 3761 O O . GLN A 1 474 ? -11.459 41.625 59.807 1.00 42.38 474 GLN A O 1
ATOM 3766 N N . ARG A 1 475 ? -9.519 40.971 60.731 1.00 43.94 475 ARG A N 1
ATOM 3767 C CA . ARG A 1 475 ? -9.317 42.193 61.517 1.00 43.94 475 ARG A CA 1
ATOM 3768 C C . ARG A 1 475 ? -8.722 43.249 60.582 1.00 43.94 475 ARG A C 1
ATOM 3770 O O . ARG A 1 475 ? -7.752 42.939 59.893 1.00 43.94 475 ARG A O 1
ATOM 3777 N N . PRO A 1 476 ? -9.227 44.490 60.582 1.00 45.59 476 PRO A N 1
ATOM 3778 C CA . PRO A 1 476 ? -8.448 45.606 60.082 1.00 45.59 476 PRO A CA 1
ATOM 3779 C C . PRO A 1 476 ? -7.276 45.807 61.047 1.00 45.59 476 PRO A C 1
ATOM 3781 O O . PRO A 1 476 ? -7.482 46.163 62.206 1.00 45.59 476 PRO A O 1
ATOM 3784 N N . GLU A 1 477 ? -6.056 45.532 60.590 1.00 48.03 477 GLU A N 1
ATOM 3785 C CA . GLU A 1 477 ? -4.877 46.122 61.215 1.00 48.03 477 GLU A CA 1
ATOM 3786 C C . GLU A 1 477 ? -4.926 47.632 60.970 1.00 48.03 477 GLU A C 1
ATOM 3788 O O . GLU A 1 477 ? -5.052 48.100 59.834 1.00 48.03 477 GLU A O 1
ATOM 3793 N N . ASP A 1 478 ? -4.880 48.379 62.069 1.00 52.72 478 ASP A N 1
ATOM 3794 C CA . ASP A 1 478 ? -4.752 49.827 62.084 1.00 52.72 478 ASP A CA 1
ATOM 3795 C C . ASP A 1 478 ? -3.559 50.282 61.221 1.00 52.72 478 ASP A C 1
ATOM 3797 O O . ASP A 1 478 ? -2.487 49.669 61.261 1.00 52.72 478 ASP A O 1
ATOM 3801 N N . PRO A 1 479 ? -3.688 51.379 60.455 1.00 54.25 479 PRO A N 1
ATOM 3802 C CA . PRO A 1 479 ? -2.565 51.924 59.710 1.00 54.25 479 PRO A CA 1
ATOM 3803 C C . PRO A 1 479 ? -1.482 52.428 60.682 1.00 54.25 479 PRO A C 1
ATOM 3805 O O . PRO A 1 479 ? -1.798 53.180 61.610 1.00 54.25 479 PRO A O 1
ATOM 3808 N N . PRO A 1 480 ? -0.196 52.088 60.472 1.00 51.28 480 PRO A N 1
ATOM 3809 C CA . PRO A 1 480 ? 0.869 52.616 61.304 1.00 51.28 480 PRO A CA 1
ATOM 3810 C C . PRO A 1 480 ? 0.981 54.129 61.113 1.00 51.28 480 PRO A C 1
ATOM 3812 O O . PRO A 1 480 ? 1.052 54.654 59.996 1.00 51.28 480 PRO A O 1
ATOM 3815 N N . ALA A 1 481 ? 0.993 54.816 62.253 1.00 49.19 481 ALA A N 1
ATOM 3816 C CA . ALA A 1 481 ? 1.244 56.235 62.370 1.00 49.19 481 ALA A CA 1
ATOM 3817 C C . ALA A 1 481 ? 2.543 56.612 61.646 1.00 49.19 481 ALA A C 1
ATOM 3819 O O . ALA A 1 481 ? 3.611 56.033 61.838 1.00 49.19 481 ALA A O 1
ATOM 3820 N N . ARG A 1 482 ? 2.406 57.619 60.792 1.00 42.62 482 ARG A N 1
ATOM 3821 C CA . ARG A 1 482 ? 3.460 58.267 60.029 1.00 42.62 482 ARG A CA 1
ATOM 3822 C C . ARG A 1 482 ? 4.304 59.102 60.998 1.00 42.62 482 ARG A C 1
ATOM 3824 O O . ARG A 1 482 ? 3.941 60.237 61.288 1.00 42.62 482 ARG A O 1
ATOM 3831 N N . GLU A 1 483 ? 5.406 58.555 61.503 1.00 48.81 483 GLU A N 1
ATOM 3832 C CA . GLU A 1 483 ? 6.446 59.369 62.139 1.00 48.81 483 GLU A CA 1
ATOM 3833 C C . GLU A 1 483 ? 7.270 60.072 61.057 1.00 48.81 483 GLU A C 1
ATOM 3835 O O . GLU A 1 483 ? 8.069 59.484 60.332 1.00 48.81 483 GLU A O 1
ATOM 3840 N N . SER A 1 484 ? 7.018 61.369 60.935 1.00 53.25 484 SER A N 1
ATOM 3841 C CA . SER A 1 484 ? 7.886 62.341 60.294 1.00 53.25 484 SER A CA 1
ATOM 3842 C C . SER A 1 484 ? 9.019 62.732 61.246 1.00 53.25 484 SER A C 1
ATOM 3844 O O . SER A 1 484 ? 8.748 63.365 62.265 1.00 53.25 484 SER A O 1
ATOM 3846 N N . LYS A 1 485 ? 10.263 62.420 60.880 1.00 52.03 485 LYS A N 1
ATOM 3847 C CA . LYS A 1 485 ? 11.477 63.192 61.201 1.00 52.03 485 LYS A CA 1
ATOM 3848 C C . LYS A 1 485 ? 12.405 63.045 59.993 1.00 52.03 485 LYS A C 1
ATOM 3850 O O . LYS A 1 485 ? 12.677 61.922 59.585 1.00 52.03 485 LYS A O 1
ATOM 3855 N N . GLU A 1 486 ? 12.565 64.075 59.167 1.00 50.69 486 GLU A N 1
ATOM 3856 C CA . GLU A 1 486 ? 13.447 65.242 59.353 1.00 50.69 486 GLU A CA 1
ATOM 3857 C C . GLU A 1 486 ? 14.934 64.888 59.473 1.00 50.69 486 GLU A C 1
ATOM 3859 O O . GLU A 1 486 ? 15.306 63.940 60.156 1.00 50.69 486 GLU A O 1
ATOM 3864 N N . GLU A 1 487 ? 15.709 65.750 58.810 1.00 50.25 487 GLU A N 1
ATOM 3865 C CA . GLU A 1 487 ? 17.167 65.903 58.726 1.00 50.25 487 GLU A CA 1
ATOM 3866 C C . GLU A 1 487 ? 17.859 65.140 57.585 1.00 50.25 487 GLU A C 1
ATOM 3868 O O . GLU A 1 487 ? 17.913 63.917 57.549 1.00 50.25 487 GLU A O 1
ATOM 3873 N N . GLU A 1 488 ? 18.203 65.801 56.475 1.00 44.31 488 GLU A N 1
ATOM 3874 C CA . GLU A 1 488 ? 19.164 66.910 56.258 1.00 44.31 488 GLU A CA 1
ATOM 3875 C C . GLU A 1 488 ? 20.549 66.396 55.837 1.00 44.31 488 GLU A C 1
ATOM 3877 O O . GLU A 1 488 ? 21.169 65.625 56.555 1.00 44.31 488 GLU A O 1
ATOM 3882 N N . VAL A 1 489 ? 21.024 66.964 54.709 1.00 45.38 489 VAL A N 1
ATOM 3883 C CA . VAL A 1 489 ? 22.390 67.517 54.525 1.00 45.38 489 VAL A CA 1
ATOM 3884 C C . VAL A 1 489 ? 23.517 66.474 54.468 1.00 45.38 489 VAL A C 1
ATOM 3886 O O . VAL A 1 489 ? 23.694 65.662 55.356 1.00 45.38 489 VAL A O 1
ATOM 3889 N N . THR A 1 490 ? 24.428 66.403 53.499 1.00 50.12 490 THR A N 1
ATOM 3890 C CA . THR A 1 490 ? 24.902 67.171 52.322 1.00 50.12 490 THR A CA 1
ATOM 3891 C C . THR A 1 490 ? 25.873 66.188 51.618 1.00 50.12 490 THR A C 1
ATOM 3893 O O . THR A 1 490 ? 26.340 65.251 52.263 1.00 50.12 490 THR A O 1
ATOM 3896 N N . LEU A 1 491 ? 26.229 66.253 50.336 1.00 49.22 491 LEU A N 1
ATOM 3897 C CA . LEU A 1 491 ? 26.806 67.355 49.564 1.00 49.22 491 LEU A CA 1
ATOM 3898 C C . LEU A 1 491 ? 26.841 66.920 48.089 1.00 49.22 491 LEU A C 1
ATOM 3900 O O . LEU A 1 491 ? 27.113 65.717 47.858 1.00 49.22 491 LEU A O 1
#

Organism: NCBI:txid327968

Sequence (491 aa):
EKAAPHLVHSALREIAMWARRCGAPPLWPSRVKVFIQSFMTAALGVAVFNYMTSADVGYMDLTMPRYEEALCLTEWPLRHEHSSWFTQDMWIDWMSYHTNMLAFIEEHMCNASHTVMDSCSTINVPLHDMQRKLGIPLGRTSEYSTDNDVLEVYALIFLYFTLCLWVAVVIHDFTLLSRRNKGVALDMRGVNKHFPCFGKLFALMGFKAWRSRVAACRGALKFIFIMLAPLVIVWSIAVFFVIVLPSCLILFLRYPIRLGRLQIFVLCLLITTLCLVMSVQLIYQLGKMDARPRYAVTWEAGSCQCGCVFSFKSSGILQILTMAVVIGYKAVMLAFRCLKGLRRSNWANLMTVMFAIPLTVYPAEWLQPDGKPIKFRQEGDPVQGEPAFDPFAMMDEQPNSASTTCDLRPSSAKDNPSKQHADPTGKRFSAPRIPTVQLQEAQIRHEEIGCCGFPYLAKVGADDEDEEDLEAEQRPEDPPARESKEEEVTL